Protein AF-A0A1A8JQ77-F1 (afdb_monomer_lite)

Structure (mmCIF, N/CA/C/O backbone):
data_AF-A0A1A8JQ77-F1
#
_entry.id   AF-A0A1A8JQ77-F1
#
loop_
_atom_site.group_PDB
_atom_site.id
_atom_site.type_symbol
_atom_site.label_atom_id
_atom_site.label_alt_id
_atom_site.label_comp_id
_atom_site.label_asym_id
_atom_site.label_entity_id
_atom_site.label_seq_id
_atom_site.pdbx_PDB_ins_code
_atom_site.Cartn_x
_atom_site.Cartn_y
_atom_site.Cartn_z
_atom_site.occupancy
_atom_site.B_iso_or_equiv
_atom_site.auth_seq_id
_atom_site.auth_comp_id
_atom_site.auth_asym_id
_atom_site.auth_atom_id
_atom_site.pdbx_PDB_model_num
ATOM 1 N N . MET A 1 1 ? -29.295 -36.903 12.646 1.00 36.84 1 MET A N 1
ATOM 2 C CA . MET A 1 1 ? -28.039 -37.317 11.989 1.00 36.84 1 MET A CA 1
ATOM 3 C C . MET A 1 1 ? -27.098 -36.140 12.116 1.00 36.84 1 MET A C 1
ATOM 5 O O . MET A 1 1 ? -27.511 -35.065 11.716 1.00 36.84 1 MET A O 1
ATOM 9 N N . ALA A 1 2 ? -25.939 -36.285 12.763 1.00 44.88 2 ALA A N 1
ATOM 10 C CA . ALA A 1 2 ? -24.983 -35.183 12.868 1.00 44.88 2 ALA A CA 1
ATOM 11 C C . ALA A 1 2 ? -24.451 -34.897 11.460 1.00 44.88 2 ALA A C 1
ATOM 13 O O . ALA A 1 2 ? -23.718 -35.709 10.892 1.00 44.88 2 ALA A O 1
ATOM 14 N N . GLU A 1 3 ? -24.928 -33.818 10.852 1.00 60.19 3 GLU A N 1
ATOM 15 C CA . GLU A 1 3 ? -24.464 -33.395 9.542 1.00 60.19 3 GLU A CA 1
ATOM 16 C C . GLU A 1 3 ? -22.974 -33.071 9.619 1.00 60.19 3 GLU A C 1
ATOM 18 O O . GLU A 1 3 ? -22.486 -32.497 10.592 1.00 60.19 3 GLU A O 1
ATOM 23 N N . ASN A 1 4 ? -22.221 -33.475 8.597 1.00 84.69 4 ASN A N 1
ATOM 24 C CA . ASN A 1 4 ? -20.796 -33.191 8.531 1.00 84.69 4 ASN A CA 1
ATOM 25 C C . ASN A 1 4 ? -20.588 -31.708 8.180 1.00 84.69 4 ASN A C 1
ATOM 27 O O . ASN A 1 4 ? -20.337 -31.365 7.021 1.00 84.69 4 ASN A O 1
ATOM 31 N N . TRP A 1 5 ? -20.711 -30.836 9.183 1.00 87.50 5 TRP A N 1
ATOM 32 C CA . TRP A 1 5 ? -20.532 -29.388 9.065 1.00 87.50 5 TRP A CA 1
ATOM 33 C C . TRP A 1 5 ? -19.198 -29.018 8.411 1.00 87.50 5 TRP A C 1
ATOM 35 O O . TRP A 1 5 ? -19.175 -28.158 7.538 1.00 87.50 5 TRP A O 1
ATOM 45 N N . TYR A 1 6 ? -18.109 -29.738 8.701 1.00 87.44 6 TYR A N 1
ATOM 46 C CA . TYR A 1 6 ? -16.819 -29.532 8.028 1.00 87.44 6 TYR A CA 1
ATOM 47 C C . TYR A 1 6 ? -16.910 -29.687 6.502 1.00 87.44 6 TYR A C 1
ATOM 49 O O . TYR A 1 6 ? -16.291 -28.932 5.752 1.00 87.44 6 TYR A O 1
ATOM 57 N N . GLY A 1 7 ? -17.698 -30.656 6.027 1.00 87.50 7 GLY A N 1
ATOM 58 C CA . GLY A 1 7 ? -17.957 -30.857 4.604 1.00 87.50 7 GLY A CA 1
ATOM 59 C C . GLY A 1 7 ? -18.805 -29.741 3.990 1.00 87.50 7 GLY A C 1
ATOM 60 O O . GLY A 1 7 ? -18.506 -29.303 2.878 1.00 87.50 7 GLY A O 1
ATOM 61 N N . ARG A 1 8 ? -19.825 -29.253 4.712 1.00 89.31 8 ARG A N 1
ATOM 62 C CA . ARG A 1 8 ? -20.664 -28.124 4.266 1.00 89.31 8 ARG A CA 1
ATOM 63 C C . ARG A 1 8 ? -19.854 -26.825 4.199 1.00 89.31 8 ARG A C 1
ATOM 65 O O . ARG A 1 8 ? -19.881 -26.171 3.164 1.00 89.31 8 ARG A O 1
ATOM 72 N N . MET A 1 9 ? -19.045 -26.525 5.216 1.00 90.25 9 MET A N 1
ATOM 73 C CA . MET A 1 9 ? -18.172 -25.341 5.244 1.00 90.25 9 MET A CA 1
ATOM 74 C C . MET A 1 9 ? -17.130 -25.356 4.121 1.00 90.25 9 MET A C 1
ATOM 76 O O . MET A 1 9 ? -16.926 -24.343 3.465 1.00 90.25 9 MET A O 1
ATOM 80 N N . ARG A 1 10 ? -16.525 -26.517 3.819 1.00 89.38 10 ARG A N 1
ATOM 81 C CA . ARG A 1 10 ? -15.590 -26.645 2.684 1.00 89.38 10 ARG A CA 1
ATOM 82 C C . ARG A 1 10 ? -16.268 -26.405 1.331 1.00 89.38 10 ARG A C 1
ATOM 84 O O . ARG A 1 10 ? -15.648 -25.870 0.418 1.00 89.38 10 ARG A O 1
ATOM 91 N N . ARG A 1 11 ? -17.518 -26.848 1.169 1.00 88.88 11 ARG A N 1
ATOM 92 C CA . ARG A 1 11 ? -18.286 -26.593 -0.060 1.00 88.88 11 ARG A CA 1
ATOM 93 C C . ARG A 1 11 ? -18.666 -25.124 -0.183 1.00 88.88 11 ARG A C 1
ATOM 95 O O . ARG A 1 11 ? -18.545 -24.580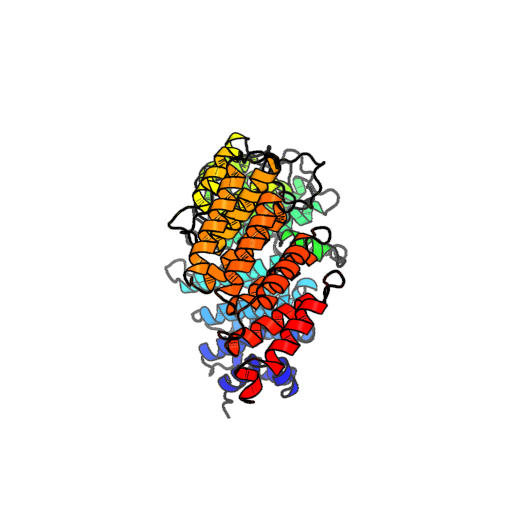 -1.273 1.00 88.88 11 ARG A O 1
ATOM 102 N N . PHE A 1 12 ? -19.067 -24.505 0.926 1.00 89.25 12 PHE A N 1
ATOM 103 C CA . PHE A 1 12 ? -19.355 -23.079 0.987 1.00 89.25 12 PHE A CA 1
ATOM 104 C C . PHE A 1 12 ? -18.122 -22.247 0.607 1.00 89.25 12 PHE A C 1
ATOM 106 O O . PHE A 1 12 ? -18.203 -21.452 -0.321 1.00 89.25 12 PHE A O 1
ATOM 113 N N . SER A 1 13 ? -16.954 -22.501 1.209 1.00 87.06 13 SER A N 1
ATOM 114 C CA . SER A 1 13 ? -15.727 -21.746 0.902 1.00 87.06 13 SER A CA 1
ATOM 115 C C . SER A 1 13 ? -15.199 -21.952 -0.524 1.00 87.06 13 SER A C 1
ATOM 117 O O . SER A 1 13 ? -14.535 -21.076 -1.068 1.00 87.06 13 SER A O 1
ATOM 119 N N . GLY A 1 14 ? -15.516 -23.082 -1.167 1.00 87.31 14 GLY A N 1
ATOM 120 C CA . GLY A 1 14 ? -15.187 -23.329 -2.575 1.00 87.31 14 GLY A CA 1
ATOM 121 C C . GLY A 1 14 ? -16.077 -22.587 -3.584 1.00 87.31 14 GLY A C 1
ATOM 122 O O . GLY A 1 14 ? -15.742 -22.548 -4.767 1.00 87.31 14 GLY A O 1
ATOM 123 N N . GLY A 1 15 ? -17.207 -22.021 -3.148 1.00 88.94 15 GLY A N 1
ATOM 124 C CA . GLY A 1 15 ? -18.138 -21.287 -4.007 1.00 88.94 15 GLY A CA 1
ATOM 125 C C . GLY A 1 15 ? -19.425 -20.890 -3.275 1.00 88.94 15 GLY A C 1
ATOM 126 O O . GLY A 1 15 ? -20.433 -21.584 -3.443 1.00 88.94 15 GLY A O 1
ATOM 127 N N . PRO A 1 16 ? -19.428 -19.776 -2.516 1.00 87.75 16 PRO A N 1
ATOM 128 C CA . PRO A 1 16 ? -20.538 -19.396 -1.634 1.00 87.75 16 PRO A CA 1
ATOM 129 C C . PRO A 1 16 ? -21.865 -19.207 -2.373 1.00 87.75 16 PRO A C 1
ATOM 131 O O . PRO A 1 16 ? -22.883 -19.783 -1.999 1.00 87.75 16 PRO A O 1
ATOM 134 N N . THR A 1 17 ? -21.849 -18.473 -3.487 1.00 87.31 17 THR A N 1
ATOM 135 C CA . THR A 1 17 ? -23.045 -18.194 -4.300 1.00 87.31 17 THR A CA 1
ATOM 136 C C . THR A 1 17 ? -23.639 -19.459 -4.912 1.00 87.31 17 THR A C 1
ATOM 138 O O . THR A 1 17 ? -24.852 -19.653 -4.901 1.00 87.31 17 THR A O 1
ATOM 141 N N . ARG A 1 18 ? -22.786 -20.367 -5.400 1.00 87.94 18 ARG A N 1
ATOM 142 C CA . ARG A 1 18 ? -23.217 -21.656 -5.948 1.00 87.94 18 ARG A CA 1
ATOM 143 C C . ARG A 1 18 ? -23.816 -22.545 -4.862 1.00 87.94 18 ARG A C 1
ATOM 145 O O . ARG A 1 18 ? -24.887 -23.107 -5.064 1.00 87.94 18 ARG A O 1
ATOM 152 N N . PHE A 1 19 ? -23.165 -22.638 -3.707 1.00 89.44 19 PHE A N 1
ATOM 153 C CA . PHE A 1 19 ? -23.671 -23.415 -2.578 1.00 89.44 19 PHE A CA 1
ATOM 154 C C . PHE A 1 19 ? -25.054 -22.927 -2.118 1.00 89.44 19 PHE A C 1
ATOM 156 O O . PHE A 1 19 ? -25.945 -23.744 -1.890 1.00 89.44 19 PHE A O 1
ATOM 163 N N . LEU A 1 20 ? -25.248 -21.608 -2.039 1.00 87.00 20 LEU A N 1
ATOM 164 C CA . LEU A 1 20 ? -26.519 -20.992 -1.645 1.00 87.00 20 LEU A CA 1
ATOM 165 C C . LEU A 1 20 ? -27.594 -21.024 -2.745 1.00 87.00 20 LEU A C 1
ATOM 167 O O . LEU A 1 20 ? -28.781 -20.887 -2.471 1.00 87.00 20 LEU A O 1
ATOM 171 N N . SER A 1 21 ? -27.214 -21.246 -4.004 1.00 84.88 21 SER A N 1
ATOM 172 C CA . SER A 1 21 ? -28.193 -21.558 -5.053 1.00 84.88 21 SER A CA 1
ATOM 173 C C . SER A 1 21 ? -28.739 -22.986 -4.927 1.00 84.88 21 SER A C 1
ATOM 175 O O . SER A 1 21 ? -29.885 -23.251 -5.281 1.00 84.88 21 SER A O 1
ATOM 177 N N . GLU A 1 22 ? -27.927 -23.905 -4.393 1.00 85.44 22 GLU A N 1
ATOM 178 C CA . GLU A 1 22 ? -28.306 -25.299 -4.132 1.00 85.44 22 GLU A CA 1
ATOM 179 C C . GLU A 1 22 ? -29.013 -25.452 -2.768 1.00 85.44 22 GLU A C 1
ATOM 181 O O . GLU A 1 22 ? -29.844 -26.344 -2.597 1.00 85.44 22 GLU A O 1
ATOM 186 N N . THR A 1 23 ? -28.704 -24.573 -1.807 1.00 80.56 23 THR A N 1
ATOM 187 C CA . THR A 1 23 ? -29.243 -24.558 -0.437 1.00 80.56 23 THR A CA 1
ATOM 188 C C . THR A 1 23 ? -29.855 -23.190 -0.141 1.00 80.56 23 THR A C 1
ATOM 190 O O . THR A 1 23 ? -29.125 -22.212 -0.136 1.00 80.56 23 THR A O 1
ATOM 193 N N . ASN A 1 24 ? -31.156 -23.095 0.157 1.00 87.00 24 ASN A N 1
ATOM 194 C CA . ASN A 1 24 ? -31.794 -21.808 0.482 1.00 87.00 24 ASN A CA 1
ATOM 195 C C . ASN A 1 24 ? -31.031 -21.063 1.605 1.00 87.00 24 ASN A C 1
ATOM 197 O O . ASN A 1 24 ? -30.744 -21.652 2.650 1.00 87.00 24 ASN A O 1
ATOM 201 N N . VAL A 1 25 ? -30.728 -19.778 1.378 1.00 88.25 25 VAL A N 1
ATOM 202 C CA . VAL A 1 25 ? -29.976 -18.891 2.282 1.00 88.25 25 VAL A CA 1
ATOM 203 C C . VAL A 1 25 ? -30.576 -18.857 3.685 1.00 88.25 25 VAL A C 1
ATOM 205 O O . VAL A 1 25 ? -29.857 -19.067 4.659 1.00 88.25 25 VAL A O 1
ATOM 208 N N . GLU A 1 26 ? -31.893 -18.675 3.796 1.00 86.75 26 GLU A N 1
ATOM 209 C CA . GLU A 1 26 ? -32.590 -18.585 5.087 1.00 86.75 26 GLU A CA 1
ATOM 210 C C . GLU A 1 26 ? -32.492 -19.902 5.870 1.00 86.75 26 GLU A C 1
ATOM 212 O O . GLU A 1 26 ? -32.273 -19.919 7.082 1.00 86.75 26 GLU A O 1
ATOM 217 N N . VAL A 1 27 ? -32.596 -21.034 5.168 1.00 88.56 27 VAL A N 1
ATOM 218 C CA . VAL A 1 27 ? -32.489 -22.369 5.774 1.00 88.56 27 VAL A CA 1
ATOM 219 C C . VAL A 1 27 ? -31.067 -22.612 6.271 1.00 88.56 27 VAL A C 1
ATOM 221 O O . VAL A 1 27 ? -30.866 -23.080 7.387 1.00 88.56 27 VAL A O 1
ATOM 224 N N . PHE A 1 28 ? -30.065 -22.252 5.472 1.00 90.44 28 PHE A N 1
ATOM 225 C CA . PHE A 1 28 ? -28.671 -22.411 5.864 1.00 90.44 28 PHE A CA 1
ATOM 226 C C . PHE A 1 28 ? -28.298 -21.521 7.059 1.00 90.44 28 PHE A C 1
ATOM 228 O O . PHE A 1 28 ? -27.657 -21.999 7.996 1.00 90.44 28 PHE A O 1
ATOM 235 N N . LEU A 1 29 ? -28.734 -20.257 7.063 1.00 91.31 29 LEU A N 1
ATOM 236 C CA . LEU A 1 29 ? -28.486 -19.318 8.158 1.00 91.31 29 LEU A CA 1
ATOM 237 C C . LEU A 1 29 ? -29.152 -19.779 9.462 1.00 91.31 29 LEU A C 1
ATOM 239 O O . LEU A 1 29 ? -28.513 -19.795 10.513 1.00 91.31 29 LEU A O 1
ATOM 243 N N . THR A 1 30 ? -30.408 -20.226 9.402 1.00 90.44 30 THR A N 1
ATOM 244 C CA . THR A 1 30 ? -31.124 -20.738 10.583 1.00 90.44 30 THR A CA 1
ATOM 245 C C . THR A 1 30 ? -30.509 -22.031 11.127 1.00 90.44 30 THR A C 1
ATOM 247 O O . THR A 1 30 ? -30.378 -22.185 12.343 1.00 90.44 30 THR A O 1
ATOM 250 N N . GLU A 1 31 ? -30.072 -22.950 10.259 1.00 91.38 31 GLU A N 1
ATOM 251 C CA . GLU A 1 31 ? -29.332 -24.154 10.660 1.00 91.38 31 GLU A CA 1
ATOM 252 C C . GLU A 1 31 ? -28.006 -23.809 11.348 1.00 91.38 31 GLU A C 1
ATOM 254 O O . GLU A 1 31 ? -27.682 -24.401 12.382 1.00 91.38 31 GLU A O 1
ATOM 259 N N . LEU A 1 32 ? -27.274 -22.831 10.807 1.00 91.94 32 LEU A N 1
ATOM 260 C CA . LEU A 1 32 ? -26.006 -22.340 11.345 1.00 91.94 32 LEU A CA 1
ATOM 261 C C . LEU A 1 32 ? -26.198 -21.714 12.734 1.00 91.94 32 LEU A C 1
ATOM 263 O O . LEU A 1 32 ? -25.510 -22.101 13.680 1.00 91.94 32 LEU A O 1
ATOM 267 N N . LEU A 1 33 ? -27.170 -20.809 12.893 1.00 91.75 33 LEU A N 1
ATOM 268 C CA . LEU A 1 33 ? -27.485 -20.173 14.180 1.00 91.75 33 LEU A CA 1
ATOM 269 C C . LEU A 1 33 ? -27.957 -21.191 15.228 1.00 91.75 33 LEU A C 1
ATOM 271 O O . LEU A 1 33 ? -27.602 -21.092 16.406 1.00 91.75 33 LEU A O 1
ATOM 275 N N . ARG A 1 34 ? -28.713 -22.212 14.809 1.00 91.62 34 ARG A N 1
ATOM 276 C CA . ARG A 1 34 ? -29.135 -23.302 15.695 1.00 91.62 34 ARG A CA 1
ATOM 277 C C . ARG A 1 34 ? -27.948 -24.127 16.191 1.00 91.62 34 ARG A C 1
ATOM 279 O O . ARG A 1 34 ? -27.898 -24.444 17.375 1.00 91.62 34 ARG A O 1
ATOM 286 N N . GLU A 1 35 ? -26.999 -24.461 15.321 1.00 91.06 35 GLU A N 1
ATOM 287 C CA . GLU A 1 35 ? -25.806 -25.222 15.714 1.00 91.06 35 GLU A CA 1
ATOM 288 C C . GLU A 1 35 ? -24.875 -24.402 16.627 1.00 91.06 35 GLU A C 1
ATOM 290 O O . GLU A 1 35 ? -24.301 -24.938 17.574 1.00 91.06 35 GLU A O 1
ATOM 295 N N . LEU A 1 36 ? -24.775 -23.082 16.422 1.00 90.56 36 LEU A N 1
ATOM 296 C CA . LEU A 1 36 ? -24.033 -22.191 17.327 1.00 90.56 36 LEU A CA 1
ATOM 297 C C . LEU A 1 36 ? -24.605 -22.195 18.757 1.00 90.56 36 LEU A C 1
ATOM 299 O O . LEU A 1 36 ? -23.840 -22.112 19.727 1.00 90.56 36 LEU A O 1
ATOM 303 N N . ARG A 1 37 ? -25.929 -22.342 18.891 1.00 89.00 37 ARG A N 1
ATOM 304 C CA . ARG A 1 37 ? -26.643 -22.464 20.173 1.00 89.00 37 ARG A CA 1
ATOM 305 C C . ARG A 1 37 ? -26.517 -23.843 20.823 1.00 89.00 37 ARG A C 1
ATOM 307 O O . ARG A 1 37 ? -26.755 -23.950 22.019 1.00 89.00 37 ARG A O 1
ATOM 314 N N . ASP A 1 38 ? -26.141 -24.890 20.087 1.00 87.81 38 ASP A N 1
ATOM 315 C CA . ASP A 1 38 ? -26.055 -26.240 20.654 1.00 87.81 38 ASP A CA 1
ATOM 316 C C . ASP A 1 38 ? -24.852 -26.358 21.606 1.00 87.81 38 ASP A C 1
ATOM 318 O O . ASP A 1 38 ? -23.694 -26.197 21.210 1.00 87.81 38 ASP A O 1
ATOM 322 N N . ASP A 1 39 ? -25.105 -26.659 22.879 1.00 82.38 39 ASP A N 1
ATOM 323 C CA . ASP A 1 39 ? -24.069 -26.892 23.894 1.00 82.38 39 ASP A CA 1
ATOM 324 C C . ASP A 1 39 ? -23.218 -28.140 23.611 1.00 82.38 39 ASP A C 1
ATOM 326 O O . ASP A 1 39 ? -22.116 -28.284 24.144 1.00 82.38 39 ASP A O 1
ATOM 330 N N . ARG A 1 40 ? -23.702 -29.055 22.762 1.00 83.94 40 ARG A N 1
ATOM 331 C CA . ARG A 1 40 ? -22.979 -30.275 22.374 1.00 83.94 40 ARG A CA 1
ATOM 332 C C . ARG A 1 40 ? -21.887 -30.007 21.342 1.00 83.94 40 ARG A C 1
ATOM 334 O O . ARG A 1 40 ? -20.969 -30.820 21.212 1.00 83.94 40 ARG A O 1
ATOM 341 N N . ALA A 1 41 ? -21.976 -28.903 20.603 1.00 85.12 41 ALA A N 1
ATOM 342 C CA . ALA A 1 41 ? -20.998 -28.551 19.586 1.00 85.12 41 ALA A CA 1
ATOM 343 C C . ALA A 1 41 ? -19.695 -28.047 20.226 1.00 85.12 41 ALA A C 1
ATOM 345 O O . ALA A 1 41 ? -19.689 -27.219 21.138 1.00 85.12 41 ALA A O 1
ATOM 346 N N . THR A 1 42 ? -18.557 -28.531 19.724 1.00 88.00 42 THR A N 1
ATOM 347 C CA . THR A 1 42 ? -17.243 -28.093 20.221 1.00 88.00 42 THR A CA 1
ATOM 348 C C . THR A 1 42 ? -16.972 -26.635 19.846 1.00 88.00 42 THR A C 1
ATOM 350 O O . THR A 1 42 ? -17.344 -26.195 18.759 1.00 88.00 42 THR A O 1
ATOM 353 N N . PHE A 1 43 ? -16.256 -25.885 20.690 1.00 86.94 43 PHE A N 1
ATOM 354 C CA . PHE A 1 43 ? -15.914 -24.485 20.395 1.00 86.94 43 PHE A CA 1
ATOM 355 C C . PHE A 1 43 ? -15.130 -24.312 19.085 1.00 86.94 43 PHE A C 1
ATOM 357 O O . PHE A 1 43 ? -15.350 -23.336 18.379 1.00 86.94 43 PHE A O 1
ATOM 364 N N . ASN A 1 44 ? -14.287 -25.278 18.707 1.00 88.50 44 ASN A N 1
ATOM 365 C CA . ASN A 1 44 ? -13.582 -25.254 17.420 1.00 88.50 44 ASN A CA 1
ATOM 366 C C . ASN A 1 44 ? -14.546 -25.345 16.230 1.00 88.50 44 ASN A C 1
ATOM 368 O O . ASN A 1 44 ? -14.355 -24.658 15.229 1.00 88.50 44 ASN A O 1
ATOM 372 N N . LEU A 1 45 ? -15.587 -26.179 16.341 1.00 89.88 45 LEU A N 1
ATOM 373 C CA . LEU A 1 45 ? -16.644 -26.230 15.337 1.00 89.88 45 LEU A CA 1
ATOM 374 C C . LEU A 1 45 ? -17.422 -24.911 15.319 1.00 89.88 45 LEU A C 1
ATOM 376 O O . LEU A 1 45 ? -17.629 -24.361 14.247 1.00 89.88 45 LEU A O 1
ATOM 380 N N . LYS A 1 46 ? -17.783 -24.358 16.483 1.00 92.12 46 LYS A N 1
ATOM 381 C CA . LYS A 1 46 ? -18.506 -23.079 16.554 1.00 92.12 46 LYS A CA 1
ATOM 382 C C . LYS A 1 46 ? -17.714 -21.913 15.949 1.00 92.12 46 LYS A C 1
ATOM 384 O O . LYS A 1 46 ? -18.298 -21.106 15.241 1.00 92.12 46 LYS A O 1
ATOM 389 N N . VAL A 1 47 ? -16.395 -21.850 16.151 1.00 91.12 47 VAL A N 1
ATOM 390 C CA . VAL A 1 47 ? -15.526 -20.857 15.489 1.00 91.12 47 VAL A CA 1
ATOM 391 C C . VAL A 1 47 ? -15.562 -21.023 13.967 1.00 91.12 47 VAL A C 1
ATOM 393 O O . VAL A 1 47 ? -15.710 -20.037 13.253 1.00 91.12 47 VAL A O 1
ATOM 396 N N . LEU A 1 48 ? -15.493 -22.259 13.462 1.00 91.44 48 LEU A N 1
ATOM 397 C CA . LEU A 1 48 ? -15.609 -22.527 12.025 1.00 91.44 48 LEU A CA 1
ATOM 398 C C . LEU A 1 48 ? -16.969 -22.075 11.464 1.00 91.44 48 LEU A C 1
ATOM 400 O O . LEU A 1 48 ? -17.024 -21.537 10.364 1.00 91.44 48 LEU A O 1
ATOM 404 N N . LEU A 1 49 ? -18.052 -22.267 12.220 1.00 92.50 49 LEU A N 1
ATOM 405 C CA . LEU A 1 49 ? -19.402 -21.860 11.821 1.00 92.50 49 LEU A CA 1
ATOM 406 C C . LEU A 1 49 ? -19.597 -20.337 11.780 1.00 92.50 49 LEU A C 1
ATOM 408 O O . LEU A 1 49 ? -20.545 -19.881 11.153 1.00 92.50 49 LEU A O 1
ATOM 412 N N . LEU A 1 50 ? -18.716 -19.546 12.402 1.00 93.19 50 LEU A N 1
ATOM 413 C CA . LEU A 1 50 ? -18.760 -18.082 12.314 1.00 93.19 50 LEU A CA 1
ATOM 414 C C . LEU A 1 50 ? -18.085 -17.527 11.050 1.00 93.19 50 LEU A C 1
ATOM 416 O O . LEU A 1 50 ? -18.426 -16.424 10.634 1.00 93.19 50 LEU A O 1
ATOM 420 N N . SER A 1 51 ? -17.182 -18.276 10.402 1.00 92.44 51 SER A N 1
ATOM 421 C CA . SER A 1 51 ? -16.460 -17.818 9.195 1.00 92.44 51 SER A CA 1
ATOM 422 C C . SER A 1 51 ? -17.388 -17.330 8.068 1.00 92.44 51 SER A C 1
ATOM 424 O O . SER A 1 51 ? -17.129 -16.245 7.550 1.00 92.44 51 SER A O 1
ATOM 426 N N . PRO A 1 52 ? -18.512 -18.003 7.734 1.00 92.38 52 PRO A N 1
ATOM 427 C CA . PRO A 1 52 ? -19.455 -17.494 6.736 1.00 92.38 52 PRO A CA 1
ATOM 428 C C . PRO A 1 52 ? -20.016 -16.100 7.054 1.00 92.38 52 PRO A C 1
ATOM 430 O O . PRO A 1 52 ? -20.193 -15.299 6.142 1.00 92.38 52 PRO A O 1
ATOM 433 N N . LEU A 1 53 ? -20.264 -15.803 8.335 1.00 92.69 53 LEU A N 1
ATOM 434 C CA . LEU A 1 53 ? -20.780 -14.508 8.795 1.00 92.69 53 LEU A CA 1
ATOM 435 C C . LEU A 1 53 ? -19.693 -13.424 8.831 1.00 92.69 53 LEU A C 1
ATOM 437 O O . LEU A 1 53 ? -20.007 -12.246 8.704 1.00 92.69 53 LEU A O 1
ATOM 441 N N . CYS A 1 54 ? -18.424 -13.811 8.984 1.00 92.12 54 CYS A N 1
ATOM 442 C CA . CYS A 1 54 ? -17.286 -12.900 8.862 1.00 92.12 54 CYS A CA 1
ATOM 443 C C . CYS A 1 54 ? -16.959 -12.564 7.399 1.00 92.12 54 CYS A C 1
ATOM 445 O O . CYS A 1 54 ? -16.618 -11.428 7.097 1.00 92.12 54 CYS A O 1
ATOM 447 N N . GLU A 1 55 ? -17.030 -13.545 6.496 1.00 91.31 55 GLU A N 1
ATOM 448 C CA . GLU A 1 55 ? -16.560 -13.397 5.110 1.00 91.31 55 GLU A CA 1
ATOM 449 C C . GLU A 1 55 ? -17.658 -12.962 4.130 1.00 91.31 55 GLU A C 1
ATOM 451 O O . GLU A 1 55 ? -17.376 -12.222 3.190 1.00 91.31 55 GLU A O 1
ATOM 456 N N . TYR A 1 56 ? -18.903 -13.417 4.325 1.00 91.38 56 TYR A N 1
ATOM 457 C CA . TYR A 1 56 ? -20.017 -13.157 3.403 1.00 91.38 56 TYR A CA 1
ATOM 458 C C . TYR A 1 56 ? -21.318 -12.734 4.119 1.00 91.38 56 TYR A C 1
ATOM 460 O O . TYR A 1 56 ? -22.380 -13.298 3.827 1.00 91.38 56 TYR A O 1
ATOM 468 N N . PRO A 1 57 ? -21.287 -11.743 5.032 1.00 89.75 57 PRO A N 1
ATOM 469 C CA . PRO A 1 57 ? -22.485 -11.275 5.730 1.00 89.75 57 PRO A CA 1
ATOM 470 C C . PRO A 1 57 ? -23.565 -10.750 4.771 1.00 89.75 57 PRO A C 1
ATOM 472 O O . PRO A 1 57 ? -24.720 -11.127 4.932 1.00 89.75 57 PRO A O 1
ATOM 475 N N . ASP A 1 58 ? -23.210 -9.989 3.729 1.00 88.56 58 ASP A N 1
ATOM 476 C CA . ASP A 1 58 ? -24.171 -9.452 2.740 1.00 88.56 58 ASP A CA 1
ATOM 477 C C . ASP A 1 58 ? -24.920 -10.539 1.961 1.00 88.56 58 ASP A C 1
ATOM 479 O O . ASP A 1 58 ? -26.056 -10.361 1.525 1.00 88.56 58 ASP A O 1
ATOM 483 N N . LEU A 1 59 ? -24.267 -11.686 1.763 1.00 88.44 59 LEU A N 1
ATOM 484 C CA . LEU A 1 59 ? -24.839 -12.807 1.027 1.00 88.44 59 LEU A CA 1
ATOM 485 C C . LEU A 1 59 ? -25.794 -13.632 1.900 1.00 88.44 59 LEU A C 1
ATOM 487 O O . LEU A 1 59 ? -26.737 -14.227 1.380 1.00 88.44 59 LEU A O 1
ATOM 491 N N . LEU A 1 60 ? -25.534 -13.691 3.209 1.00 87.94 60 LEU A N 1
ATOM 492 C CA . LEU A 1 60 ? -26.348 -14.428 4.179 1.00 87.94 60 LEU A CA 1
ATOM 493 C C . LEU A 1 60 ? -27.510 -13.583 4.714 1.00 87.94 60 LEU A C 1
ATOM 495 O O . LEU A 1 60 ? -28.617 -14.091 4.879 1.00 87.94 60 LEU A O 1
ATOM 499 N N . CYS A 1 61 ? -27.271 -12.297 4.950 1.00 88.25 61 CYS A N 1
ATOM 500 C CA . CYS A 1 61 ? -28.239 -11.340 5.467 1.00 88.25 61 CYS A CA 1
ATOM 501 C C . CYS A 1 61 ? -28.726 -10.438 4.329 1.00 88.25 61 CYS A C 1
ATOM 503 O O . CYS A 1 61 ? -28.307 -9.293 4.202 1.00 88.25 61 CYS A O 1
ATOM 505 N N . SER A 1 62 ? -29.647 -10.944 3.506 1.00 83.19 62 SER A N 1
ATOM 506 C CA . SER A 1 62 ? -30.143 -10.240 2.312 1.00 83.19 62 SER A CA 1
ATOM 507 C C . SER A 1 62 ? -30.988 -8.989 2.598 1.00 83.19 62 SER A C 1
ATOM 509 O O . SER A 1 62 ? -31.380 -8.288 1.668 1.00 83.19 62 SER A O 1
ATOM 511 N N . SER A 1 63 ? -31.331 -8.731 3.863 1.00 85.50 63 SER A N 1
ATOM 512 C CA . SER A 1 63 ? -32.093 -7.558 4.295 1.00 85.50 63 SER A CA 1
ATOM 513 C C . SER A 1 63 ? -31.657 -7.095 5.683 1.00 85.50 63 SER A C 1
ATOM 515 O O . SER A 1 63 ? -31.174 -7.895 6.490 1.00 85.50 63 SER A O 1
ATOM 517 N N . ASP A 1 64 ? -31.895 -5.817 5.983 1.00 84.25 64 ASP A N 1
ATOM 518 C CA . ASP A 1 64 ? -31.565 -5.226 7.283 1.00 84.25 64 ASP A CA 1
ATOM 519 C C . ASP A 1 64 ? -32.282 -5.927 8.445 1.00 84.25 64 ASP A C 1
ATOM 521 O O . ASP A 1 64 ? -31.687 -6.118 9.502 1.00 84.25 64 ASP A O 1
ATOM 525 N N . SER A 1 65 ? -33.528 -6.380 8.256 1.00 86.69 65 SER A N 1
ATOM 526 C CA . SER A 1 65 ? -34.271 -7.109 9.294 1.00 86.69 65 SER A CA 1
ATOM 527 C C . SER A 1 65 ? -33.630 -8.457 9.624 1.00 86.69 65 SER A C 1
ATOM 529 O O . SER A 1 65 ? -33.454 -8.778 10.796 1.00 86.69 65 SER A O 1
ATOM 531 N N . VAL A 1 66 ? -33.205 -9.215 8.605 1.00 89.00 66 VAL A N 1
ATOM 532 C CA . VAL A 1 66 ? -32.487 -10.490 8.800 1.00 89.00 66 VAL A CA 1
ATOM 533 C C . VAL A 1 66 ? -31.134 -10.245 9.473 1.00 89.00 66 VAL A C 1
ATOM 535 O O . VAL A 1 66 ? -30.720 -11.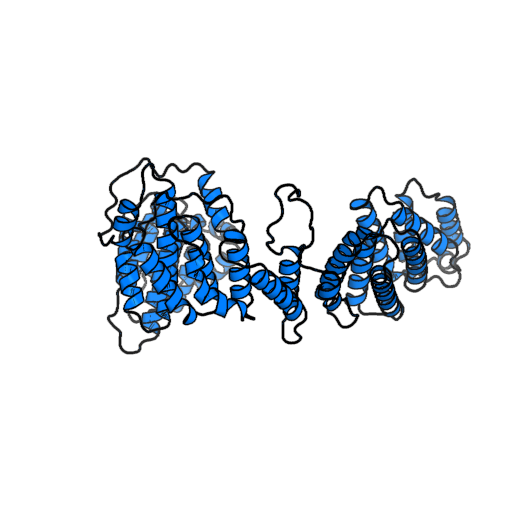019 10.337 1.00 89.00 66 VAL A O 1
ATOM 538 N N . GLY A 1 67 ? -30.471 -9.137 9.135 1.00 89.12 67 GLY A N 1
ATOM 539 C CA . GLY A 1 67 ? -29.270 -8.663 9.818 1.00 89.12 67 GLY A CA 1
ATOM 540 C C . GLY A 1 67 ? -29.470 -8.436 11.315 1.00 89.12 67 GLY A C 1
ATOM 541 O O . GLY A 1 67 ? -28.707 -8.963 12.125 1.00 89.12 67 GLY A O 1
ATOM 542 N N . GLN A 1 68 ? -30.520 -7.698 11.685 1.00 89.94 68 GLN A N 1
ATOM 543 C CA . GLN A 1 68 ? -30.862 -7.408 13.083 1.00 89.94 68 GLN A CA 1
ATOM 544 C C . GLN A 1 68 ? -31.205 -8.674 13.868 1.00 89.94 68 GLN A C 1
ATOM 546 O O . GLN A 1 68 ? -30.697 -8.859 14.973 1.00 89.94 68 GLN A O 1
ATOM 551 N N . GLU A 1 69 ? -32.023 -9.561 13.301 1.00 91.31 69 GLU A N 1
ATOM 552 C CA . GLU A 1 69 ? -32.378 -10.839 13.929 1.00 91.31 69 GLU A CA 1
ATOM 553 C C . GLU A 1 69 ? -31.141 -11.720 14.141 1.00 91.31 69 GLU A C 1
ATOM 555 O O . GLU A 1 69 ? -30.934 -12.255 15.230 1.00 91.31 69 GLU A O 1
ATOM 560 N N . THR A 1 70 ? -30.262 -11.797 13.138 1.00 92.88 70 THR A N 1
ATOM 561 C CA . THR A 1 70 ? -28.996 -12.537 13.231 1.00 92.88 70 THR A CA 1
ATOM 562 C C . THR A 1 70 ? -28.093 -11.953 14.317 1.00 92.88 70 THR A C 1
ATOM 564 O O . THR A 1 70 ? -27.513 -12.699 15.105 1.00 92.88 70 THR A O 1
ATOM 567 N N . ALA A 1 71 ? -27.991 -10.625 14.404 1.00 93.06 71 ALA A N 1
ATOM 568 C CA . ALA A 1 71 ? -27.204 -9.962 15.437 1.00 93.06 71 ALA A CA 1
ATOM 569 C C . ALA A 1 71 ? -27.769 -10.215 16.846 1.00 93.06 71 ALA A C 1
ATOM 571 O O . ALA A 1 71 ? -27.013 -10.579 17.745 1.00 93.06 71 ALA A O 1
ATOM 572 N N . LEU A 1 72 ? -29.089 -10.124 17.039 1.00 93.44 72 LEU A N 1
ATOM 573 C CA . LEU A 1 72 ? -29.743 -10.470 18.309 1.00 93.44 72 LEU A CA 1
ATOM 574 C C . LEU A 1 72 ? -29.487 -11.930 18.704 1.00 93.44 72 LEU A C 1
ATOM 576 O O . LEU A 1 72 ? -29.161 -12.226 19.859 1.00 93.44 72 LEU A O 1
ATOM 580 N N . ASP A 1 73 ? -29.574 -12.842 17.738 1.00 93.06 73 ASP A N 1
ATOM 581 C CA . ASP A 1 73 ? -29.293 -14.254 17.948 1.00 93.06 73 ASP A CA 1
ATOM 582 C C . ASP A 1 73 ? -27.840 -14.472 18.387 1.00 93.06 73 ASP A C 1
ATOM 584 O O . ASP A 1 73 ? -27.594 -15.145 19.391 1.00 93.06 73 ASP A O 1
ATOM 588 N N . LEU A 1 74 ? -26.872 -13.849 17.721 1.00 94.50 74 LEU A N 1
ATOM 589 C CA . LEU A 1 74 ? -25.459 -13.930 18.092 1.00 94.50 74 LEU A CA 1
ATOM 590 C C . LEU A 1 74 ? -25.160 -13.274 19.452 1.00 94.50 74 LEU A C 1
ATOM 592 O O . LEU A 1 74 ? -24.392 -13.834 20.238 1.00 94.50 74 LEU A O 1
ATOM 596 N N . MET A 1 75 ? -25.796 -12.145 19.782 1.00 93.62 75 MET A N 1
ATOM 597 C CA . MET A 1 75 ? -25.697 -11.522 21.109 1.00 93.62 75 MET A CA 1
ATOM 598 C C . MET A 1 75 ? -26.234 -12.456 22.200 1.00 93.62 75 MET A C 1
ATOM 600 O O . MET A 1 75 ? -25.626 -12.581 23.266 1.00 93.62 75 MET A O 1
ATOM 604 N N . SER A 1 76 ? -27.319 -13.189 21.917 1.00 94.00 76 SER A N 1
ATOM 605 C CA . SER A 1 76 ? -27.844 -14.208 22.832 1.00 94.00 76 SER A CA 1
ATOM 606 C C . SER A 1 76 ? -26.841 -15.349 23.058 1.00 94.00 76 SER A C 1
ATOM 608 O O . SER A 1 76 ? -26.628 -15.759 24.202 1.00 94.00 76 SER A O 1
ATOM 610 N N . VAL A 1 77 ? -26.152 -15.804 22.000 1.00 93.25 77 VAL A N 1
ATOM 611 C CA . VAL A 1 77 ? -25.083 -16.814 22.107 1.00 93.25 77 VAL A CA 1
ATOM 612 C C . VAL A 1 77 ? -23.917 -16.272 22.934 1.00 93.25 77 VAL A C 1
ATOM 614 O O . VAL A 1 77 ? -23.401 -16.975 23.802 1.00 93.25 77 VAL A O 1
ATOM 617 N N . PHE A 1 78 ? -23.524 -15.012 22.732 1.00 92.88 78 PHE A N 1
ATOM 618 C CA . PHE A 1 78 ? -22.452 -14.379 23.501 1.00 92.88 78 PHE A CA 1
ATOM 619 C C . PHE A 1 78 ? -22.769 -14.292 25.001 1.00 92.88 78 PHE A C 1
ATOM 621 O O . PHE A 1 78 ? -21.889 -14.544 25.830 1.00 92.88 78 PHE A O 1
ATOM 628 N N . ALA A 1 79 ? -24.015 -13.975 25.360 1.00 90.50 79 ALA A N 1
ATOM 629 C CA . ALA A 1 79 ? -24.458 -13.904 26.752 1.00 90.50 79 ALA A CA 1
ATOM 630 C C . ALA A 1 79 ? -24.452 -15.280 27.446 1.00 90.50 79 ALA A C 1
ATOM 632 O O . ALA A 1 79 ? -24.109 -15.379 28.623 1.00 90.50 79 ALA A O 1
ATOM 633 N N . GLN A 1 80 ? -24.794 -16.343 26.714 1.00 89.56 80 GLN A N 1
ATOM 634 C CA . GLN A 1 80 ? -24.828 -17.721 27.225 1.00 89.56 80 GLN A CA 1
ATOM 635 C C . GLN A 1 80 ? -23.436 -18.376 27.261 1.00 89.56 80 GLN A C 1
ATOM 637 O O . GLN A 1 80 ? -23.203 -19.341 27.990 1.00 89.56 80 GLN A O 1
ATOM 642 N N . CYS A 1 81 ? -22.487 -17.845 26.491 1.00 88.06 81 CYS A N 1
ATOM 643 C CA . CYS A 1 81 ? -21.154 -18.402 26.338 1.00 88.06 81 CYS A CA 1
ATOM 644 C C . CYS A 1 81 ? -20.297 -18.255 27.616 1.00 88.06 81 CYS A C 1
ATOM 646 O O . CYS A 1 81 ? -20.136 -17.141 28.126 1.00 88.06 81 CYS A O 1
ATOM 648 N N . PRO A 1 82 ? -19.643 -19.328 28.112 1.00 84.88 82 PRO A N 1
ATOM 649 C CA . PRO A 1 82 ? -18.852 -19.267 29.339 1.00 84.88 82 PRO A CA 1
ATOM 650 C C . PRO A 1 82 ? -17.662 -18.307 29.209 1.00 84.88 82 PRO A C 1
ATOM 652 O O . PRO A 1 82 ? -16.934 -18.336 28.215 1.00 84.88 82 PRO A O 1
ATOM 655 N N . ARG A 1 83 ? -17.399 -17.506 30.252 1.00 81.06 83 ARG A N 1
ATOM 656 C CA . ARG A 1 83 ? -16.346 -16.463 30.255 1.00 81.06 83 ARG A CA 1
ATOM 657 C C . ARG A 1 83 ? -14.950 -16.977 29.876 1.00 81.06 83 ARG A C 1
ATOM 659 O O . ARG A 1 83 ? -14.200 -16.269 29.220 1.00 81.06 83 ARG A O 1
ATOM 666 N N . LYS A 1 84 ? -14.639 -18.235 30.208 1.00 80.56 84 LYS A N 1
ATOM 667 C CA . LYS A 1 84 ? -13.346 -18.884 29.917 1.00 80.56 84 LYS A CA 1
ATOM 668 C C . LYS A 1 84 ? -13.091 -19.154 28.427 1.00 80.56 84 LYS A C 1
ATOM 670 O O . LYS A 1 84 ? -11.961 -19.423 28.044 1.00 80.56 84 LYS A O 1
ATOM 675 N N . SER A 1 85 ? -14.121 -19.117 27.583 1.00 85.06 85 SER A N 1
ATOM 676 C CA . SER A 1 85 ? -14.013 -19.403 26.141 1.00 85.06 85 SER A CA 1
ATOM 677 C C . SER A 1 85 ? -13.707 -18.141 25.323 1.00 85.06 85 SER A C 1
ATOM 679 O O . SER A 1 85 ? -14.412 -17.792 24.378 1.00 85.06 85 SER A O 1
ATOM 681 N N . THR A 1 86 ? -12.643 -17.436 25.706 1.00 85.81 86 THR A N 1
ATOM 682 C CA . THR A 1 86 ? -12.256 -16.123 25.158 1.00 85.81 86 THR A CA 1
ATOM 683 C C . THR A 1 86 ? -12.076 -16.137 23.644 1.00 85.81 86 THR A C 1
ATOM 685 O O . THR A 1 86 ? -12.602 -15.254 22.981 1.00 85.81 86 THR A O 1
ATOM 688 N N . GLN A 1 87 ? -11.449 -17.173 23.075 1.00 88.69 87 GLN A N 1
ATOM 689 C CA . GLN A 1 87 ? -11.271 -17.290 21.624 1.00 88.69 87 GLN A CA 1
ATOM 690 C C . GLN A 1 87 ? -12.610 -17.281 20.875 1.00 88.69 87 GLN A C 1
ATOM 692 O O . GLN A 1 87 ? -12.771 -16.527 19.919 1.00 88.69 87 GLN A O 1
ATOM 697 N N . PHE A 1 88 ? -13.582 -18.092 21.299 1.00 91.06 88 PHE A N 1
ATOM 698 C CA . PHE A 1 88 ? -14.892 -18.130 20.646 1.00 91.06 88 PHE A CA 1
ATOM 699 C C . PHE A 1 88 ? -15.663 -16.821 20.863 1.00 91.06 88 PHE A C 1
ATOM 701 O O . PHE A 1 88 ? -16.248 -16.299 19.919 1.00 91.06 88 PHE A O 1
ATOM 708 N N . ARG A 1 89 ? -15.584 -16.237 22.066 1.00 92.88 89 ARG A N 1
ATOM 709 C CA . ARG A 1 89 ? -16.164 -14.917 22.366 1.00 92.88 89 ARG A CA 1
ATOM 710 C C . ARG A 1 89 ? -15.582 -13.814 21.478 1.00 92.88 89 ARG A C 1
ATOM 712 O O . ARG A 1 89 ? -16.350 -13.010 20.969 1.00 92.88 89 ARG A O 1
ATOM 719 N N . SER A 1 90 ? -14.272 -13.806 21.232 1.00 93.19 90 SER A N 1
ATOM 720 C CA . SER A 1 90 ? -13.631 -12.869 20.303 1.00 93.19 90 SER A CA 1
ATOM 721 C C . SER A 1 90 ? -14.166 -13.031 18.880 1.00 93.19 90 SER A C 1
ATOM 723 O O . SER A 1 90 ? -14.571 -12.049 18.268 1.00 93.19 90 SER A O 1
ATOM 725 N N . HIS A 1 91 ? -14.251 -14.264 18.368 1.00 94.06 91 HIS A N 1
ATOM 726 C CA . HIS A 1 91 ? -14.794 -14.503 17.024 1.00 94.06 91 HIS A CA 1
ATOM 727 C C . HIS A 1 91 ? -16.278 -14.119 16.922 1.00 94.06 91 HIS A C 1
ATOM 729 O O . HIS A 1 91 ? -16.704 -13.634 15.879 1.00 94.06 91 HIS A O 1
ATOM 735 N N . LEU A 1 92 ? -17.059 -14.284 17.998 1.00 94.94 92 LEU A N 1
ATOM 736 C CA . LEU A 1 92 ? -18.446 -13.811 18.052 1.00 94.94 92 LEU A CA 1
ATOM 737 C C . LEU A 1 92 ? -18.540 -12.287 17.932 1.00 94.94 92 LEU A C 1
ATOM 739 O O . LEU A 1 92 ? -19.385 -11.813 17.181 1.00 94.94 92 LEU A O 1
ATOM 743 N N . LEU A 1 93 ? -17.686 -11.528 18.631 1.00 96.12 93 LEU A N 1
ATOM 744 C CA . LEU A 1 93 ? -17.661 -10.062 18.515 1.00 96.12 93 LEU A CA 1
ATOM 745 C C . LEU A 1 93 ? -17.319 -9.618 17.088 1.00 96.12 93 LEU A C 1
ATOM 747 O O . LEU A 1 93 ? -17.974 -8.729 16.550 1.00 96.12 93 LEU A O 1
ATOM 751 N N . VAL A 1 94 ? -16.347 -10.276 16.451 1.00 95.94 94 VAL A N 1
ATOM 752 C CA . VAL A 1 94 ? -15.980 -9.995 15.055 1.00 95.94 94 VAL A CA 1
ATOM 753 C C . VAL A 1 94 ? -17.139 -10.311 14.106 1.00 95.94 94 VAL A C 1
ATOM 755 O O . VAL A 1 94 ? -17.485 -9.472 13.279 1.00 95.94 94 VAL A O 1
ATOM 758 N N . ALA A 1 95 ? -17.780 -11.476 14.241 1.00 95.38 95 ALA A N 1
ATOM 759 C CA . ALA A 1 95 ? -18.926 -11.854 13.410 1.00 95.38 95 ALA A CA 1
ATOM 760 C C . ALA A 1 95 ? -20.112 -10.890 13.588 1.00 95.38 95 ALA A C 1
ATOM 762 O O . ALA A 1 95 ? -20.697 -10.457 12.599 1.00 95.38 95 ALA A O 1
ATOM 763 N N . LEU A 1 96 ? -20.424 -10.504 14.831 1.00 95.12 96 LEU A N 1
ATOM 764 C CA . LEU A 1 96 ? -21.436 -9.489 15.145 1.00 95.12 96 LEU A CA 1
ATOM 765 C C . LEU A 1 96 ? -21.134 -8.157 14.454 1.00 95.12 96 LEU A C 1
ATOM 767 O O . LEU A 1 96 ? -22.015 -7.576 13.825 1.00 95.12 96 LEU A O 1
ATOM 771 N N . THR A 1 97 ? -19.882 -7.710 14.530 1.00 94.75 97 THR A N 1
ATOM 772 C CA . THR A 1 97 ? -19.427 -6.457 13.916 1.00 94.75 97 THR A CA 1
ATOM 773 C C . THR A 1 97 ? -19.558 -6.512 12.393 1.00 94.75 97 THR A C 1
ATOM 775 O O . THR A 1 97 ? -20.122 -5.596 11.801 1.00 94.75 97 THR A O 1
ATOM 778 N N . CYS A 1 98 ? -19.139 -7.616 11.760 1.00 93.38 98 CYS A N 1
ATOM 779 C CA . CYS A 1 98 ? -19.275 -7.821 10.313 1.00 93.38 98 CYS A CA 1
ATOM 780 C C . CYS A 1 98 ? -20.744 -7.776 9.874 1.00 93.38 98 CYS A C 1
ATOM 782 O O . CYS A 1 98 ? -21.085 -7.032 8.958 1.00 93.38 98 CYS A O 1
ATOM 784 N N . VAL A 1 99 ? -21.627 -8.517 10.556 1.00 93.00 99 VAL A N 1
ATOM 785 C CA . VAL A 1 99 ? -23.066 -8.532 10.245 1.00 93.00 99 VAL A CA 1
ATOM 786 C C . VAL A 1 99 ? -23.665 -7.135 10.381 1.00 93.00 99 VAL A C 1
ATOM 788 O O . VAL A 1 99 ? -24.348 -6.684 9.466 1.00 93.00 99 VAL A O 1
ATOM 791 N N . LEU A 1 100 ? -23.398 -6.427 11.482 1.00 91.00 100 LEU A N 1
ATOM 792 C CA . LEU A 1 100 ? -23.983 -5.110 11.746 1.00 91.00 100 LEU A CA 1
ATOM 793 C C . LEU A 1 100 ? -23.484 -4.011 10.800 1.00 91.00 100 LEU A C 1
ATOM 795 O O . LEU A 1 100 ? -24.255 -3.101 10.503 1.00 91.00 100 LEU A O 1
ATOM 799 N N . ILE A 1 101 ? -22.225 -4.072 10.356 1.00 89.06 101 ILE A N 1
ATOM 800 C CA . ILE A 1 101 ? -21.634 -3.096 9.425 1.00 89.06 101 ILE A CA 1
ATOM 801 C C . ILE A 1 101 ? -22.101 -3.334 7.988 1.00 89.06 101 ILE A C 1
ATOM 803 O O . ILE A 1 101 ? -22.379 -2.375 7.267 1.00 89.06 101 ILE A O 1
ATOM 807 N N . CYS A 1 102 ? -22.143 -4.600 7.568 1.00 87.31 102 CYS A N 1
ATOM 808 C CA . CYS A 1 102 ? -22.478 -4.967 6.193 1.00 87.31 102 CYS A CA 1
ATOM 809 C C . CYS A 1 102 ? -23.987 -4.826 5.938 1.00 87.31 102 CYS A C 1
ATOM 811 O O . CYS A 1 102 ? -24.414 -4.298 4.915 1.00 87.31 102 CYS A O 1
ATOM 813 N N . THR A 1 103 ? -24.804 -5.152 6.941 1.00 82.25 103 THR A N 1
ATOM 814 C CA . THR A 1 103 ? -26.218 -4.754 6.954 1.00 82.25 103 THR A CA 1
ATOM 815 C C . THR A 1 103 ? -26.310 -3.265 7.298 1.00 82.25 103 THR A C 1
ATOM 817 O O . THR A 1 103 ? -25.463 -2.736 8.011 1.00 82.25 103 THR A O 1
ATOM 820 N N . SER A 1 104 ? -27.325 -2.528 6.847 1.00 75.75 104 SER A N 1
ATOM 821 C CA . SER A 1 104 ? -27.421 -1.074 7.095 1.00 75.75 104 SER A CA 1
ATOM 822 C C . SER A 1 104 ? -27.638 -0.716 8.574 1.00 75.75 104 SER A C 1
ATOM 824 O O . SER A 1 104 ? -28.009 0.413 8.883 1.00 75.75 104 SER A O 1
ATOM 826 N N . CYS A 1 105 ? -27.477 -1.649 9.512 1.00 75.12 105 CYS A N 1
ATOM 827 C CA . CYS A 1 105 ? -27.953 -1.580 10.890 1.00 75.12 105 CYS A CA 1
ATOM 828 C C . CYS A 1 105 ? -27.238 -0.522 11.735 1.00 75.12 105 CYS A C 1
ATOM 830 O O . CYS A 1 105 ? -27.879 0.114 12.578 1.00 75.12 105 CYS A O 1
ATOM 832 N N . VAL A 1 106 ? -25.940 -0.300 11.501 1.00 73.56 106 VAL A N 1
ATOM 833 C CA . VAL A 1 106 ? -25.182 0.773 12.171 1.00 73.56 106 VAL A CA 1
ATOM 834 C C . VAL A 1 106 ? -25.510 2.135 11.549 1.00 73.56 106 VAL A C 1
ATOM 836 O O . VAL A 1 106 ? -25.718 3.101 12.279 1.00 73.56 106 VAL A O 1
ATOM 839 N N . ARG A 1 107 ? -25.649 2.220 10.216 1.00 75.06 107 ARG A N 1
ATOM 840 C CA . ARG A 1 107 ? -26.027 3.469 9.517 1.00 75.06 107 ARG A CA 1
ATOM 841 C C . ARG A 1 107 ? -27.452 3.915 9.850 1.00 75.06 107 ARG A C 1
ATOM 843 O O . ARG A 1 107 ? -27.694 5.092 10.083 1.00 75.06 107 ARG A O 1
ATOM 850 N N . SER A 1 108 ? -28.375 2.959 9.917 1.00 75.56 108 SER A N 1
ATOM 851 C CA . SER A 1 108 ? -29.783 3.153 10.286 1.00 75.56 108 SER A CA 1
ATOM 852 C C . SER A 1 108 ? -30.004 3.295 11.788 1.00 75.56 108 SER A C 1
ATOM 854 O O . SER A 1 108 ? -31.148 3.453 12.212 1.00 75.56 108 SER A O 1
ATOM 856 N N . ARG A 1 109 ? -28.930 3.279 12.596 1.00 72.94 109 ARG A N 1
ATOM 857 C CA . ARG A 1 109 ? -29.003 3.614 14.021 1.00 72.94 109 ARG A CA 1
ATOM 858 C C . ARG A 1 109 ? -29.961 2.699 14.802 1.00 72.94 109 ARG A C 1
ATOM 860 O O . ARG A 1 109 ? -30.688 3.137 15.689 1.00 72.94 109 ARG A O 1
ATOM 867 N N . SER A 1 110 ? -29.969 1.412 14.452 1.00 82.81 110 SER A N 1
ATOM 868 C CA . SER A 1 110 ? -30.856 0.417 15.065 1.00 82.81 110 SER A CA 1
ATOM 869 C C . SER A 1 110 ? -30.563 0.198 16.558 1.00 82.81 110 SER A C 1
ATOM 871 O O . SER A 1 110 ? -29.417 0.285 16.999 1.00 82.81 110 SER A O 1
ATOM 873 N N . HIS A 1 111 ? -31.592 -0.159 17.335 1.00 85.06 111 HIS A N 1
ATOM 874 C CA . HIS A 1 111 ? -31.450 -0.472 18.766 1.00 85.06 111 HIS A CA 1
ATOM 875 C C . HIS A 1 111 ? -30.449 -1.612 19.016 1.00 85.06 111 HIS A C 1
ATOM 877 O O . HIS A 1 111 ? -29.670 -1.557 19.959 1.00 85.06 111 HIS A O 1
ATOM 883 N N . VAL A 1 112 ? -30.406 -2.610 18.125 1.00 88.31 112 VAL A N 1
ATOM 884 C CA . VAL A 1 112 ? -29.470 -3.744 18.220 1.00 88.31 112 VAL A CA 1
ATOM 885 C C . VAL A 1 112 ? -28.015 -3.281 18.110 1.00 88.31 112 VAL A C 1
ATOM 887 O O . VAL A 1 112 ? -27.152 -3.775 18.832 1.00 88.31 112 VAL A O 1
ATOM 890 N N . ALA A 1 113 ? -27.733 -2.304 17.241 1.00 87.12 113 ALA A N 1
ATOM 891 C CA . ALA A 1 113 ? -26.399 -1.724 17.133 1.00 87.12 113 ALA A CA 1
ATOM 892 C C . ALA A 1 113 ? -26.005 -0.960 18.411 1.00 87.12 113 ALA A C 1
ATOM 894 O O . ALA A 1 113 ? -24.854 -1.046 18.829 1.00 87.12 113 ALA A O 1
ATOM 895 N N . LEU A 1 114 ? -26.951 -0.265 19.056 1.00 86.38 114 LEU A N 1
ATOM 896 C CA . LEU A 1 114 ? -26.720 0.413 20.339 1.00 86.38 114 LEU A CA 1
ATOM 897 C C . LEU A 1 114 ? -26.444 -0.582 21.474 1.00 86.38 114 LEU A C 1
ATOM 899 O O . LEU A 1 114 ? -25.439 -0.440 22.168 1.00 86.38 114 LEU A O 1
ATOM 903 N N . ASP A 1 115 ? -27.263 -1.627 21.605 1.00 90.06 115 ASP A N 1
ATOM 904 C CA . ASP A 1 115 ? -27.055 -2.675 22.612 1.00 90.06 115 ASP A CA 1
ATOM 905 C C . ASP A 1 115 ? -25.694 -3.364 22.427 1.00 90.06 115 ASP A C 1
ATOM 907 O O . ASP A 1 115 ? -25.007 -3.704 23.394 1.00 90.06 115 ASP A O 1
ATOM 911 N N . PHE A 1 116 ? -25.282 -3.572 21.171 1.00 93.31 116 PHE A N 1
ATOM 912 C CA . PHE A 1 116 ? -23.976 -4.138 20.858 1.00 93.31 116 PHE A CA 1
ATOM 913 C C . PHE A 1 116 ? -22.827 -3.182 21.204 1.00 93.31 116 PHE A C 1
ATOM 915 O O . PHE A 1 116 ? -21.813 -3.626 21.740 1.00 93.31 116 PHE A O 1
ATOM 922 N N . LEU A 1 117 ? -22.977 -1.876 20.972 1.00 91.44 117 LEU A N 1
ATOM 923 C CA . LEU A 1 117 ? -21.989 -0.883 21.402 1.00 91.44 117 LEU A CA 1
ATOM 924 C C . LEU A 1 117 ? -21.842 -0.858 22.924 1.00 91.44 117 LEU A C 1
ATOM 926 O O . LEU A 1 117 ? -20.717 -0.882 23.426 1.00 91.44 117 LEU A O 1
ATOM 930 N N . ASP A 1 118 ? -22.951 -0.868 23.664 1.00 90.44 118 ASP A N 1
ATOM 931 C CA . ASP A 1 118 ? -22.929 -0.976 25.125 1.00 90.44 118 ASP A CA 1
ATOM 932 C C . ASP A 1 118 ? -22.213 -2.255 25.578 1.00 90.44 118 ASP A C 1
ATOM 934 O O . ASP A 1 118 ? -21.368 -2.207 26.477 1.00 90.44 118 ASP A O 1
ATOM 938 N N . LEU A 1 119 ? -22.475 -3.388 24.917 1.00 92.81 119 LEU A N 1
ATOM 939 C CA . LEU A 1 119 ? -21.774 -4.646 25.172 1.00 92.81 119 LEU A CA 1
ATOM 940 C C . LEU A 1 119 ? -20.262 -4.524 24.928 1.00 92.81 119 LEU A C 1
ATOM 942 O O . LEU A 1 119 ? -19.473 -4.974 25.759 1.00 92.81 119 LEU A O 1
ATOM 946 N N . LEU A 1 120 ? -19.841 -3.913 23.817 1.00 93.81 120 LEU A N 1
ATOM 947 C CA . LEU A 1 120 ? -18.426 -3.713 23.498 1.00 93.81 120 LEU A CA 1
ATOM 948 C C . LEU A 1 120 ? -17.726 -2.840 24.545 1.00 93.81 120 LEU A C 1
ATOM 950 O O . LEU A 1 120 ? -16.631 -3.188 24.988 1.00 93.81 120 LEU A O 1
ATOM 954 N N . PHE A 1 121 ? -18.364 -1.758 25.001 1.00 90.31 121 PHE A N 1
ATOM 955 C CA . PHE A 1 121 ? -17.816 -0.926 26.074 1.00 90.31 121 PHE A CA 1
ATOM 956 C C . PHE A 1 121 ? -17.745 -1.663 27.408 1.00 90.31 121 PHE A C 1
ATOM 958 O O . PHE A 1 121 ? -16.741 -1.537 28.105 1.00 90.31 121 PHE A O 1
ATOM 965 N N . GLN A 1 122 ? -18.762 -2.454 27.758 1.00 90.50 122 GLN A N 1
ATOM 966 C CA . GLN A 1 122 ? -18.729 -3.284 28.964 1.00 90.50 122 GLN A CA 1
ATOM 967 C C . GLN A 1 122 ? -17.563 -4.273 28.924 1.00 90.50 122 GLN A C 1
ATOM 969 O O . GLN A 1 122 ? -16.855 -4.422 29.915 1.00 90.50 122 GLN A O 1
ATOM 974 N N . VAL A 1 123 ? -17.332 -4.916 27.774 1.00 90.56 123 VAL A N 1
ATOM 975 C CA . VAL A 1 123 ? -16.204 -5.837 27.593 1.00 90.56 123 VAL A CA 1
ATOM 976 C C . VAL A 1 123 ? -14.874 -5.088 27.667 1.00 90.56 123 VAL A C 1
ATOM 978 O O . VAL A 1 123 ? -13.980 -5.548 28.367 1.00 90.56 123 VAL A O 1
ATOM 981 N N . ALA A 1 124 ? -14.736 -3.932 27.012 1.00 90.06 124 ALA A N 1
ATOM 982 C CA . ALA A 1 124 ? -13.514 -3.126 27.050 1.00 90.06 124 ALA A CA 1
ATOM 983 C C . ALA A 1 124 ? -13.174 -2.639 28.475 1.00 90.06 124 ALA A C 1
ATOM 985 O O . ALA A 1 124 ? -12.014 -2.667 28.883 1.00 90.06 124 ALA A O 1
ATOM 986 N N . GLN A 1 125 ? -14.185 -2.258 29.260 1.00 88.50 125 GLN A N 1
ATOM 987 C CA . GLN A 1 125 ? -14.038 -1.821 30.653 1.00 88.50 125 GLN A CA 1
ATOM 988 C C . GLN A 1 125 ? -13.856 -2.972 31.649 1.00 88.50 125 GLN A C 1
ATOM 990 O O . GLN A 1 125 ? -13.628 -2.712 32.830 1.00 88.50 125 GLN A O 1
ATOM 995 N N . ASP A 1 126 ? -13.976 -4.232 31.224 1.00 84.19 126 ASP A N 1
ATOM 996 C CA . ASP A 1 126 ? -13.921 -5.370 32.136 1.00 84.19 126 ASP A CA 1
ATOM 997 C C . ASP A 1 126 ? -12.492 -5.602 32.651 1.00 84.19 126 ASP A C 1
ATOM 999 O O . ASP A 1 126 ? -11.695 -6.361 32.095 1.00 84.19 126 ASP A O 1
ATOM 1003 N N . VAL A 1 127 ? -12.158 -4.921 33.747 1.00 70.31 127 VAL A N 1
ATOM 1004 C CA . VAL A 1 127 ? -10.872 -5.059 34.434 1.00 70.31 127 VAL A CA 1
ATOM 1005 C C . VAL A 1 127 ? -10.888 -6.214 35.446 1.00 70.31 127 VAL A C 1
ATOM 1007 O O . VAL A 1 127 ? -9.961 -6.338 36.238 1.00 70.31 127 VAL A O 1
ATOM 1010 N N . SER A 1 128 ? -11.919 -7.069 35.477 1.00 63.19 128 SER A N 1
ATOM 1011 C CA . SER A 1 128 ? -12.111 -8.022 36.584 1.00 63.19 128 SER A CA 1
ATOM 1012 C C . SER A 1 128 ? -11.010 -9.089 36.746 1.00 63.19 128 SER A C 1
ATOM 1014 O O . SER A 1 128 ? -10.924 -9.688 37.815 1.00 63.19 128 SER A O 1
ATOM 1016 N N . ASP A 1 129 ? -10.086 -9.220 35.786 1.00 54.47 129 ASP A N 1
ATOM 1017 C CA . ASP A 1 129 ? -8.908 -10.099 35.854 1.00 54.47 129 ASP A CA 1
ATOM 1018 C C . ASP A 1 129 ? -7.568 -9.329 35.710 1.00 54.47 129 ASP A C 1
ATOM 1020 O O . ASP A 1 129 ? -6.718 -9.662 34.880 1.00 54.47 129 ASP A O 1
ATOM 1024 N N . VAL A 1 130 ? -7.329 -8.294 36.539 1.00 52.53 130 VAL A N 1
ATOM 1025 C CA . VAL A 1 130 ? -6.013 -7.597 36.643 1.00 52.53 130 VAL A CA 1
ATOM 1026 C C . VAL A 1 130 ? -4.858 -8.570 36.954 1.00 52.53 130 VAL A C 1
ATOM 1028 O O . VAL A 1 130 ? -3.692 -8.278 36.681 1.00 52.53 130 VAL A O 1
ATOM 1031 N N . HIS A 1 131 ? -5.146 -9.757 37.491 1.00 50.06 131 HIS A N 1
ATOM 1032 C CA . HIS A 1 131 ? -4.142 -10.746 37.873 1.00 50.06 131 HIS A CA 1
ATOM 1033 C C . HIS A 1 131 ? -3.978 -11.862 36.820 1.00 50.06 131 HIS A C 1
ATOM 1035 O O . HIS A 1 131 ? -4.437 -12.984 36.993 1.00 50.06 131 HIS A O 1
ATOM 1041 N N . ASN A 1 132 ? -3.196 -11.545 35.780 1.00 51.38 132 ASN A N 1
ATOM 1042 C CA . ASN A 1 132 ? -2.367 -12.467 34.978 1.00 51.38 132 ASN A CA 1
ATOM 1043 C C . ASN A 1 132 ? -2.971 -13.347 33.862 1.00 51.38 132 ASN A C 1
ATOM 1045 O O . ASN A 1 132 ? -2.201 -14.122 33.296 1.00 51.38 132 ASN A O 1
ATOM 1049 N N . ASP A 1 133 ? -4.238 -13.230 33.455 1.00 63.78 133 ASP A N 1
ATOM 1050 C CA . ASP A 1 133 ? -4.721 -14.029 32.310 1.00 63.78 133 ASP A CA 1
ATOM 1051 C C . ASP A 1 133 ? -4.587 -13.268 30.971 1.00 63.78 133 ASP A C 1
ATOM 1053 O O . ASP A 1 133 ? -5.347 -12.347 30.671 1.00 63.78 133 ASP A O 1
ATOM 1057 N N . ASP A 1 134 ? -3.603 -13.636 30.139 1.00 66.00 134 ASP A N 1
ATOM 1058 C CA . ASP A 1 134 ? -3.405 -13.064 28.791 1.00 66.00 134 ASP A CA 1
ATOM 1059 C C . ASP A 1 134 ? -4.643 -13.235 27.891 1.00 66.00 134 ASP A C 1
ATOM 1061 O O . ASP A 1 134 ? -4.861 -12.472 26.945 1.00 66.00 134 ASP A O 1
ATOM 1065 N N . THR A 1 135 ? -5.498 -14.207 28.206 1.00 69.69 135 THR A N 1
ATOM 1066 C CA . THR A 1 135 ? -6.704 -14.500 27.436 1.00 69.69 135 THR A CA 1
ATOM 1067 C C . THR A 1 135 ? -7.811 -13.458 27.630 1.00 69.69 135 THR A C 1
ATOM 1069 O O . THR A 1 135 ? -8.476 -13.106 26.653 1.00 69.69 135 THR A O 1
ATOM 1072 N N . SER A 1 136 ? -7.985 -12.890 28.830 1.00 75.44 136 SER A N 1
ATOM 1073 C CA . SER A 1 136 ? -8.973 -11.821 29.076 1.00 75.44 136 SER A CA 1
ATOM 1074 C C . SER A 1 136 ? -8.577 -10.520 28.371 1.00 75.44 136 SER A C 1
ATOM 1076 O O . SER A 1 136 ? -9.427 -9.781 27.871 1.00 75.44 136 SER A O 1
ATOM 1078 N N . ARG A 1 137 ? -7.266 -10.279 28.231 1.00 83.75 137 ARG A N 1
ATOM 1079 C CA . ARG A 1 137 ? -6.716 -9.154 27.464 1.00 83.75 137 ARG A CA 1
ATOM 1080 C C . ARG A 1 137 ? -7.048 -9.261 25.979 1.00 83.75 137 ARG A C 1
ATOM 1082 O O . ARG A 1 137 ? -7.440 -8.268 25.380 1.00 83.75 137 ARG A O 1
ATOM 1089 N N . SER A 1 138 ? -6.951 -10.458 25.398 1.00 86.44 138 SER A N 1
ATOM 1090 C CA . SER A 1 138 ? -7.271 -10.668 23.978 1.00 86.44 138 SER A CA 1
ATOM 1091 C C . SER A 1 138 ? -8.728 -10.331 23.637 1.00 86.44 138 SER A C 1
ATOM 1093 O O . SER A 1 138 ? -8.994 -9.747 22.587 1.00 86.44 138 SER A O 1
ATOM 1095 N N . LEU A 1 139 ? -9.666 -10.615 24.549 1.00 90.50 139 LEU A N 1
ATOM 1096 C CA . LEU A 1 139 ? -11.077 -10.279 24.369 1.00 90.50 139 LEU A CA 1
ATOM 1097 C C . LEU A 1 139 ? -11.310 -8.762 24.432 1.00 90.50 139 LEU A C 1
ATOM 1099 O O . LEU A 1 139 ? -12.031 -8.233 23.590 1.00 90.50 139 LEU A O 1
ATOM 1103 N N . ARG A 1 140 ? -10.657 -8.062 25.372 1.00 91.50 140 ARG A N 1
ATOM 1104 C CA . ARG A 1 140 ? -10.680 -6.589 25.450 1.00 91.50 140 ARG A CA 1
ATOM 1105 C C . ARG A 1 140 ? -10.101 -5.936 24.200 1.00 91.50 140 ARG A C 1
ATOM 1107 O O . ARG A 1 140 ? -10.730 -5.041 23.652 1.00 91.50 140 ARG A O 1
ATOM 1114 N N . ALA A 1 141 ? -8.955 -6.425 23.717 1.00 92.00 141 ALA A N 1
ATOM 1115 C CA . ALA A 1 141 ? -8.378 -5.972 22.451 1.00 92.00 141 ALA A CA 1
ATOM 1116 C C . ALA A 1 141 ? -9.371 -6.149 21.297 1.00 92.00 141 ALA A C 1
ATOM 1118 O O . ALA A 1 141 ? -9.658 -5.188 20.598 1.00 92.00 141 ALA A O 1
ATOM 1119 N N . THR A 1 142 ? -9.976 -7.338 21.184 1.00 94.25 142 THR A N 1
ATOM 1120 C CA . THR A 1 142 ? -10.967 -7.625 20.134 1.00 94.25 142 THR A CA 1
ATOM 1121 C C . THR A 1 142 ? -12.154 -6.664 20.210 1.00 94.25 142 THR A C 1
ATOM 1123 O O . THR A 1 142 ? -12.618 -6.184 19.182 1.00 94.25 142 THR A O 1
ATOM 1126 N N . ALA A 1 143 ? -12.652 -6.363 21.414 1.00 95.25 143 ALA A N 1
ATOM 1127 C CA . ALA A 1 143 ? -13.749 -5.417 21.589 1.00 95.25 143 ALA A CA 1
ATOM 1128 C C . ALA A 1 143 ? -13.362 -3.997 21.142 1.00 95.25 143 ALA A C 1
ATOM 1130 O O . ALA A 1 143 ? -14.152 -3.338 20.470 1.00 95.25 143 ALA A O 1
ATOM 1131 N N . CYS A 1 144 ? -12.145 -3.545 21.455 1.00 94.69 144 CYS A N 1
ATOM 1132 C CA . CYS A 1 144 ? -11.633 -2.258 20.985 1.00 94.69 144 CYS A CA 1
ATOM 1133 C C . CYS A 1 144 ? -11.431 -2.221 19.466 1.00 94.69 144 CYS A C 1
ATOM 1135 O O . CYS A 1 144 ? -11.782 -1.220 18.849 1.00 94.69 144 CYS A O 1
ATOM 1137 N N . ASP A 1 145 ? -10.934 -3.301 18.861 1.00 94.06 145 ASP A N 1
ATOM 1138 C CA . ASP A 1 145 ? -10.807 -3.416 17.404 1.00 94.06 145 ASP A CA 1
ATOM 1139 C C . ASP A 1 145 ? -12.194 -3.364 16.734 1.00 94.06 145 ASP A C 1
ATOM 1141 O O . ASP A 1 145 ? -12.376 -2.674 15.734 1.00 94.06 145 ASP A O 1
ATOM 1145 N N . CYS A 1 146 ? -13.208 -4.009 17.329 1.00 95.31 146 CYS A N 1
ATOM 1146 C CA . CYS A 1 146 ? -14.597 -3.924 16.861 1.00 95.31 146 CYS A CA 1
ATOM 1147 C C . CYS A 1 146 ? -15.151 -2.493 16.973 1.00 95.31 146 CYS A C 1
ATOM 1149 O O . CYS A 1 146 ? -15.764 -2.001 16.029 1.00 95.31 146 CYS A O 1
ATOM 1151 N N . LEU A 1 147 ? -14.906 -1.799 18.093 1.00 94.88 147 LEU A N 1
ATOM 1152 C CA . LEU A 1 147 ? -15.276 -0.386 18.259 1.00 94.88 147 LEU A CA 1
ATOM 1153 C C . LEU A 1 147 ? -14.586 0.504 17.218 1.00 94.88 147 LEU A C 1
ATOM 1155 O O . LEU A 1 147 ? -15.219 1.397 16.658 1.00 94.88 147 LEU A O 1
ATOM 1159 N N . GLN A 1 148 ? -13.306 0.250 16.940 1.00 92.88 148 GLN A N 1
ATOM 1160 C CA . GLN A 1 148 ? -12.536 0.990 15.946 1.00 92.88 148 GLN A CA 1
ATOM 1161 C C . GLN A 1 148 ? -13.093 0.772 14.535 1.00 92.88 148 GLN A C 1
ATOM 1163 O O . GLN A 1 148 ? -13.200 1.731 13.770 1.00 92.88 148 GLN A O 1
ATOM 1168 N N . GLU A 1 149 ? -13.477 -0.457 14.190 1.00 91.38 149 GLU A N 1
ATOM 1169 C CA . GLU A 1 149 ? -14.079 -0.776 12.894 1.00 91.38 149 GLU A CA 1
ATOM 1170 C C . GLU A 1 149 ? -15.457 -0.111 12.735 1.00 91.38 149 GLU A C 1
ATOM 1172 O O . GLU A 1 149 ? -15.740 0.503 11.705 1.00 91.38 149 GLU A O 1
ATOM 1177 N N . MET A 1 150 ? -16.287 -0.132 13.786 1.00 89.94 150 MET A N 1
ATOM 1178 C CA . MET A 1 150 ? -17.582 0.562 13.792 1.00 89.94 150 MET A CA 1
ATOM 1179 C C . MET A 1 150 ? -17.428 2.079 13.632 1.00 89.94 150 MET A C 1
ATOM 1181 O O . MET A 1 150 ? -18.160 2.686 12.853 1.00 89.94 150 MET A O 1
ATOM 1185 N N . GLU A 1 151 ? -16.460 2.686 14.319 1.00 89.19 151 GLU A N 1
ATOM 1186 C CA . GLU A 1 151 ? -16.130 4.110 14.186 1.00 89.19 151 GLU A CA 1
ATOM 1187 C C . GLU A 1 151 ? -15.553 4.446 12.798 1.00 89.19 151 GLU A C 1
ATOM 1189 O O . GLU A 1 151 ? -15.786 5.530 12.269 1.00 89.19 151 GLU A O 1
ATOM 1194 N N . THR A 1 152 ? -14.821 3.520 12.173 1.00 87.56 152 THR A N 1
ATOM 1195 C CA . THR A 1 152 ? -14.288 3.702 10.813 1.00 87.56 152 THR A CA 1
ATOM 1196 C C . THR A 1 152 ? -15.405 3.657 9.768 1.00 87.56 152 THR A C 1
ATOM 1198 O O . THR A 1 152 ? -15.407 4.459 8.835 1.00 87.56 152 THR A O 1
ATOM 1201 N N . CYS A 1 153 ? -16.382 2.763 9.944 1.00 85.75 153 CYS A N 1
ATOM 1202 C CA . CYS A 1 153 ? -17.531 2.628 9.047 1.00 85.75 153 CYS A CA 1
ATOM 1203 C C . CYS A 1 153 ? -18.592 3.720 9.245 1.00 85.75 153 CYS A C 1
ATOM 1205 O O . CYS A 1 153 ? -19.230 4.138 8.276 1.00 85.75 153 CYS A O 1
ATOM 1207 N N . CYS A 1 154 ? -18.771 4.184 10.483 1.00 83.88 154 CYS A N 1
ATOM 1208 C CA . CYS A 1 154 ? -19.698 5.246 10.861 1.00 83.88 154 CYS A CA 1
ATOM 1209 C C . CYS A 1 154 ? -18.974 6.291 11.733 1.00 83.88 154 CYS A C 1
ATOM 1211 O O . CYS A 1 154 ? -19.066 6.227 12.961 1.00 83.88 154 CYS A O 1
ATOM 1213 N N . PRO A 1 155 ? -18.266 7.258 11.116 1.00 85.25 155 PRO A N 1
ATOM 1214 C CA . PRO A 1 155 ? -17.540 8.299 11.841 1.00 85.25 155 PRO A CA 1
ATOM 1215 C C . PRO A 1 155 ? -18.427 9.071 12.823 1.00 85.25 155 PRO A C 1
ATOM 1217 O O . PRO A 1 155 ? -19.572 9.400 12.507 1.00 85.25 155 PRO A O 1
ATOM 1220 N N . GLY A 1 156 ? -17.886 9.384 14.003 1.00 82.44 156 GLY A N 1
ATOM 1221 C CA . GLY A 1 156 ? -18.543 10.166 15.053 1.00 82.44 156 GLY A CA 1
ATOM 1222 C C . GLY A 1 156 ? -19.379 9.374 16.045 1.00 82.44 156 GLY A C 1
ATOM 1223 O O . GLY A 1 156 ? -19.872 9.954 17.017 1.00 82.44 156 GLY A O 1
ATOM 1224 N N . LEU A 1 157 ? -19.527 8.066 15.831 1.00 85.25 157 LEU A N 1
ATOM 1225 C CA . LEU A 1 157 ? -20.320 7.175 16.672 1.00 85.25 157 LEU A CA 1
ATOM 1226 C C . LEU A 1 157 ? -19.885 7.223 18.142 1.00 85.25 157 LEU A C 1
ATOM 1228 O O . LEU A 1 157 ? -20.721 7.181 19.044 1.00 85.25 157 LEU A O 1
ATOM 1232 N N . LEU A 1 158 ? -18.577 7.330 18.374 1.00 87.62 158 LEU A N 1
ATOM 1233 C CA . LEU A 1 158 ? -17.960 7.280 19.697 1.00 87.62 158 LEU A CA 1
ATOM 1234 C C . LEU A 1 158 ? -17.500 8.654 20.214 1.00 87.62 158 LEU A C 1
ATOM 1236 O O . LEU A 1 158 ? -16.855 8.720 21.262 1.00 87.62 158 LEU A O 1
ATOM 1240 N N . SER A 1 159 ? -17.834 9.749 19.522 1.00 86.06 159 SER A N 1
ATOM 1241 C CA . SER A 1 159 ? -17.388 11.119 19.849 1.00 86.06 159 SER A CA 1
ATOM 1242 C C . SER A 1 159 ? -17.657 11.523 21.308 1.00 86.06 159 SER A C 1
ATOM 1244 O O . SER A 1 159 ? -16.805 12.129 21.951 1.00 86.06 159 SER A O 1
ATOM 1246 N N . GLN A 1 160 ? -18.793 11.100 21.872 1.00 84.56 160 GLN A N 1
ATOM 1247 C CA . GLN A 1 160 ? -19.208 11.386 23.254 1.00 84.56 160 GLN A CA 1
ATOM 1248 C C . GLN A 1 160 ? -18.484 10.556 24.333 1.00 84.56 160 GLN A C 1
ATOM 1250 O O . GLN A 1 160 ? -18.785 10.699 25.516 1.00 84.56 160 GLN A O 1
ATOM 1255 N N . ARG A 1 161 ? -17.579 9.644 23.951 1.00 84.69 161 ARG A N 1
ATOM 1256 C CA . ARG A 1 161 ? -16.871 8.724 24.865 1.00 84.69 161 ARG A CA 1
ATOM 1257 C C . ARG A 1 161 ? -15.365 8.992 24.937 1.00 84.69 161 ARG A C 1
ATOM 1259 O O . ARG A 1 161 ? -14.618 8.155 25.446 1.00 84.69 161 ARG A O 1
ATOM 1266 N N . LEU A 1 162 ? -14.895 10.129 24.425 1.00 87.94 162 LEU A N 1
ATOM 1267 C CA . LEU A 1 162 ? -13.466 10.448 24.365 1.00 87.94 162 LEU A CA 1
ATOM 1268 C C . LEU A 1 162 ? -12.801 10.521 25.746 1.00 87.94 162 LEU A C 1
ATOM 1270 O O . LEU A 1 162 ? -11.682 10.022 25.896 1.00 87.94 162 LEU A O 1
ATOM 1274 N N . GLU A 1 163 ? -13.480 11.075 26.755 1.00 89.00 163 GLU A N 1
ATOM 1275 C CA . GLU A 1 163 ? -12.941 11.148 28.117 1.00 89.00 163 GLU A CA 1
ATOM 1276 C C . GLU A 1 163 ? -12.804 9.743 28.726 1.00 89.00 163 GLU A C 1
ATOM 1278 O O . GLU A 1 163 ? -11.730 9.381 29.214 1.00 89.00 163 GLU A O 1
ATOM 1283 N N . LEU A 1 164 ? -13.834 8.902 28.598 1.00 89.19 164 LEU A N 1
ATOM 1284 C CA . LEU A 1 164 ? -13.803 7.495 29.009 1.00 89.19 164 LEU A CA 1
ATOM 1285 C C . LEU A 1 164 ? -12.646 6.721 28.353 1.00 89.19 164 LEU A C 1
ATOM 1287 O O . LEU A 1 164 ? -11.902 6.025 29.045 1.00 89.19 164 LEU A O 1
ATOM 1291 N N . LEU A 1 165 ? -12.470 6.851 27.034 1.00 91.19 165 LEU A N 1
ATOM 1292 C CA . LEU A 1 165 ? -11.380 6.194 26.302 1.00 91.19 165 LEU A CA 1
ATOM 1293 C C . LEU A 1 165 ? -10.007 6.681 26.778 1.00 91.19 165 LEU A C 1
ATOM 1295 O O . LEU A 1 165 ? -9.087 5.876 26.933 1.00 91.19 165 LEU A O 1
ATOM 1299 N N . SER A 1 166 ? -9.878 7.979 27.068 1.00 89.62 166 SER A N 1
ATOM 1300 C CA . SER A 1 166 ? -8.654 8.541 27.643 1.00 89.62 166 SER A CA 1
ATOM 1301 C C . SER A 1 166 ? -8.348 7.951 29.025 1.00 89.62 166 SER A C 1
ATOM 1303 O O . SER A 1 166 ? -7.204 7.586 29.295 1.00 89.62 166 SER A O 1
ATOM 1305 N N . GLY A 1 167 ? -9.374 7.765 29.862 1.00 89.94 167 GLY A N 1
ATOM 1306 C CA . GLY A 1 167 ? -9.250 7.143 31.177 1.00 89.94 167 GLY A CA 1
ATOM 1307 C C . GLY A 1 167 ? -8.820 5.679 31.090 1.00 89.94 167 GLY A C 1
ATOM 1308 O O . GLY A 1 167 ? -7.899 5.272 31.796 1.00 89.94 167 GLY A O 1
ATOM 1309 N N . LEU A 1 168 ? -9.417 4.901 30.180 1.00 89.69 168 LEU A N 1
ATOM 1310 C CA . LEU A 1 168 ? -9.028 3.504 29.941 1.00 89.69 168 LEU A CA 1
ATOM 1311 C C . LEU A 1 168 ? -7.575 3.390 29.469 1.00 89.69 168 LEU A C 1
ATOM 1313 O O . LEU A 1 168 ? -6.827 2.551 29.970 1.00 89.69 168 LEU A O 1
ATOM 1317 N N . ARG A 1 169 ? -7.149 4.276 28.562 1.00 92.06 169 ARG A N 1
ATOM 1318 C CA . ARG A 1 169 ? -5.763 4.331 28.085 1.00 92.06 169 ARG A CA 1
ATOM 1319 C C . ARG A 1 169 ? -4.777 4.634 29.219 1.00 92.06 169 ARG A C 1
ATOM 1321 O O . ARG A 1 169 ? -3.744 3.974 29.306 1.00 92.06 169 ARG A O 1
ATOM 1328 N N . GLN A 1 170 ? -5.094 5.601 30.083 1.00 89.31 170 GLN A N 1
ATOM 1329 C CA . GLN A 1 170 ? -4.237 6.014 31.204 1.00 89.31 170 GLN A CA 1
ATOM 1330 C C . GLN A 1 170 ? -4.146 4.964 32.319 1.00 89.31 170 GLN A C 1
ATOM 1332 O O . GLN A 1 170 ? -3.122 4.867 32.992 1.00 89.31 170 GLN A O 1
ATOM 1337 N N . GLN A 1 171 ? -5.206 4.181 32.532 1.00 88.56 171 GLN A N 1
ATOM 1338 C CA . GLN A 1 171 ? -5.229 3.113 33.537 1.00 88.56 171 GLN A CA 1
ATOM 1339 C C . GLN A 1 171 ? -4.504 1.842 33.069 1.00 88.56 171 GLN A C 1
ATOM 1341 O O . GLN A 1 171 ? -4.067 1.035 33.894 1.00 88.56 171 GLN A O 1
ATOM 1346 N N . GLU A 1 172 ? -4.379 1.639 31.757 1.00 88.75 172 GLU A N 1
ATOM 1347 C CA . GLU A 1 172 ? -3.808 0.424 31.187 1.00 88.75 172 GLU A CA 1
ATOM 1348 C C . GLU A 1 172 ? -2.273 0.464 31.167 1.00 88.75 172 GLU A C 1
ATOM 1350 O O . GLU A 1 172 ? -1.650 1.354 30.594 1.00 88.75 172 GLU A O 1
ATOM 1355 N N . THR A 1 173 ? -1.654 -0.557 31.764 1.00 85.38 173 THR A N 1
ATOM 1356 C CA . THR A 1 173 ? -0.187 -0.687 31.880 1.00 85.38 173 THR A CA 1
ATOM 1357 C C . THR A 1 173 ? 0.391 -1.785 30.984 1.00 85.38 173 THR A C 1
ATOM 1359 O O . THR A 1 173 ? 1.609 -1.921 30.869 1.00 85.38 173 THR A O 1
ATOM 1362 N N . SER A 1 174 ? -0.464 -2.592 30.348 1.00 87.00 174 SER A N 1
ATOM 1363 C CA . SER A 1 174 ? -0.052 -3.675 29.454 1.00 87.00 174 SER A CA 1
ATOM 1364 C C . SER A 1 174 ? 0.029 -3.234 27.986 1.00 87.00 174 SER A C 1
ATOM 1366 O O . SER A 1 174 ? -0.229 -2.086 27.632 1.00 87.00 174 SER A O 1
ATOM 1368 N N . ARG A 1 175 ? 0.341 -4.178 27.084 1.00 85.56 175 ARG A N 1
ATOM 1369 C CA . ARG A 1 175 ? 0.370 -3.938 25.626 1.00 85.56 175 ARG A CA 1
ATOM 1370 C C . ARG A 1 175 ? -0.977 -3.470 25.054 1.00 85.56 175 ARG A C 1
ATOM 1372 O O . ARG A 1 175 ? -0.985 -2.866 23.986 1.00 85.56 175 ARG A O 1
ATOM 1379 N N . LEU A 1 176 ? -2.086 -3.703 25.768 1.00 88.56 176 LEU A N 1
ATOM 1380 C CA . LEU A 1 176 ? -3.418 -3.201 25.408 1.00 88.56 176 LEU A CA 1
ATOM 1381 C C . LEU A 1 176 ? -3.490 -1.677 25.321 1.00 88.56 176 LEU A C 1
ATOM 1383 O O . LEU A 1 176 ? -4.335 -1.149 24.605 1.00 88.56 176 LEU A O 1
ATOM 1387 N N . HIS A 1 177 ? -2.580 -0.975 25.992 1.00 91.31 177 HIS A N 1
ATOM 1388 C CA . HIS A 1 177 ? -2.472 0.473 25.917 1.00 91.31 177 HIS A CA 1
ATOM 1389 C C . HIS A 1 177 ? -2.390 0.985 24.463 1.00 91.31 177 HIS A C 1
ATOM 1391 O O . HIS A 1 177 ? -3.030 1.977 24.125 1.00 91.31 177 HIS A O 1
ATOM 1397 N N . GLN A 1 178 ? -1.691 0.266 23.570 1.00 93.38 178 GLN A N 1
ATOM 1398 C CA . GLN A 1 178 ? -1.592 0.633 22.148 1.00 93.38 178 GLN A CA 1
ATOM 1399 C C . GLN A 1 178 ? -2.948 0.558 21.430 1.00 93.38 178 GLN A C 1
ATOM 1401 O O . GLN A 1 178 ? -3.234 1.391 20.574 1.00 93.38 178 GLN A O 1
ATOM 1406 N N . VAL A 1 179 ? -3.786 -0.417 21.798 1.00 92.75 179 VAL A N 1
ATOM 1407 C CA . VAL A 1 179 ? -5.120 -0.615 21.215 1.00 92.75 179 VAL A CA 1
ATOM 1408 C C . VAL A 1 179 ? -6.063 0.501 21.670 1.00 92.75 179 VAL A C 1
ATOM 1410 O O . VAL A 1 179 ? -6.750 1.099 20.847 1.00 92.75 179 VAL A O 1
ATOM 1413 N N . TYR A 1 180 ? -6.035 0.867 22.957 1.00 94.12 180 TYR A N 1
ATOM 1414 C CA . TYR A 1 180 ? -6.809 2.011 23.455 1.00 94.12 180 TYR A CA 1
ATOM 1415 C C . TYR A 1 180 ? -6.365 3.335 22.834 1.00 94.12 180 TYR A C 1
ATOM 1417 O O . TYR A 1 180 ? -7.212 4.147 22.471 1.00 94.12 180 TYR A O 1
ATOM 1425 N N . ALA A 1 181 ? -5.056 3.551 22.681 1.00 94.44 181 ALA A N 1
ATOM 1426 C CA . ALA A 1 181 ? -4.536 4.742 22.021 1.00 94.44 181 ALA A CA 1
ATOM 1427 C C . ALA A 1 181 ? -4.957 4.806 20.543 1.00 94.44 181 ALA A C 1
ATOM 1429 O O . ALA A 1 181 ? -5.348 5.874 20.075 1.00 94.44 181 ALA A O 1
ATOM 1430 N N . GLY A 1 182 ? -4.924 3.669 19.835 1.00 93.06 182 GLY A N 1
ATOM 1431 C CA . GLY A 1 182 ? -5.403 3.526 18.457 1.00 93.06 182 GLY A CA 1
ATOM 1432 C C . GLY A 1 182 ? -6.890 3.857 18.308 1.00 93.06 182 GLY A C 1
ATOM 1433 O O . GLY A 1 182 ? -7.255 4.687 17.476 1.00 93.06 182 GLY A O 1
ATOM 1434 N N . LEU A 1 183 ? -7.738 3.294 19.171 1.00 94.75 183 LEU A N 1
ATOM 1435 C CA . LEU A 1 183 ? -9.165 3.612 19.199 1.00 94.75 183 LEU A CA 1
ATOM 1436 C C . LEU A 1 183 ? -9.395 5.099 19.503 1.00 94.75 183 LEU A C 1
ATOM 1438 O O . LEU A 1 183 ? -10.089 5.784 18.755 1.00 94.75 183 LEU A O 1
ATOM 1442 N N . GLN A 1 184 ? -8.766 5.630 20.555 1.00 94.50 184 GLN A N 1
ATOM 1443 C CA . GLN A 1 184 ? -8.935 7.025 20.957 1.00 94.50 184 GLN A CA 1
ATOM 1444 C C . GLN A 1 184 ? -8.550 8.005 19.842 1.00 94.50 184 GLN A C 1
ATOM 1446 O O . GLN A 1 184 ? -9.270 8.979 19.633 1.00 94.50 184 GLN A O 1
ATOM 1451 N N . ILE A 1 185 ? -7.443 7.778 19.120 1.00 94.31 185 ILE A N 1
ATOM 1452 C CA . ILE A 1 185 ? -7.030 8.698 18.052 1.00 94.31 185 ILE A CA 1
ATOM 1453 C C . ILE A 1 185 ? -7.974 8.651 16.845 1.00 94.31 185 ILE A C 1
ATOM 1455 O O . ILE A 1 185 ? -8.234 9.693 16.244 1.00 94.31 185 ILE A O 1
ATOM 1459 N N . VAL A 1 186 ? -8.518 7.478 16.502 1.00 92.62 186 VAL A N 1
ATOM 1460 C CA . VAL A 1 186 ? -9.495 7.344 15.410 1.00 92.62 186 VAL A CA 1
ATOM 1461 C C . VAL A 1 186 ? -10.773 8.104 15.755 1.00 92.62 186 VAL A C 1
ATOM 1463 O O . VAL A 1 186 ? -11.213 8.934 14.956 1.00 92.62 186 VAL A O 1
ATOM 1466 N N . VAL A 1 187 ? -11.301 7.900 16.968 1.00 92.50 187 VAL A N 1
ATOM 1467 C CA . VAL A 1 187 ? -12.476 8.630 17.467 1.00 92.50 187 VAL A CA 1
ATOM 1468 C C . VAL A 1 187 ? -12.199 10.130 17.501 1.00 92.50 187 VAL A C 1
ATOM 1470 O O . VAL A 1 187 ? -12.999 10.910 16.995 1.00 92.50 187 VAL A O 1
ATOM 1473 N N . LEU A 1 188 ? -11.046 10.552 18.032 1.00 93.25 188 LEU A N 1
ATOM 1474 C CA . LEU A 1 188 ? -10.679 11.966 18.120 1.00 93.25 188 LEU A CA 1
ATOM 1475 C C . LEU A 1 188 ? -10.626 12.617 16.736 1.00 93.25 188 LEU A C 1
ATOM 1477 O O . LEU A 1 188 ? -11.188 13.692 16.545 1.00 93.25 188 LEU A O 1
ATOM 1481 N N . LYS A 1 189 ? -9.983 11.966 15.761 1.00 92.44 189 LYS A N 1
ATOM 1482 C CA . LYS A 1 189 ? -9.915 12.468 14.387 1.00 92.44 189 LYS A CA 1
ATOM 1483 C C . LYS A 1 189 ? -11.298 12.627 13.775 1.00 92.44 189 LYS A C 1
ATOM 1485 O O . LYS A 1 189 ? -11.585 13.678 13.214 1.00 92.44 189 LYS A O 1
ATOM 1490 N N . ASN A 1 190 ? -12.134 11.598 13.853 1.00 91.12 190 ASN A N 1
ATOM 1491 C CA . ASN A 1 190 ? -13.469 11.639 13.265 1.00 91.12 190 ASN A CA 1
ATOM 1492 C C . ASN A 1 190 ? -14.351 12.699 13.934 1.00 91.12 190 ASN A C 1
ATOM 1494 O O . ASN A 1 190 ? -15.057 13.429 13.246 1.00 91.12 190 ASN A O 1
ATOM 1498 N N . ALA A 1 191 ? -14.251 12.832 15.255 1.00 89.50 191 ALA A N 1
ATOM 1499 C CA . ALA A 1 191 ? -14.985 13.821 16.026 1.00 89.50 191 ALA A CA 1
ATOM 1500 C C . ALA A 1 191 ? -14.547 15.260 15.672 1.00 89.50 191 ALA A C 1
ATOM 1502 O O . ALA A 1 191 ? -15.386 16.128 15.446 1.00 89.50 191 ALA A O 1
ATOM 1503 N N . VAL A 1 192 ? -13.239 15.509 15.520 1.00 90.00 192 VAL A N 1
ATOM 1504 C CA . VAL A 1 192 ? -12.716 16.798 15.025 1.00 90.00 192 VAL A CA 1
ATOM 1505 C C . VAL A 1 192 ? -13.168 17.064 13.589 1.00 90.00 192 VAL A C 1
ATOM 1507 O O . VAL A 1 192 ? -13.586 18.176 13.283 1.00 90.00 192 VAL A O 1
ATOM 1510 N N . TYR A 1 193 ? -13.127 16.054 12.717 1.00 89.06 193 TYR A N 1
ATOM 1511 C CA . TYR A 1 193 ? -13.597 16.186 11.340 1.00 89.06 193 TYR A CA 1
ATOM 1512 C C . TYR A 1 193 ? -15.081 16.568 11.282 1.00 89.06 193 TYR A C 1
ATOM 1514 O O . TYR A 1 193 ? -15.441 17.469 10.535 1.00 89.06 193 TYR A O 1
ATOM 1522 N N . GLN A 1 194 ? -15.943 15.965 12.100 1.00 86.25 194 GLN A N 1
ATOM 1523 C CA . GLN A 1 194 ? -17.359 16.344 12.154 1.00 86.25 194 GLN A CA 1
ATOM 1524 C C . GLN A 1 194 ? -17.567 17.785 12.605 1.00 86.25 194 GLN A C 1
ATOM 1526 O O . GLN A 1 194 ? -18.287 18.524 11.940 1.00 86.25 194 GLN A O 1
ATOM 1531 N N . LEU A 1 195 ? -16.854 18.222 13.647 1.00 86.75 195 LEU A N 1
ATOM 1532 C CA . LEU A 1 195 ? -16.895 19.622 14.069 1.00 86.75 195 LEU A CA 1
ATOM 1533 C C . LEU A 1 195 ? -16.482 20.579 12.943 1.00 86.75 195 LEU A C 1
ATOM 1535 O O . LEU A 1 195 ? -17.000 21.685 12.872 1.00 86.75 195 LEU A O 1
ATOM 1539 N N . THR A 1 196 ? -15.570 20.186 12.044 1.00 85.38 196 THR A N 1
ATOM 1540 C CA . THR A 1 196 ? -15.187 21.050 10.907 1.00 85.38 196 THR A CA 1
ATOM 1541 C C . THR A 1 196 ? -16.319 21.257 9.895 1.00 85.38 196 THR A C 1
ATOM 1543 O O . THR A 1 196 ? -16.275 22.225 9.141 1.00 85.38 196 THR A O 1
ATOM 1546 N N . GLN A 1 197 ? -17.322 20.373 9.879 1.00 84.44 197 GLN A N 1
ATOM 1547 C CA . GLN A 1 197 ? -18.491 20.460 8.999 1.00 84.44 197 GLN A CA 1
ATOM 1548 C C . GLN A 1 197 ? -19.652 21.240 9.635 1.00 84.44 197 GLN A C 1
ATOM 1550 O O . GLN A 1 197 ? -20.537 21.719 8.928 1.00 84.44 197 GLN A O 1
ATOM 1555 N N . GLU A 1 198 ? -19.663 21.387 10.962 1.00 83.12 198 GLU A N 1
ATOM 1556 C CA . GLU A 1 198 ? -20.742 22.054 11.687 1.00 83.12 198 GLU A CA 1
ATOM 1557 C C . GLU A 1 198 ? -20.638 23.590 11.590 1.00 83.12 198 GLU A C 1
ATOM 1559 O O . GLU A 1 198 ? -19.622 24.189 11.972 1.00 83.12 198 GLU A O 1
ATOM 1564 N N . PRO A 1 199 ? -21.692 24.285 11.118 1.00 75.50 199 PRO A N 1
ATOM 1565 C CA . PRO A 1 199 ? -21.668 25.736 10.992 1.00 75.50 199 PRO A CA 1
ATOM 1566 C C . PRO A 1 199 ? -21.638 26.402 12.375 1.00 75.50 199 PRO A C 1
ATOM 1568 O O . PRO A 1 199 ? -22.593 26.325 13.142 1.00 75.50 199 PRO A O 1
ATOM 1571 N N . GLY A 1 200 ? -20.548 27.113 12.680 1.00 77.00 200 GLY A N 1
ATOM 1572 C CA . GLY A 1 200 ? -20.376 27.828 13.954 1.00 77.00 200 GLY A CA 1
ATOM 1573 C C . GLY A 1 200 ? -19.677 27.024 15.055 1.00 77.00 200 GLY A C 1
ATOM 1574 O O . GLY A 1 200 ? -19.523 27.534 16.170 1.00 77.00 200 GLY A O 1
ATOM 1575 N N . ALA A 1 201 ? -19.206 25.811 14.753 1.00 81.75 201 ALA A N 1
ATOM 1576 C CA . ALA A 1 201 ? -18.349 25.058 15.656 1.00 81.75 201 ALA A CA 1
ATOM 1577 C C . ALA A 1 201 ? -17.023 25.798 15.918 1.00 81.75 201 ALA A C 1
ATOM 1579 O O . ALA A 1 201 ? -16.445 26.450 15.047 1.00 81.75 201 ALA A O 1
ATOM 1580 N N . GLY A 1 202 ? -16.540 25.707 17.156 1.00 82.69 202 GLY A N 1
ATOM 1581 C CA . GLY A 1 202 ? -15.392 26.473 17.643 1.00 82.69 202 GLY A CA 1
ATOM 1582 C C . GLY A 1 202 ? -14.778 25.848 18.894 1.00 82.69 202 GLY A C 1
ATOM 1583 O O . GLY A 1 202 ? -15.036 24.685 19.202 1.00 82.69 202 GLY A O 1
ATOM 1584 N N . ALA A 1 203 ? -13.973 26.614 19.635 1.00 81.62 203 ALA A N 1
ATOM 1585 C CA . ALA A 1 203 ? -13.226 26.105 20.792 1.00 81.62 203 ALA A CA 1
ATOM 1586 C C . ALA A 1 203 ? -14.110 25.499 21.898 1.00 81.62 203 ALA A C 1
ATOM 1588 O O . ALA A 1 203 ? -13.764 24.455 22.443 1.00 81.62 203 ALA A O 1
ATOM 1589 N N . GLU A 1 204 ? -15.264 26.104 22.199 1.00 82.81 204 GLU A N 1
ATOM 1590 C CA . GLU A 1 204 ? -16.175 25.600 23.240 1.00 82.81 204 GLU A CA 1
ATOM 1591 C C . GLU A 1 204 ? -16.801 24.248 22.867 1.00 82.81 204 GLU A C 1
ATOM 1593 O O . GLU A 1 204 ? -16.901 23.359 23.710 1.00 82.81 204 GLU A O 1
ATOM 1598 N N . HIS A 1 205 ? -17.157 24.053 21.594 1.00 84.56 205 HIS A N 1
ATOM 1599 C CA . HIS A 1 205 ? -17.681 22.777 21.096 1.00 84.56 205 HIS A CA 1
ATOM 1600 C C . HIS A 1 205 ? -16.610 21.683 21.162 1.00 84.56 205 HIS A C 1
ATOM 1602 O O . HIS A 1 205 ? -16.872 20.580 21.637 1.00 84.56 205 HIS A O 1
ATOM 1608 N N . LEU A 1 206 ? -15.373 22.017 20.779 1.00 84.31 206 LEU A N 1
ATOM 1609 C CA . LEU A 1 206 ? -14.225 21.122 20.910 1.00 84.31 206 LEU A CA 1
ATOM 1610 C C . LEU A 1 206 ? -13.966 20.738 22.376 1.00 84.31 206 LEU A C 1
ATOM 1612 O O . LEU A 1 206 ? -13.726 19.572 22.675 1.00 84.31 206 LEU A O 1
ATOM 1616 N N . LYS A 1 207 ? -14.054 21.700 23.296 1.00 85.00 207 LYS A N 1
ATOM 1617 C CA . LYS A 1 207 ? -13.933 21.473 24.739 1.00 85.00 207 LYS A CA 1
ATOM 1618 C C . LYS A 1 207 ? -15.022 20.547 25.279 1.00 85.00 207 LYS A C 1
ATOM 1620 O O . LYS A 1 207 ? -14.717 19.590 25.990 1.00 85.00 207 LYS A O 1
ATOM 1625 N N . CYS A 1 208 ? -16.279 20.793 24.913 1.00 84.12 208 CYS A N 1
ATOM 1626 C CA . CYS A 1 208 ? -17.402 19.942 25.312 1.00 84.12 208 CYS A CA 1
ATOM 1627 C C . CYS A 1 208 ? -17.234 18.506 24.800 1.00 84.12 208 CYS A C 1
ATOM 1629 O O . CYS A 1 208 ? -17.500 17.559 25.533 1.00 84.12 208 CYS A O 1
ATOM 1631 N N . LEU A 1 209 ? -16.738 18.345 23.573 1.00 84.31 209 LEU A N 1
ATOM 1632 C CA . LEU A 1 209 ? -16.481 17.047 22.955 1.00 84.31 209 LEU A CA 1
ATOM 1633 C C . LEU A 1 209 ? -15.347 16.279 23.650 1.00 84.31 209 LEU A C 1
ATOM 1635 O O . LEU A 1 209 ? -15.460 15.076 23.871 1.00 84.31 209 LEU A O 1
ATOM 1639 N N . LEU A 1 210 ? -14.276 16.965 24.060 1.00 81.94 210 LEU A N 1
ATOM 1640 C CA . LEU A 1 210 ? -13.169 16.349 24.801 1.00 81.94 210 LEU A CA 1
ATOM 1641 C C . LEU A 1 210 ? -13.546 15.959 26.239 1.00 81.94 210 LEU A C 1
ATOM 1643 O O . LEU A 1 210 ? -13.016 14.975 26.748 1.00 81.94 210 LEU A O 1
ATOM 1647 N N . GLY A 1 211 ? -14.447 16.714 26.875 1.00 76.06 211 GLY A N 1
ATOM 1648 C CA . GLY A 1 211 ? -15.023 16.410 28.194 1.00 76.06 211 GLY A CA 1
ATOM 1649 C C . GLY A 1 211 ? -16.314 15.583 28.140 1.00 76.06 211 GLY A C 1
ATOM 1650 O O . GLY A 1 211 ? -17.043 15.508 29.128 1.00 76.06 211 GLY A O 1
ATOM 1651 N N . GLY A 1 212 ? -16.650 15.021 26.976 1.00 70.38 212 GLY A N 1
ATOM 1652 C CA . GLY A 1 212 ? -17.841 14.205 26.792 1.00 70.38 212 GLY A CA 1
ATOM 1653 C C . GLY A 1 212 ? -17.708 12.868 27.521 1.00 70.38 212 GLY A C 1
ATOM 1654 O O . GLY A 1 212 ? -16.814 12.075 27.218 1.00 70.38 212 GLY A O 1
ATOM 1655 N N . ASN A 1 213 ? -18.619 12.621 28.466 1.00 59.41 213 ASN A N 1
ATOM 1656 C CA . ASN A 1 213 ? -18.706 11.374 29.236 1.00 59.41 213 ASN A CA 1
ATOM 1657 C C . ASN A 1 213 ? -20.143 10.823 29.331 1.00 59.41 213 ASN A C 1
ATOM 1659 O O . ASN A 1 213 ? -20.438 9.928 30.129 1.00 59.41 213 ASN A O 1
ATOM 1663 N N . THR A 1 214 ? -21.067 11.361 28.536 1.00 54.62 214 THR A N 1
ATOM 1664 C CA . THR A 1 214 ? -22.479 10.971 28.568 1.00 54.62 214 THR A CA 1
ATOM 1665 C C . THR A 1 214 ? -22.670 9.528 28.084 1.00 54.62 214 THR A C 1
ATOM 1667 O O . THR A 1 214 ? -21.924 9.023 27.242 1.00 54.62 214 THR A O 1
ATOM 1670 N N . SER A 1 215 ? -23.678 8.828 28.629 1.00 50.47 215 SER A N 1
ATOM 1671 C CA . SER A 1 215 ? -24.266 7.646 27.970 1.00 50.47 215 SER A CA 1
ATOM 1672 C C . SER A 1 215 ? -24.660 8.015 26.543 1.00 50.47 215 SER A C 1
ATOM 1674 O O . SER A 1 215 ? -24.930 9.192 26.338 1.00 50.47 215 SER A O 1
ATOM 1676 N N . PHE A 1 216 ? -24.716 7.056 25.606 1.00 45.66 216 PHE A N 1
ATOM 1677 C CA . PHE A 1 216 ? -25.114 7.272 24.205 1.00 45.66 216 PHE A CA 1
ATOM 1678 C C . PHE A 1 216 ? -26.382 8.133 24.114 1.00 45.66 216 PHE A C 1
ATOM 1680 O O . PHE A 1 216 ? -27.504 7.636 24.157 1.00 45.66 216 PHE A O 1
ATOM 1687 N N . ALA A 1 217 ? -26.202 9.445 24.063 1.00 40.09 217 ALA A N 1
ATOM 1688 C CA . ALA A 1 217 ? -27.268 10.421 24.101 1.00 40.09 217 ALA A CA 1
ATOM 1689 C C . ALA A 1 217 ? -27.251 11.009 22.710 1.00 40.09 217 ALA A C 1
ATOM 1691 O O . ALA A 1 217 ? -26.650 12.048 22.442 1.00 40.09 217 ALA A O 1
ATOM 1692 N N . TRP A 1 218 ? -27.821 10.252 21.781 1.00 46.75 218 TRP A N 1
ATOM 1693 C CA . TRP A 1 218 ? -28.136 10.790 20.476 1.00 46.75 218 TRP A CA 1
ATOM 1694 C C . TRP A 1 218 ? -29.259 11.800 20.676 1.00 46.75 218 TRP A C 1
ATOM 1696 O O . TRP A 1 218 ? -30.429 11.429 20.754 1.00 46.75 218 TRP A O 1
ATOM 1706 N N . GLU A 1 219 ? -28.909 13.081 20.788 1.00 37.34 219 GLU A N 1
ATOM 1707 C CA . GLU A 1 219 ? -29.870 14.110 20.422 1.00 37.34 219 GLU A CA 1
ATOM 1708 C C . GLU A 1 219 ? -30.181 13.919 18.934 1.00 37.34 219 GLU A C 1
ATOM 1710 O O . GLU A 1 219 ? -29.306 13.715 18.088 1.00 37.34 219 GLU A O 1
ATOM 1715 N N . VAL A 1 220 ? -31.475 13.810 18.666 1.00 35.16 220 VAL A N 1
ATOM 1716 C CA . VAL A 1 220 ? -32.041 13.450 17.376 1.00 35.16 220 VAL A CA 1
ATOM 1717 C C . VAL A 1 220 ? -31.846 14.627 16.432 1.00 35.16 220 VAL A C 1
ATOM 1719 O O . VAL A 1 220 ? -32.684 15.518 16.404 1.00 35.16 220 VAL A O 1
ATOM 1722 N N . ASP A 1 221 ? -30.782 14.598 15.634 1.00 35.25 221 ASP A N 1
ATOM 1723 C CA . ASP A 1 221 ? -30.756 15.314 14.361 1.00 35.25 221 ASP A CA 1
ATOM 1724 C C . ASP A 1 221 ? -30.782 14.283 13.229 1.00 35.25 221 ASP A C 1
ATOM 1726 O O . ASP A 1 221 ? -29.785 13.638 12.891 1.00 35.25 221 ASP A O 1
ATOM 1730 N N . GLN A 1 222 ? -31.990 14.059 12.706 1.00 38.41 222 GLN A N 1
ATOM 1731 C CA . GLN A 1 222 ? -32.261 13.168 11.573 1.00 38.41 222 GLN A CA 1
ATOM 1732 C C . GLN A 1 222 ? -31.780 13.763 10.237 1.00 38.41 222 GLN A C 1
ATOM 1734 O O . GLN A 1 222 ? -31.724 13.039 9.245 1.00 38.41 222 GLN A O 1
ATOM 1739 N N . ASP A 1 223 ? -31.361 15.032 10.222 1.00 34.25 223 ASP A N 1
ATOM 1740 C CA . ASP A 1 223 ? -31.086 15.776 8.989 1.00 34.25 223 ASP A CA 1
ATOM 1741 C C . ASP A 1 223 ? -29.592 15.859 8.613 1.00 34.25 223 ASP A C 1
ATOM 1743 O O . ASP A 1 223 ? -29.269 16.198 7.478 1.00 34.25 223 ASP A O 1
ATOM 1747 N N . ALA A 1 224 ? -28.660 15.486 9.501 1.00 37.47 224 ALA A N 1
ATOM 1748 C CA . ALA A 1 224 ? -27.217 15.654 9.255 1.00 37.47 224 ALA A CA 1
ATOM 1749 C C . ALA A 1 224 ? -26.533 14.492 8.497 1.00 37.47 224 ALA A C 1
ATOM 1751 O O . ALA A 1 224 ? -25.373 14.611 8.111 1.00 37.47 224 ALA A O 1
ATOM 1752 N N . PHE A 1 225 ? -27.217 13.360 8.281 1.00 38.94 225 PHE A N 1
ATOM 1753 C CA . PHE A 1 225 ? -26.611 12.136 7.720 1.00 38.94 225 PHE A CA 1
ATOM 1754 C C . PHE A 1 225 ? -27.203 11.677 6.378 1.00 38.94 225 PHE A C 1
ATOM 1756 O O . PHE A 1 225 ? -26.933 10.556 5.945 1.00 38.94 225 PHE A O 1
ATOM 1763 N N . GLN A 1 226 ? -27.942 12.535 5.665 1.00 35.97 226 GLN A N 1
ATOM 1764 C CA . GLN A 1 226 ? -28.115 12.357 4.216 1.00 35.97 226 GLN A CA 1
ATOM 1765 C C . GLN A 1 226 ? -26.824 12.780 3.505 1.00 35.97 226 GLN A C 1
ATOM 1767 O O . GLN A 1 226 ? -26.767 13.805 2.835 1.00 35.97 226 GLN A O 1
ATOM 1772 N N . THR A 1 227 ? -25.755 12.013 3.700 1.00 36.66 227 THR A N 1
ATOM 1773 C CA . THR A 1 227 ? -24.516 12.205 2.957 1.00 36.66 227 THR A CA 1
ATOM 1774 C C . THR A 1 227 ? -24.698 11.624 1.560 1.00 36.66 227 THR A C 1
ATOM 1776 O O . THR A 1 227 ? -24.796 10.412 1.355 1.00 36.66 227 THR A O 1
ATOM 1779 N N . ASP A 1 228 ? -24.791 12.520 0.581 1.00 34.12 228 ASP A N 1
ATOM 1780 C CA . ASP A 1 228 ? -24.671 12.183 -0.830 1.00 34.12 228 ASP A CA 1
ATOM 1781 C C . ASP A 1 228 ? -23.380 11.377 -1.066 1.00 34.12 228 ASP A C 1
ATOM 1783 O O . ASP A 1 228 ? -22.363 11.560 -0.396 1.00 34.12 228 ASP A O 1
ATOM 1787 N N . SER A 1 229 ? -23.386 10.523 -2.093 1.00 40.59 229 SER A N 1
ATOM 1788 C CA . SER A 1 229 ? -22.264 9.663 -2.539 1.00 40.59 229 SER A CA 1
ATOM 1789 C C . SER A 1 229 ? -20.880 10.334 -2.705 1.00 40.59 229 SER A C 1
ATOM 1791 O O . SER A 1 229 ? -19.883 9.649 -2.938 1.00 40.59 229 SER A O 1
ATOM 1793 N N . LYS A 1 230 ? -20.790 11.665 -2.591 1.00 42.06 230 LYS A N 1
ATOM 1794 C CA . LYS A 1 230 ? -19.543 12.440 -2.592 1.00 42.06 230 LYS A CA 1
ATOM 1795 C C . LYS A 1 230 ? -18.798 12.401 -1.254 1.00 42.06 230 LYS A C 1
ATOM 1797 O O . LYS A 1 230 ? -17.568 12.386 -1.266 1.00 42.06 230 LYS A O 1
ATOM 1802 N N . ASP A 1 231 ? -19.492 12.313 -0.123 1.00 43.81 231 ASP A N 1
ATOM 1803 C CA . ASP A 1 231 ? -18.846 12.396 1.197 1.00 43.81 231 ASP A CA 1
ATOM 1804 C C . ASP A 1 231 ? -18.174 11.072 1.582 1.00 43.81 231 ASP A C 1
ATOM 1806 O O . ASP A 1 231 ? -17.101 11.060 2.188 1.00 43.81 231 ASP A O 1
ATOM 1810 N N . SER A 1 232 ? -18.722 9.939 1.120 1.00 39.84 232 SER A N 1
ATOM 1811 C CA . SER A 1 232 ? -18.047 8.639 1.226 1.00 39.84 232 SER A CA 1
ATOM 1812 C C . SER A 1 232 ? -16.756 8.596 0.406 1.00 39.84 232 SER A C 1
ATOM 1814 O O . SER A 1 232 ? -15.809 7.925 0.810 1.00 39.84 232 SER A O 1
ATOM 1816 N N . ALA A 1 233 ? -16.695 9.321 -0.721 1.00 37.16 233 ALA A N 1
ATOM 1817 C CA . ALA A 1 233 ? -15.499 9.446 -1.557 1.00 37.16 233 ALA A CA 1
ATOM 1818 C C . ALA A 1 233 ? -14.425 10.340 -0.901 1.00 37.16 233 ALA A C 1
ATOM 1820 O O . ALA A 1 233 ? -13.242 10.008 -0.954 1.00 37.16 233 ALA A O 1
ATOM 1821 N N . MET A 1 234 ? -14.812 11.421 -0.207 1.00 39.75 234 MET A N 1
ATOM 1822 C CA . MET A 1 234 ? -13.863 12.231 0.577 1.00 39.75 234 MET A CA 1
ATOM 1823 C C . MET A 1 234 ? -13.332 11.482 1.807 1.00 39.75 234 MET A C 1
ATOM 1825 O O . MET A 1 234 ? -12.130 11.521 2.070 1.00 39.75 234 MET A O 1
ATOM 1829 N N . LEU A 1 235 ? -14.177 10.737 2.524 1.00 41.31 235 LEU A N 1
ATOM 1830 C CA . LEU A 1 235 ? -13.747 9.913 3.661 1.00 41.31 235 LEU A CA 1
ATOM 1831 C C . LEU A 1 235 ? -12.857 8.734 3.237 1.00 41.31 235 LEU A C 1
ATOM 1833 O O . LEU A 1 235 ? -11.914 8.400 3.950 1.00 41.31 235 LEU A O 1
ATOM 1837 N N . SER A 1 236 ? -13.089 8.143 2.060 1.00 36.28 236 SER A N 1
ATOM 1838 C CA . SER A 1 236 ? -12.176 7.141 1.490 1.00 36.28 236 SER A CA 1
ATOM 1839 C C . SER A 1 236 ? -10.880 7.761 0.954 1.00 36.28 236 SER A C 1
ATOM 1841 O O . SER A 1 236 ? -9.833 7.135 1.096 1.00 36.28 236 SER A O 1
ATOM 1843 N N . SER A 1 237 ? -10.886 9.015 0.479 1.00 40.62 237 SER A N 1
ATOM 1844 C CA . SER A 1 237 ? -9.653 9.755 0.137 1.00 40.62 237 SER A CA 1
ATOM 1845 C C . SER A 1 237 ? -8.779 10.085 1.360 1.00 40.62 237 SER A C 1
ATOM 1847 O O . SER A 1 237 ? -7.559 9.994 1.293 1.00 40.62 237 SER A O 1
ATOM 1849 N N . LEU A 1 238 ? -9.400 10.336 2.519 1.00 42.28 238 LEU A N 1
ATOM 1850 C CA . LEU A 1 238 ? -8.750 10.451 3.836 1.00 42.28 238 LEU A CA 1
ATOM 1851 C C . LEU A 1 238 ? -8.172 9.117 4.352 1.00 42.28 238 LEU A C 1
ATOM 1853 O O . LEU A 1 238 ? -7.319 9.081 5.237 1.00 42.28 238 LEU A O 1
ATOM 1857 N N . ILE A 1 239 ? -8.654 7.992 3.823 1.00 41.28 239 ILE A N 1
ATOM 1858 C CA . ILE A 1 239 ? -8.131 6.646 4.097 1.00 41.28 239 ILE A CA 1
ATOM 1859 C C . ILE A 1 239 ? -7.069 6.253 3.045 1.00 41.28 239 ILE A C 1
ATOM 1861 O O . ILE A 1 239 ? -6.205 5.425 3.331 1.00 41.28 239 ILE A O 1
ATOM 1865 N N . GLN A 1 240 ? -7.072 6.884 1.863 1.00 38.97 240 GLN A N 1
ATOM 1866 C CA . GLN A 1 240 ? -6.148 6.653 0.748 1.00 38.97 240 GLN A CA 1
ATOM 1867 C C . GLN A 1 240 ? -5.373 7.924 0.352 1.00 38.97 240 GLN A C 1
ATOM 1869 O O . GLN A 1 240 ? -5.635 8.558 -0.663 1.00 38.97 240 GLN A O 1
ATOM 1874 N N . GLY A 1 241 ? -4.326 8.228 1.121 1.00 42.16 241 GLY A N 1
ATOM 1875 C CA . GLY A 1 241 ? -3.008 8.553 0.556 1.00 42.16 241 GLY A CA 1
ATOM 1876 C C . GLY A 1 241 ? -2.782 9.892 -0.157 1.00 42.16 241 GLY A C 1
ATOM 1877 O O . GLY A 1 241 ? -1.648 10.148 -0.543 1.00 42.16 241 GLY A O 1
ATOM 1878 N N . SER A 1 242 ? -3.766 10.777 -0.289 1.00 39.06 242 SER A N 1
ATOM 1879 C CA . SER A 1 242 ? -3.514 12.167 -0.683 1.00 39.06 242 SER A CA 1
ATOM 1880 C C . SER A 1 242 ? -4.151 13.083 0.347 1.00 39.06 242 SER A C 1
ATOM 1882 O O . SER A 1 242 ? -5.372 13.105 0.495 1.00 39.06 242 SER A O 1
ATOM 1884 N N . MET A 1 243 ? -3.324 13.823 1.091 1.00 47.41 243 MET A N 1
ATOM 1885 C CA . MET A 1 243 ? -3.792 14.924 1.933 1.00 47.41 243 MET A CA 1
ATOM 1886 C C . MET A 1 243 ? -4.324 16.025 1.003 1.00 47.41 243 MET A C 1
ATOM 1888 O O . MET A 1 243 ? -3.619 16.983 0.696 1.00 47.41 243 MET A O 1
ATOM 1892 N N . GLY A 1 244 ? -5.551 15.860 0.501 1.00 50.94 244 GLY A N 1
ATOM 1893 C CA . GLY A 1 244 ? -6.290 16.925 -0.173 1.00 50.94 244 GLY A CA 1
ATOM 1894 C C . GLY A 1 244 ? -6.527 18.109 0.773 1.00 50.94 244 GLY A C 1
ATOM 1895 O O . GLY A 1 244 ? -6.112 18.083 1.932 1.00 50.94 244 GLY A O 1
ATOM 1896 N N . MET A 1 245 ? -7.221 19.158 0.311 1.00 56.69 245 MET A N 1
ATOM 1897 C CA . MET A 1 245 ? -7.613 20.265 1.196 1.00 56.69 245 MET A CA 1
ATOM 1898 C C . MET A 1 245 ? -8.449 19.731 2.366 1.00 56.69 245 MET A C 1
ATOM 1900 O O . MET A 1 245 ? -9.621 19.389 2.207 1.00 56.69 245 MET A O 1
ATOM 1904 N N . MET A 1 246 ? -7.825 19.651 3.539 1.00 68.12 246 MET A N 1
ATOM 1905 C CA . MET A 1 246 ? -8.500 19.285 4.773 1.00 68.12 246 MET A CA 1
ATOM 1906 C C . MET A 1 246 ? -9.399 20.429 5.232 1.00 68.12 246 MET A C 1
ATOM 1908 O O . MET A 1 246 ? -8.983 21.590 5.163 1.00 68.12 246 MET A O 1
ATOM 1912 N N . PRO A 1 247 ? -10.621 20.133 5.703 1.00 82.38 247 PRO A N 1
ATOM 1913 C CA . PRO A 1 247 ? -11.475 21.154 6.284 1.00 82.38 247 PRO A CA 1
ATOM 1914 C C . PRO A 1 247 ? -10.840 21.674 7.579 1.00 82.38 247 PRO A C 1
ATOM 1916 O O . PRO A 1 247 ? -10.212 20.926 8.328 1.00 82.38 247 PRO A O 1
ATOM 1919 N N . THR A 1 248 ? -10.982 22.974 7.835 1.00 84.75 248 THR A N 1
ATOM 1920 C CA . THR A 1 248 ? -10.339 23.636 8.976 1.00 84.75 248 THR A CA 1
ATOM 1921 C C . THR A 1 248 ? -11.364 24.095 10.000 1.00 84.75 248 THR A C 1
ATOM 1923 O O . THR A 1 248 ? -12.305 24.808 9.656 1.00 84.75 248 THR A O 1
ATOM 1926 N N . LEU A 1 249 ? -11.138 23.769 11.271 1.00 83.94 249 LEU A N 1
ATOM 1927 C CA . LEU A 1 249 ? -11.947 24.226 12.395 1.00 83.94 249 LEU A CA 1
ATOM 1928 C C . LEU A 1 249 ? -11.427 25.574 12.911 1.00 83.94 249 LEU A C 1
ATOM 1930 O O . LEU A 1 249 ? -10.299 25.687 13.399 1.00 83.94 249 LEU A O 1
ATOM 1934 N N . HIS A 1 250 ? -12.259 26.611 12.847 1.00 79.62 250 HIS A N 1
ATOM 1935 C CA . HIS A 1 250 ? -11.905 27.948 13.322 1.00 79.62 250 HIS A CA 1
ATOM 1936 C C . HIS A 1 250 ? -12.059 28.062 14.850 1.00 79.62 250 HIS A C 1
ATOM 1938 O O . HIS A 1 250 ? -13.033 28.605 15.361 1.00 79.62 250 HIS A O 1
ATOM 1944 N N . THR A 1 251 ? -11.076 27.564 15.603 1.00 71.19 251 THR A N 1
ATOM 1945 C CA . THR A 1 251 ? -11.087 27.573 17.081 1.00 71.19 251 THR A CA 1
ATOM 1946 C C . THR A 1 251 ? -10.418 28.793 17.729 1.00 71.19 251 THR A C 1
ATOM 1948 O O . THR A 1 251 ? -10.556 29.000 18.932 1.00 71.19 251 THR A O 1
ATOM 1951 N N . GLY A 1 252 ? -9.684 29.621 16.977 1.00 67.06 252 GLY A N 1
ATOM 1952 C CA . GLY A 1 252 ? -8.784 30.619 17.576 1.00 67.06 252 GLY A CA 1
ATOM 1953 C C . GLY A 1 252 ? -7.607 29.963 18.334 1.00 67.06 252 GLY A C 1
ATOM 1954 O O . GLY A 1 252 ? -7.340 28.778 18.148 1.00 67.06 252 GLY A O 1
ATOM 1955 N N . PRO A 1 253 ? -6.849 30.696 19.175 1.00 67.00 253 PRO A N 1
ATOM 1956 C CA . PRO A 1 253 ? -5.665 30.153 19.860 1.00 67.00 253 PRO A CA 1
ATOM 1957 C C . PRO A 1 253 ? -5.978 29.263 21.081 1.00 67.00 253 PRO A C 1
ATOM 1959 O O . PRO A 1 253 ? -5.067 28.639 21.644 1.00 67.00 253 PRO A O 1
ATOM 1962 N N . ASP A 1 254 ? -7.236 29.218 21.530 1.00 71.62 254 ASP A N 1
ATOM 1963 C CA . ASP A 1 254 ? -7.621 28.510 22.750 1.00 71.62 254 ASP A CA 1
ATOM 1964 C C . ASP A 1 254 ? -7.965 27.042 22.463 1.00 71.62 254 ASP A C 1
ATOM 1966 O O . ASP A 1 254 ? -9.102 26.662 22.214 1.00 71.62 254 ASP A O 1
ATOM 1970 N N . CYS A 1 255 ? -6.929 26.204 22.433 1.00 82.31 255 CYS A N 1
ATOM 1971 C CA . CYS A 1 255 ? -7.029 24.753 22.229 1.00 82.31 255 CYS A CA 1
ATOM 1972 C C . CYS A 1 255 ? -6.209 23.992 23.280 1.00 82.31 255 CYS A C 1
ATOM 1974 O O . CYS A 1 255 ? -5.510 23.030 22.960 1.00 82.31 255 CYS A O 1
ATOM 1976 N N . LYS A 1 256 ? -6.204 24.463 24.536 1.00 86.00 256 LYS A N 1
ATOM 1977 C CA . LYS A 1 256 ? -5.340 23.908 25.597 1.00 86.00 256 LYS A CA 1
ATOM 1978 C C . LYS A 1 256 ? -5.618 22.432 25.883 1.00 86.00 256 LYS A C 1
ATOM 1980 O O . LYS A 1 256 ? -4.672 21.669 26.044 1.00 86.00 256 LYS A O 1
ATOM 1985 N N . GLU A 1 257 ? -6.886 22.040 25.921 1.00 86.88 257 GLU A N 1
ATOM 1986 C CA . GLU A 1 257 ? -7.306 20.665 26.217 1.00 86.88 257 GLU A CA 1
ATOM 1987 C C . GLU A 1 257 ? -6.913 19.714 25.087 1.00 86.88 257 GLU A C 1
ATOM 1989 O O . GLU A 1 257 ? -6.232 18.723 25.343 1.00 86.88 257 GLU A O 1
ATOM 1994 N N . LEU A 1 258 ? -7.214 20.070 23.829 1.00 89.62 258 LEU A N 1
ATOM 1995 C CA . LEU A 1 258 ? -6.775 19.286 22.673 1.00 89.62 258 LEU A CA 1
ATOM 1996 C C . LEU A 1 258 ? -5.247 19.176 22.641 1.00 89.62 258 LEU A C 1
ATOM 1998 O O . LEU A 1 258 ? -4.715 18.082 22.489 1.00 89.62 258 LEU A O 1
ATOM 2002 N N . ARG A 1 259 ? -4.527 20.281 22.873 1.00 91.75 259 ARG A N 1
ATOM 2003 C CA . ARG A 1 259 ? -3.060 20.272 22.965 1.00 91.75 259 ARG A CA 1
ATOM 2004 C C . ARG A 1 259 ? -2.564 19.316 24.053 1.00 91.75 259 ARG A C 1
ATOM 2006 O O . ARG A 1 259 ? -1.616 18.586 23.803 1.00 91.75 259 ARG A O 1
ATOM 2013 N N . SER A 1 260 ? -3.211 19.279 25.219 1.00 92.00 260 SER A N 1
ATOM 2014 C CA . SER A 1 260 ? -2.874 18.345 26.301 1.00 92.00 260 SER A CA 1
ATOM 2015 C C . SER A 1 260 ? -3.075 16.884 25.889 1.00 92.00 260 SER A C 1
ATOM 2017 O O . SER A 1 260 ? -2.212 16.050 26.156 1.00 92.00 260 SER A O 1
ATOM 2019 N N . VAL A 1 261 ? -4.189 16.570 25.219 1.00 92.62 261 VAL A N 1
ATOM 2020 C CA . VAL A 1 261 ? -4.477 15.212 24.725 1.00 92.62 261 VAL A CA 1
ATOM 2021 C C . VAL A 1 261 ? -3.452 14.785 23.673 1.00 92.62 261 VAL A C 1
ATOM 2023 O O . VAL A 1 261 ? -2.896 13.691 23.776 1.00 92.62 261 VAL A O 1
ATOM 2026 N N . LEU A 1 262 ? -3.154 15.656 22.702 1.00 94.44 262 LEU A N 1
ATOM 2027 C CA . LEU A 1 262 ? -2.160 15.394 21.659 1.00 94.44 262 LEU A CA 1
ATOM 2028 C C . LEU A 1 262 ? -0.755 15.214 22.246 1.00 94.44 262 LEU A C 1
ATOM 2030 O O . LEU A 1 262 ? -0.074 14.256 21.890 1.00 94.44 262 LEU A O 1
ATOM 2034 N N . SER A 1 263 ? -0.333 16.090 23.165 1.00 94.38 263 SER A N 1
ATOM 2035 C CA . SER A 1 263 ? 0.965 15.971 23.841 1.00 94.38 263 SER A CA 1
ATOM 2036 C C . SER A 1 263 ? 1.084 14.651 24.593 1.00 94.38 263 SER A C 1
ATOM 2038 O O . SER A 1 263 ? 2.085 13.963 24.449 1.00 94.38 263 SER A O 1
ATOM 2040 N N . SER A 1 264 ? 0.045 14.255 25.329 1.00 93.88 264 SER A N 1
ATOM 2041 C CA . SER A 1 264 ? 0.039 12.994 26.071 1.00 93.88 264 SER A CA 1
ATOM 2042 C C . SER A 1 264 ? 0.128 11.768 25.148 1.00 93.88 264 SER A C 1
ATOM 2044 O O . SER A 1 264 ? 0.913 10.862 25.415 1.00 93.88 264 SER A O 1
ATOM 2046 N N . LEU A 1 265 ? -0.592 11.756 24.018 1.00 94.88 265 LEU A N 1
ATOM 2047 C CA . LEU A 1 265 ? -0.472 10.690 23.010 1.00 94.88 265 LEU A CA 1
ATOM 2048 C C . LEU A 1 265 ? 0.925 10.648 22.368 1.00 94.88 265 LEU A C 1
ATOM 2050 O O . LEU A 1 265 ? 1.469 9.571 22.130 1.00 94.88 265 LEU A O 1
ATOM 2054 N N . LEU A 1 266 ? 1.519 11.811 22.086 1.00 94.81 266 LEU A N 1
ATOM 2055 C CA . LEU A 1 266 ? 2.865 11.909 21.516 1.00 94.81 266 LEU A CA 1
ATOM 2056 C C . LEU A 1 266 ? 3.941 11.445 22.498 1.00 94.81 266 LEU A C 1
ATOM 2058 O O . LEU A 1 266 ? 4.856 10.722 22.095 1.00 94.81 266 LEU A O 1
ATOM 2062 N N . GLU A 1 267 ? 3.815 11.821 23.770 1.00 92.62 267 GLU A N 1
ATOM 2063 C CA . GLU A 1 267 ? 4.691 11.369 24.847 1.00 92.62 267 GLU A CA 1
ATOM 2064 C C . GLU A 1 267 ? 4.640 9.850 24.991 1.00 92.62 267 GLU A C 1
ATOM 2066 O O . GLU A 1 267 ? 5.687 9.230 25.082 1.00 92.62 267 GLU A O 1
ATOM 2071 N N . GLU A 1 268 ? 3.467 9.223 24.931 1.00 91.62 268 GLU A N 1
ATOM 2072 C CA . GLU A 1 268 ? 3.318 7.766 25.061 1.00 91.62 268 GLU A CA 1
ATOM 2073 C C . GLU A 1 268 ? 3.699 6.997 23.775 1.00 91.62 268 GLU A C 1
ATOM 2075 O O . GLU A 1 268 ? 4.016 5.806 23.828 1.00 91.62 268 GLU A O 1
ATOM 2080 N N . SER A 1 269 ? 3.748 7.676 22.620 1.00 92.12 269 SER A N 1
ATOM 2081 C CA . SER A 1 269 ? 3.888 7.056 21.290 1.00 92.12 269 SER A CA 1
ATOM 2082 C C . SER A 1 269 ? 5.114 6.157 21.112 1.00 92.12 269 SER A C 1
ATOM 2084 O O . SER A 1 269 ? 5.116 5.269 20.262 1.00 92.12 269 SER A O 1
ATOM 2086 N N . TYR A 1 270 ? 6.180 6.364 21.887 1.00 87.06 270 TYR A N 1
ATOM 2087 C CA . TYR A 1 270 ? 7.396 5.561 21.770 1.00 87.06 270 TYR A CA 1
ATOM 2088 C C . TYR A 1 270 ? 7.328 4.188 22.422 1.00 87.06 270 TYR A C 1
ATOM 2090 O O . TYR A 1 270 ? 8.222 3.371 22.209 1.00 87.06 270 TYR A O 1
ATOM 2098 N N . LEU A 1 271 ? 6.305 3.950 23.237 1.00 89.88 271 LEU A N 1
ATOM 2099 C CA . LEU A 1 271 ? 6.029 2.643 23.822 1.00 89.88 271 LEU A CA 1
ATOM 2100 C C . LEU A 1 271 ? 5.346 1.713 22.807 1.00 89.88 271 LEU A C 1
ATOM 2102 O O . LEU A 1 271 ? 5.080 0.545 23.108 1.00 89.88 271 LEU A O 1
ATOM 2106 N N . PHE A 1 272 ? 5.003 2.234 21.625 1.00 93.12 272 PHE A N 1
ATOM 2107 C CA . PHE A 1 272 ? 4.202 1.527 20.641 1.00 93.12 272 PHE A CA 1
ATOM 2108 C C . PHE A 1 272 ? 5.088 0.706 19.708 1.00 93.12 272 PHE A C 1
ATOM 2110 O O . PHE A 1 272 ? 6.277 0.980 19.543 1.00 93.12 272 PHE A O 1
ATOM 2117 N N . THR A 1 273 ? 4.512 -0.318 19.075 1.00 94.25 273 THR A N 1
ATOM 2118 C CA . THR A 1 273 ? 5.200 -0.955 17.945 1.00 94.25 273 THR A CA 1
ATOM 2119 C C . THR A 1 273 ? 5.373 0.061 16.804 1.00 94.25 273 THR A C 1
ATOM 2121 O O . THR A 1 273 ? 4.540 0.965 16.681 1.00 94.25 273 THR A O 1
ATOM 2124 N N . PRO A 1 274 ? 6.400 -0.069 15.941 1.00 94.38 274 PRO A N 1
ATOM 2125 C CA . PRO A 1 274 ? 6.633 0.878 14.847 1.00 94.38 274 PRO A CA 1
ATOM 2126 C C . PRO A 1 274 ? 5.407 1.105 13.951 1.00 94.38 274 PRO A C 1
ATOM 2128 O O . PRO A 1 274 ? 5.151 2.230 13.523 1.00 94.38 274 PRO A O 1
ATOM 2131 N N . LEU A 1 275 ? 4.617 0.055 13.705 1.00 93.19 275 LEU A N 1
ATOM 2132 C CA . LEU A 1 275 ? 3.393 0.139 12.910 1.00 93.19 275 LEU A CA 1
ATOM 2133 C C . LEU A 1 275 ? 2.297 0.941 13.630 1.00 93.19 275 LEU A C 1
ATOM 2135 O O . LEU A 1 275 ? 1.734 1.864 13.045 1.00 93.19 275 LEU A O 1
ATOM 2139 N N . CYS A 1 276 ? 2.031 0.637 14.906 1.00 93.12 276 CYS A N 1
ATOM 2140 C CA . CYS A 1 276 ? 1.044 1.368 15.706 1.00 93.12 276 CYS A CA 1
ATOM 2141 C C . CYS A 1 276 ? 1.441 2.838 15.890 1.00 93.12 276 CYS A C 1
ATOM 2143 O O . CYS A 1 276 ? 0.596 3.726 15.818 1.00 93.12 276 CYS A O 1
ATOM 2145 N N . GLN A 1 277 ? 2.732 3.107 16.090 1.00 95.31 277 GLN A N 1
ATOM 2146 C CA . GLN A 1 277 ? 3.253 4.465 16.179 1.00 95.31 277 GLN A CA 1
ATOM 2147 C C . GLN A 1 277 ? 3.086 5.220 14.854 1.00 95.31 277 GLN A C 1
ATOM 2149 O O . GLN A 1 277 ? 2.649 6.367 14.871 1.00 95.31 277 GLN A O 1
ATOM 2154 N N . ALA A 1 278 ? 3.385 4.596 13.710 1.00 94.69 278 ALA A N 1
ATOM 2155 C CA . ALA A 1 278 ? 3.172 5.207 12.398 1.00 94.69 278 ALA A CA 1
ATOM 2156 C C . ALA A 1 278 ? 1.690 5.544 12.159 1.00 94.69 278 ALA A C 1
ATOM 2158 O O . ALA A 1 278 ? 1.377 6.657 11.737 1.00 94.69 278 ALA A O 1
ATOM 2159 N N . ALA A 1 279 ? 0.782 4.618 12.487 1.00 92.50 279 ALA A N 1
ATOM 2160 C CA . ALA A 1 279 ? -0.659 4.835 12.380 1.00 92.50 279 ALA A CA 1
ATOM 2161 C C . ALA A 1 279 ? -1.132 5.987 13.283 1.00 92.50 279 ALA A C 1
ATOM 2163 O O . ALA A 1 279 ? -1.846 6.874 12.820 1.00 92.50 279 ALA A O 1
ATOM 2164 N N . LEU A 1 280 ? -0.678 6.024 14.543 1.00 94.81 280 LEU A N 1
ATOM 2165 C CA . LEU A 1 280 ? -0.960 7.121 15.470 1.00 94.81 280 LEU A CA 1
ATOM 2166 C C . LEU A 1 280 ? -0.479 8.465 14.906 1.00 94.81 280 LEU A C 1
ATOM 2168 O O . LEU A 1 280 ? -1.249 9.419 14.869 1.00 94.81 280 LEU A O 1
ATOM 2172 N N . LEU A 1 281 ? 0.779 8.547 14.458 1.00 94.62 281 LEU A N 1
ATOM 2173 C CA . LEU A 1 281 ? 1.368 9.776 13.917 1.00 94.62 281 LEU A CA 1
ATOM 2174 C C . LEU A 1 281 ? 0.614 10.276 12.688 1.00 94.62 281 LEU A C 1
ATOM 2176 O O . LEU A 1 281 ? 0.369 11.475 12.571 1.00 94.62 281 LEU A O 1
ATOM 2180 N N . HIS A 1 282 ? 0.207 9.368 11.802 1.00 92.06 282 HIS A N 1
ATOM 2181 C CA . HIS A 1 282 ? -0.595 9.716 10.638 1.00 92.06 282 HIS A CA 1
ATOM 2182 C C . HIS A 1 282 ? -1.939 10.338 11.047 1.00 92.06 282 HIS A C 1
ATOM 2184 O O . HIS A 1 282 ? -2.268 11.430 10.592 1.00 92.06 282 HIS A O 1
ATOM 2190 N N . ARG A 1 283 ? -2.664 9.722 11.990 1.00 92.06 283 ARG A N 1
ATOM 2191 C CA . ARG A 1 283 ? -3.948 10.262 12.469 1.00 92.06 283 ARG A CA 1
ATOM 2192 C C . ARG A 1 283 ? -3.798 11.568 13.258 1.00 92.06 283 ARG A C 1
ATOM 2194 O O . ARG A 1 283 ? -4.609 12.477 13.113 1.00 92.06 283 ARG A O 1
ATOM 2201 N N . LEU A 1 284 ? -2.734 11.709 14.050 1.00 94.62 284 LEU A N 1
ATOM 2202 C CA . LEU A 1 284 ? -2.399 12.970 14.724 1.00 94.62 284 LEU A CA 1
ATOM 2203 C C . LEU A 1 284 ? -2.097 14.090 13.718 1.00 94.62 284 LEU A C 1
ATOM 2205 O O . LEU A 1 284 ? -2.485 15.234 13.947 1.00 94.62 284 LEU A O 1
ATOM 2209 N N . THR A 1 285 ? -1.421 13.765 12.612 1.00 93.06 285 THR A N 1
ATOM 2210 C CA . THR A 1 285 ? -1.123 14.714 11.527 1.00 93.06 285 THR A CA 1
ATOM 2211 C C . THR A 1 285 ? -2.415 15.275 10.939 1.00 93.06 285 THR A C 1
ATOM 2213 O O . THR A 1 285 ? -2.535 16.489 10.799 1.00 93.06 285 THR A O 1
ATOM 2216 N N . GLU A 1 286 ? -3.410 14.422 10.682 1.00 90.94 286 GLU A N 1
ATOM 2217 C CA . GLU A 1 286 ? -4.731 14.850 10.206 1.00 90.94 286 GLU A CA 1
ATOM 2218 C C . GLU A 1 286 ? -5.429 15.774 11.215 1.00 90.94 286 GLU A C 1
ATOM 2220 O O . GLU A 1 286 ? -5.924 16.834 10.839 1.00 90.94 286 GLU A O 1
ATOM 2225 N N . VAL A 1 287 ? -5.424 15.426 12.509 1.00 91.94 287 VAL A N 1
ATOM 2226 C CA . VAL A 1 287 ? -6.039 16.261 13.560 1.00 91.94 287 VAL A CA 1
ATOM 2227 C C . VAL A 1 287 ? -5.406 17.650 13.628 1.00 91.94 287 VAL A C 1
ATOM 2229 O O . VAL A 1 287 ? -6.119 18.650 13.694 1.00 91.94 287 VAL A O 1
ATOM 2232 N N . VAL A 1 288 ? -4.075 17.731 13.597 1.00 92.50 288 VAL A N 1
ATOM 2233 C CA . VAL A 1 288 ? -3.363 19.017 13.643 1.00 92.50 288 VAL A CA 1
ATOM 2234 C C . VAL A 1 288 ? -3.578 19.816 12.354 1.00 92.50 288 VAL A C 1
ATOM 2236 O O . VAL A 1 288 ? -3.731 21.032 12.426 1.00 92.50 288 VAL A O 1
ATOM 2239 N N . ALA A 1 289 ? -3.670 19.160 11.194 1.00 90.00 289 ALA A N 1
ATOM 2240 C CA . ALA A 1 289 ? -4.005 19.825 9.934 1.00 90.00 289 ALA A CA 1
ATOM 2241 C C . ALA A 1 289 ? -5.426 20.423 9.939 1.00 90.00 289 ALA A C 1
ATOM 2243 O O . ALA A 1 289 ? -5.634 21.505 9.395 1.00 90.00 289 ALA A O 1
ATOM 2244 N N . MET A 1 290 ? -6.390 19.762 10.592 1.00 89.88 290 MET A N 1
ATOM 2245 C CA . MET A 1 290 ? -7.767 20.259 10.723 1.00 89.88 290 MET A CA 1
ATOM 2246 C C . MET A 1 290 ? -7.914 21.401 11.741 1.00 89.88 290 MET A C 1
ATOM 2248 O O . MET A 1 290 ? -8.858 22.182 11.645 1.00 89.88 290 MET A O 1
ATOM 2252 N N . VAL A 1 291 ? -7.010 21.534 12.719 1.00 89.56 291 VAL A N 1
ATOM 2253 C CA . VAL A 1 291 ? -7.120 22.532 13.801 1.00 89.56 291 VAL A CA 1
ATOM 2254 C C . VAL A 1 291 ? -5.938 23.512 13.763 1.00 89.56 291 VAL A C 1
ATOM 2256 O O . VAL A 1 291 ? -4.972 23.343 14.511 1.00 89.56 291 VAL A O 1
ATOM 2259 N N . PRO A 1 292 ? -6.014 24.599 12.967 1.00 84.94 292 PRO A N 1
ATOM 2260 C CA . PRO A 1 292 ? -4.915 25.560 12.808 1.00 84.94 292 PRO A CA 1
ATOM 2261 C C . PRO A 1 292 ? -4.514 26.291 14.103 1.00 84.94 292 PRO A C 1
ATOM 2263 O O . PRO A 1 292 ? -3.430 26.866 14.178 1.00 84.94 292 PRO A O 1
ATOM 2266 N N . GLY A 1 293 ? -5.352 26.265 15.149 1.00 86.00 293 GLY A N 1
ATOM 2267 C CA . GLY A 1 293 ? -5.008 26.779 16.484 1.00 86.00 293 GLY A CA 1
ATOM 2268 C C . GLY A 1 293 ? -3.893 25.996 17.201 1.00 86.00 293 GLY A C 1
ATOM 2269 O O . GLY A 1 293 ? -3.362 26.455 18.221 1.00 86.00 293 GLY A O 1
ATOM 2270 N N . ILE A 1 294 ? -3.517 24.817 16.694 1.00 90.12 294 ILE A N 1
ATOM 2271 C CA . ILE A 1 294 ? -2.416 24.004 17.214 1.00 90.12 294 ILE A CA 1
ATOM 2272 C C . ILE A 1 294 ? -1.247 24.057 16.227 1.00 90.12 294 ILE A C 1
ATOM 2274 O O . ILE A 1 294 ? -1.371 23.568 15.108 1.00 90.12 294 ILE A O 1
ATOM 2278 N N . PRO A 1 295 ? -0.090 24.617 16.623 1.00 90.94 295 PRO A N 1
ATOM 2279 C CA . PRO A 1 295 ? 1.051 24.678 15.727 1.00 90.94 295 PRO A CA 1
ATOM 2280 C C . PRO A 1 295 ? 1.643 23.272 15.496 1.00 90.94 295 PRO A C 1
ATOM 2282 O O . PRO A 1 295 ? 1.800 22.514 16.462 1.00 90.94 295 PRO A O 1
ATOM 2285 N N . PRO A 1 296 ? 2.081 22.945 14.264 1.00 92.56 296 PRO A N 1
ATOM 2286 C CA . PRO A 1 296 ? 2.739 21.672 13.943 1.00 92.56 296 PRO A CA 1
ATOM 2287 C C . PRO A 1 296 ? 3.998 21.382 14.769 1.00 92.56 296 PRO A C 1
ATOM 2289 O O . PRO A 1 296 ? 4.402 20.231 14.913 1.00 92.56 296 PRO A O 1
ATOM 2292 N N . THR A 1 297 ? 4.593 22.402 15.394 1.00 93.31 297 THR A N 1
ATOM 2293 C CA . THR A 1 297 ? 5.752 22.275 16.291 1.00 93.31 297 THR A CA 1
ATOM 2294 C C . THR A 1 297 ? 5.522 21.344 17.486 1.00 93.31 297 THR A C 1
ATOM 2296 O O . THR A 1 297 ? 6.500 20.901 18.089 1.00 93.31 297 THR A O 1
ATOM 2299 N N . ILE A 1 298 ? 4.274 20.969 17.794 1.00 94.25 298 ILE A N 1
ATOM 2300 C CA . ILE A 1 298 ? 3.963 19.910 18.766 1.00 94.25 298 ILE A CA 1
ATOM 2301 C C . ILE A 1 298 ? 4.659 18.577 18.427 1.00 94.25 298 ILE A C 1
ATOM 2303 O O . ILE A 1 298 ? 5.060 17.843 19.327 1.00 94.25 298 ILE A O 1
ATOM 2307 N N . PHE A 1 299 ? 4.908 18.299 17.141 1.00 95.19 299 PHE A N 1
ATOM 2308 C CA . PHE A 1 299 ? 5.622 17.101 16.694 1.00 95.19 299 PHE A CA 1
ATOM 2309 C C . PHE A 1 299 ? 7.149 17.203 16.813 1.00 95.19 299 PHE A C 1
ATOM 2311 O O . PHE A 1 299 ? 7.827 16.190 16.658 1.00 95.19 299 PHE A O 1
ATOM 2318 N N . ARG A 1 300 ? 7.728 18.382 17.099 1.00 92.44 300 ARG A N 1
ATOM 2319 C CA . ARG A 1 300 ? 9.184 18.628 17.001 1.00 92.44 300 ARG A CA 1
ATOM 2320 C C . ARG A 1 300 ? 10.008 17.664 17.863 1.00 92.44 300 ARG A C 1
ATOM 2322 O O . ARG A 1 300 ? 11.012 17.133 17.397 1.00 92.44 300 ARG A O 1
ATOM 2329 N N . ALA A 1 301 ? 9.571 17.396 19.096 1.00 90.50 301 ALA A N 1
ATOM 2330 C CA . ALA A 1 301 ? 10.262 16.472 20.000 1.00 90.50 301 ALA A CA 1
ATOM 2331 C C . ALA A 1 301 ? 10.285 15.035 19.452 1.00 90.50 301 ALA A C 1
ATOM 2333 O O . ALA A 1 301 ? 11.300 14.342 19.539 1.00 90.50 301 ALA A O 1
ATOM 2334 N N . GLN A 1 302 ? 9.178 14.607 18.845 1.00 90.75 302 GLN A N 1
ATOM 2335 C CA . GLN A 1 302 ? 9.063 13.283 18.254 1.00 90.75 302 GLN A CA 1
ATOM 2336 C C . GLN A 1 302 ? 9.817 13.193 16.923 1.00 90.75 302 GLN A C 1
ATOM 2338 O O . GLN A 1 302 ? 10.491 12.196 16.666 1.00 90.75 302 GLN A O 1
ATOM 2343 N N . LEU A 1 303 ? 9.792 14.259 16.120 1.00 90.56 303 LEU A N 1
ATOM 2344 C CA . LEU A 1 303 ? 10.521 14.357 14.860 1.00 90.56 303 LEU A CA 1
ATOM 2345 C C . LEU A 1 303 ? 12.018 14.100 15.055 1.00 90.56 303 LEU A C 1
ATOM 2347 O O . LEU A 1 303 ? 12.578 13.281 14.337 1.00 90.56 303 LEU A O 1
ATOM 2351 N N . LEU A 1 304 ? 12.649 14.693 16.073 1.00 89.12 304 LEU A N 1
ATOM 2352 C CA . LEU A 1 304 ? 14.075 14.472 16.364 1.00 89.12 304 LEU A CA 1
ATOM 2353 C C . LEU A 1 304 ? 14.435 12.987 16.541 1.00 89.12 304 LEU A C 1
ATOM 2355 O O . LEU A 1 304 ? 15.537 12.567 16.195 1.00 89.12 304 LEU A O 1
ATOM 2359 N N . ARG A 1 305 ? 13.500 12.178 17.048 1.00 88.31 305 ARG A N 1
ATOM 2360 C CA . ARG A 1 305 ? 13.675 10.729 17.200 1.00 88.31 305 ARG A CA 1
ATOM 2361 C C . ARG A 1 305 ? 13.424 9.988 15.890 1.00 88.31 305 ARG A C 1
ATOM 2363 O O . ARG A 1 305 ? 14.160 9.060 15.561 1.00 88.31 305 ARG A O 1
ATOM 2370 N N . LEU A 1 306 ? 12.396 10.398 15.147 1.00 90.19 306 LEU A N 1
ATOM 2371 C CA . LEU A 1 306 ? 11.986 9.773 13.887 1.00 90.19 306 LEU A CA 1
ATOM 2372 C C . LEU A 1 306 ? 12.970 10.039 12.750 1.00 90.19 306 LEU A C 1
ATOM 2374 O O . LEU A 1 306 ? 13.211 9.142 11.950 1.00 90.19 306 LEU A O 1
ATOM 2378 N N . LEU A 1 307 ? 13.636 11.199 12.742 1.00 87.50 307 LEU A N 1
ATOM 2379 C CA . LEU A 1 307 ? 14.754 11.487 11.841 1.00 87.50 307 LEU A CA 1
ATOM 2380 C C . LEU A 1 307 ? 15.843 10.408 11.934 1.00 87.50 307 LEU A C 1
ATOM 2382 O O . LEU A 1 307 ? 16.592 10.225 10.985 1.00 87.50 307 LEU A O 1
ATOM 2386 N N . GLY A 1 308 ? 15.925 9.681 13.055 1.00 85.56 308 GLY A N 1
ATOM 2387 C CA . GLY A 1 308 ? 16.831 8.569 13.333 1.00 85.56 308 GLY A CA 1
ATOM 2388 C C . GLY A 1 308 ? 16.438 7.204 12.742 1.00 85.56 308 GLY A C 1
ATOM 2389 O O . GLY A 1 308 ? 17.300 6.325 12.666 1.00 85.56 308 GLY A O 1
ATOM 2390 N N . THR A 1 309 ? 15.192 7.006 12.301 1.00 89.81 309 THR A N 1
ATOM 2391 C CA . THR A 1 309 ? 14.600 5.669 12.101 1.00 89.81 309 THR A CA 1
ATOM 2392 C C . THR A 1 309 ? 15.006 4.946 10.811 1.00 89.81 309 THR A C 1
ATOM 2394 O O . THR A 1 309 ? 15.113 5.549 9.742 1.00 89.81 309 THR A O 1
ATOM 2397 N N . SER A 1 310 ? 15.218 3.634 10.904 1.00 86.00 310 SER A N 1
ATOM 2398 C CA . SER A 1 310 ? 15.347 2.721 9.757 1.00 86.00 310 SER A CA 1
ATOM 2399 C C . SER A 1 310 ? 14.052 1.964 9.449 1.00 86.00 310 SER A C 1
ATOM 2401 O O . SER A 1 310 ? 13.986 1.265 8.443 1.00 86.00 310 SER A O 1
ATOM 2403 N N . GLU A 1 311 ? 13.043 2.081 10.317 1.00 91.69 311 GLU A N 1
ATOM 2404 C CA . GLU A 1 311 ? 11.746 1.427 10.147 1.00 91.69 311 GLU A CA 1
ATOM 2405 C C . GLU A 1 311 ? 10.947 2.125 9.045 1.00 91.69 311 GLU A C 1
ATOM 2407 O O . GLU A 1 311 ? 10.623 3.312 9.161 1.00 91.69 311 GLU A O 1
ATOM 2412 N N . VAL A 1 312 ? 10.588 1.374 8.001 1.00 92.62 312 VAL A N 1
ATOM 2413 C CA . VAL A 1 312 ? 9.902 1.891 6.805 1.00 92.62 312 VAL A CA 1
ATOM 2414 C C . VAL A 1 312 ? 8.617 2.639 7.156 1.00 92.62 312 VAL A C 1
ATOM 2416 O O . VAL A 1 312 ? 8.402 3.751 6.680 1.00 92.62 312 VAL A O 1
ATOM 2419 N N . CYS A 1 313 ? 7.776 2.075 8.029 1.00 93.19 313 CYS A N 1
ATOM 2420 C CA . CYS A 1 313 ? 6.493 2.682 8.391 1.00 93.19 313 CYS A CA 1
ATOM 2421 C C . CYS A 1 313 ? 6.657 4.033 9.109 1.00 93.19 313 CYS A C 1
ATOM 2423 O O . CYS A 1 313 ? 5.903 4.968 8.846 1.00 93.19 313 CYS A O 1
ATOM 2425 N N . LEU A 1 314 ? 7.668 4.163 9.974 1.00 94.25 314 LEU A N 1
ATOM 2426 C CA . LEU A 1 314 ? 7.967 5.407 10.689 1.00 94.25 314 LEU A CA 1
ATOM 2427 C C . LEU A 1 314 ? 8.602 6.453 9.771 1.00 94.25 314 LEU A C 1
ATOM 2429 O O . LEU A 1 314 ? 8.299 7.643 9.885 1.00 94.25 314 LEU A O 1
ATOM 2433 N N . PHE A 1 315 ? 9.460 6.016 8.848 1.00 93.81 315 PHE A N 1
ATOM 2434 C CA . PHE A 1 315 ? 10.025 6.898 7.834 1.00 93.81 315 PHE A CA 1
ATOM 2435 C C . PHE A 1 315 ? 8.917 7.454 6.932 1.00 93.81 315 PHE A C 1
ATOM 2437 O O . PHE A 1 315 ? 8.830 8.664 6.735 1.00 93.81 315 PHE A O 1
ATOM 2444 N N . HIS A 1 316 ? 8.006 6.592 6.473 1.00 92.06 316 HIS A N 1
ATOM 2445 C CA . HIS A 1 316 ? 6.853 6.991 5.670 1.00 92.06 316 HIS A CA 1
ATOM 2446 C C . HIS A 1 316 ? 5.947 7.985 6.408 1.00 92.06 316 HIS A C 1
ATOM 2448 O O . HIS A 1 316 ? 5.606 9.027 5.859 1.00 92.06 316 HIS A O 1
ATOM 2454 N N . ALA A 1 317 ? 5.627 7.731 7.682 1.00 92.19 317 ALA A N 1
ATOM 2455 C CA . ALA A 1 317 ? 4.865 8.677 8.502 1.00 92.19 317 ALA A CA 1
ATOM 2456 C C . ALA A 1 317 ? 5.564 10.045 8.625 1.00 92.19 317 ALA A C 1
ATOM 2458 O O . ALA A 1 317 ? 4.903 11.081 8.655 1.00 92.19 317 ALA A O 1
ATOM 2459 N N . THR A 1 318 ? 6.901 10.066 8.647 1.00 93.12 318 THR A N 1
ATOM 2460 C CA . THR A 1 318 ? 7.686 11.310 8.658 1.00 93.12 318 THR A CA 1
ATOM 2461 C C . THR A 1 318 ? 7.577 12.068 7.335 1.00 93.12 318 THR A C 1
ATOM 2463 O O . THR A 1 318 ? 7.401 13.285 7.351 1.00 93.12 318 THR A O 1
ATOM 2466 N N . LEU A 1 319 ? 7.614 11.364 6.200 1.00 90.62 319 LEU A N 1
ATOM 2467 C CA . LEU A 1 319 ? 7.379 11.965 4.884 1.00 90.62 319 LEU A CA 1
ATOM 2468 C C . LEU A 1 319 ? 5.947 12.497 4.749 1.00 90.62 319 LEU A C 1
ATOM 2470 O O . LEU A 1 319 ? 5.763 13.603 4.258 1.00 90.62 319 LEU A O 1
ATOM 2474 N N . LEU A 1 320 ? 4.942 11.788 5.270 1.00 88.75 320 LEU A N 1
ATOM 2475 C CA . LEU A 1 320 ? 3.557 12.275 5.294 1.00 88.75 320 LEU A CA 1
ATOM 2476 C C . LEU A 1 320 ? 3.406 13.546 6.143 1.00 88.75 320 LEU A C 1
ATOM 2478 O O . LEU A 1 320 ? 2.730 14.487 5.728 1.00 88.75 320 LEU A O 1
ATOM 2482 N N . MET A 1 321 ? 4.079 13.624 7.297 1.00 90.00 321 MET A N 1
ATOM 2483 C CA . MET A 1 321 ? 4.151 14.867 8.078 1.00 90.00 321 MET A CA 1
ATOM 2484 C C . MET A 1 321 ? 4.824 15.995 7.289 1.00 90.00 321 MET A C 1
ATOM 2486 O O . MET A 1 321 ? 4.407 17.149 7.400 1.00 90.00 321 MET A O 1
ATOM 2490 N N . LYS A 1 322 ? 5.842 15.681 6.477 1.00 88.56 322 LYS A N 1
ATOM 2491 C CA . LYS A 1 322 ? 6.485 16.658 5.592 1.00 88.56 322 LYS A CA 1
ATOM 2492 C C . LYS A 1 322 ? 5.531 17.159 4.511 1.00 88.56 322 LYS A C 1
ATOM 2494 O O . LYS A 1 322 ? 5.450 18.372 4.328 1.00 88.56 322 LYS A O 1
ATOM 2499 N N . CYS A 1 323 ? 4.781 16.267 3.862 1.00 86.06 323 CYS A N 1
ATOM 2500 C CA . CYS A 1 323 ? 3.731 16.638 2.911 1.00 86.06 323 CYS A CA 1
ATOM 2501 C C . CYS A 1 323 ? 2.707 17.586 3.549 1.00 86.06 323 CYS A C 1
ATOM 2503 O O . CYS A 1 323 ? 2.316 18.570 2.933 1.00 86.06 323 CYS A O 1
ATOM 2505 N N . ALA A 1 324 ? 2.282 17.297 4.784 1.00 85.56 324 ALA A N 1
ATOM 2506 C CA . ALA A 1 324 ? 1.226 18.051 5.453 1.00 85.56 324 ALA A CA 1
ATOM 2507 C C . ALA A 1 324 ? 1.677 19.437 5.941 1.00 85.56 324 ALA A C 1
ATOM 2509 O O . ALA A 1 324 ? 0.919 20.399 5.847 1.00 85.56 324 ALA A O 1
ATOM 2510 N N . PHE A 1 325 ? 2.891 19.548 6.489 1.00 87.38 325 PHE A N 1
ATOM 2511 C CA . PHE A 1 325 ? 3.308 20.742 7.233 1.00 87.38 325 PHE A CA 1
ATOM 2512 C C . PHE A 1 325 ? 4.462 21.520 6.611 1.00 87.38 325 PHE A C 1
ATOM 2514 O O . PHE A 1 325 ? 4.656 22.672 6.995 1.00 87.38 325 PHE A O 1
ATOM 2521 N N . THR A 1 326 ? 5.207 20.944 5.666 1.00 86.44 326 THR A N 1
ATOM 2522 C CA . THR A 1 326 ? 6.277 21.638 4.930 1.00 86.44 326 THR A CA 1
ATOM 2523 C C . THR A 1 326 ? 7.191 22.471 5.852 1.00 86.44 326 THR A C 1
ATOM 2525 O O . THR A 1 326 ? 7.700 21.942 6.847 1.00 86.44 326 THR A O 1
ATOM 2528 N N . ASP A 1 327 ? 7.349 23.769 5.577 1.00 86.06 327 ASP A N 1
ATOM 2529 C CA . ASP A 1 327 ? 8.210 24.712 6.305 1.00 86.06 327 ASP A CA 1
ATOM 2530 C C . ASP A 1 327 ? 7.733 25.017 7.733 1.00 86.06 327 ASP A C 1
ATOM 2532 O O . ASP A 1 327 ? 8.486 25.539 8.555 1.00 86.06 327 ASP A O 1
ATOM 2536 N N . SER A 1 328 ? 6.478 24.699 8.067 1.00 87.44 328 SER A N 1
ATOM 2537 C CA . SER A 1 328 ? 5.950 24.941 9.417 1.00 87.44 328 SER A CA 1
ATOM 2538 C C . SER A 1 328 ? 6.474 23.944 10.459 1.00 87.44 328 SER A C 1
ATOM 2540 O O . SER A 1 328 ? 6.418 24.224 11.660 1.00 87.44 328 SER A O 1
ATOM 2542 N N . LEU A 1 329 ? 7.005 22.798 10.014 1.00 90.44 329 LEU A N 1
ATOM 2543 C CA . LEU A 1 329 ? 7.582 21.764 10.879 1.00 90.44 329 LEU A CA 1
ATOM 2544 C C . LEU A 1 329 ? 9.038 21.421 10.528 1.00 90.44 329 LEU A C 1
ATOM 2546 O O . LEU A 1 329 ? 9.823 21.147 11.443 1.00 90.44 329 LEU A O 1
ATOM 2550 N N . PHE A 1 330 ? 9.398 21.433 9.243 1.00 91.06 330 PHE A N 1
ATOM 2551 C CA . PHE A 1 330 ? 10.712 21.021 8.749 1.00 91.06 330 PHE A CA 1
ATOM 2552 C C . PHE A 1 330 ? 11.537 22.228 8.316 1.00 91.06 330 PHE A C 1
ATOM 2554 O O . PHE A 1 330 ? 11.037 23.122 7.643 1.00 91.06 330 PHE A O 1
ATOM 2561 N N . SER A 1 331 ? 12.816 22.246 8.692 1.00 90.06 331 SER A N 1
ATOM 2562 C CA . SER A 1 331 ? 13.786 23.184 8.123 1.00 90.06 331 SER A CA 1
ATOM 2563 C C . SER A 1 331 ? 14.413 22.614 6.845 1.00 90.06 331 SER A C 1
ATOM 2565 O O . SER A 1 331 ? 14.421 21.400 6.638 1.00 90.06 331 SER A O 1
ATOM 2567 N N . ALA A 1 332 ? 15.048 23.463 6.034 1.00 87.25 332 ALA A N 1
ATOM 2568 C CA . ALA A 1 332 ? 15.842 23.010 4.884 1.00 87.25 332 ALA A CA 1
ATOM 2569 C C . ALA A 1 332 ? 16.986 22.042 5.279 1.00 87.25 332 ALA A C 1
ATOM 2571 O O . ALA A 1 332 ? 17.383 21.171 4.498 1.00 87.25 332 ALA A O 1
ATOM 2572 N N . GLU A 1 333 ? 17.516 22.160 6.505 1.00 88.44 333 GLU A N 1
ATOM 2573 C CA . GLU A 1 333 ? 18.505 21.218 7.048 1.00 88.44 333 GLU A CA 1
ATOM 2574 C C . GLU A 1 333 ? 17.877 19.846 7.331 1.00 88.44 333 GLU A C 1
ATOM 2576 O O . GLU A 1 333 ? 18.472 18.823 6.983 1.00 88.44 333 GLU A O 1
ATOM 2581 N N . ASP A 1 334 ? 16.665 19.827 7.903 1.00 90.69 334 ASP A N 1
ATOM 2582 C CA . ASP A 1 334 ? 15.901 18.604 8.167 1.00 90.69 334 ASP A CA 1
ATOM 2583 C C . ASP A 1 334 ? 15.566 17.884 6.843 1.00 90.69 334 ASP A C 1
ATOM 2585 O O . ASP A 1 334 ? 15.746 16.670 6.734 1.00 90.69 334 ASP A O 1
ATOM 2589 N N . GLU A 1 335 ? 15.154 18.627 5.807 1.00 89.69 335 GLU A N 1
ATOM 2590 C CA . GLU A 1 335 ? 14.887 18.096 4.459 1.00 89.69 335 GLU A CA 1
ATOM 2591 C C . GLU A 1 335 ? 16.135 17.477 3.821 1.00 89.69 335 GLU A C 1
ATOM 2593 O O . GLU A 1 335 ? 16.119 16.326 3.377 1.00 89.69 335 GLU A O 1
ATOM 2598 N N . THR A 1 336 ? 17.250 18.213 3.836 1.00 88.94 336 THR A N 1
ATOM 2599 C CA . THR A 1 336 ? 18.531 17.733 3.301 1.00 88.94 336 THR A CA 1
ATOM 2600 C C . THR A 1 336 ? 18.992 16.471 4.032 1.00 88.94 336 THR A C 1
ATOM 2602 O O . THR A 1 336 ? 19.544 15.547 3.426 1.00 88.94 336 THR A O 1
ATOM 2605 N N . PHE A 1 337 ? 18.784 16.414 5.349 1.00 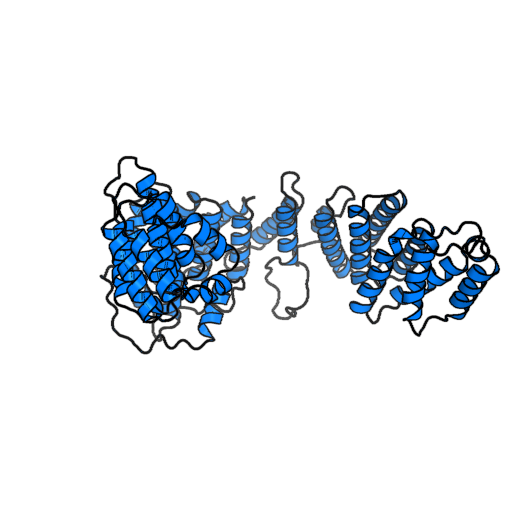91.06 337 PHE A N 1
ATOM 2606 C CA . PHE A 1 337 ? 19.117 15.249 6.157 1.00 91.06 337 PHE A CA 1
ATOM 2607 C C . PHE A 1 337 ? 18.232 14.041 5.819 1.00 91.06 337 PHE A C 1
ATOM 2609 O O . PHE A 1 337 ? 18.760 12.942 5.628 1.00 91.06 337 PHE A O 1
ATOM 2616 N N . LEU A 1 338 ? 16.915 14.231 5.683 1.00 92.00 338 LEU A N 1
ATOM 2617 C CA . LEU A 1 338 ? 15.981 13.183 5.258 1.00 92.00 338 LEU A CA 1
ATOM 2618 C C . LEU A 1 338 ? 16.345 12.616 3.885 1.00 92.00 338 LEU A C 1
ATOM 2620 O O . LEU A 1 338 ? 16.408 11.396 3.725 1.00 92.00 338 LEU A O 1
ATOM 2624 N N . LEU A 1 339 ? 16.659 13.485 2.924 1.00 91.25 339 LEU A N 1
ATOM 2625 C CA . LEU A 1 339 ? 17.053 13.063 1.585 1.00 91.25 339 LEU A CA 1
ATOM 2626 C C . LEU A 1 339 ? 18.354 12.248 1.615 1.00 91.25 339 LEU A C 1
ATOM 2628 O O . LEU A 1 339 ? 18.418 11.153 1.059 1.00 91.25 339 LEU A O 1
ATOM 2632 N N . LYS A 1 340 ? 19.378 12.706 2.349 1.00 91.31 340 LYS A N 1
ATOM 2633 C CA . LYS A 1 340 ? 20.623 11.937 2.546 1.00 91.31 340 LYS A CA 1
ATOM 2634 C C . LYS A 1 340 ? 20.365 10.567 3.170 1.00 91.31 340 LYS A C 1
ATOM 2636 O O . LYS A 1 340 ? 21.004 9.590 2.783 1.00 91.31 340 LYS A O 1
ATOM 2641 N N . ARG A 1 341 ? 19.427 10.469 4.114 1.00 92.50 341 ARG A N 1
ATOM 2642 C CA . ARG A 1 341 ? 19.041 9.181 4.702 1.00 92.50 341 ARG A CA 1
ATOM 2643 C C . ARG A 1 341 ? 18.371 8.256 3.700 1.00 92.50 341 ARG A C 1
ATOM 2645 O O . ARG A 1 341 ? 18.726 7.082 3.676 1.00 92.50 341 ARG A O 1
ATOM 2652 N N . LEU A 1 342 ? 17.457 8.760 2.873 1.00 93.25 342 LEU A N 1
ATOM 2653 C CA . LEU A 1 342 ? 16.838 7.971 1.804 1.00 93.25 342 LEU A CA 1
ATOM 2654 C C . LEU A 1 342 ? 17.895 7.389 0.853 1.00 93.25 342 LEU A C 1
ATOM 2656 O O . LEU A 1 342 ? 17.847 6.203 0.520 1.00 93.25 342 LEU A O 1
ATOM 2660 N N . LEU A 1 343 ? 18.902 8.188 0.484 1.00 93.00 343 LEU A N 1
ATOM 2661 C CA . LEU A 1 343 ? 20.022 7.740 -0.353 1.00 93.00 343 LEU A CA 1
ATOM 2662 C C . LEU A 1 343 ? 20.846 6.630 0.315 1.00 93.00 343 LEU A C 1
ATOM 2664 O O . LEU A 1 343 ? 21.250 5.680 -0.347 1.00 93.00 343 LEU A O 1
ATOM 2668 N N . VAL A 1 344 ? 21.085 6.713 1.627 1.00 92.62 344 VAL A N 1
ATOM 2669 C CA . VAL A 1 344 ? 21.809 5.665 2.369 1.00 92.62 344 VAL A CA 1
ATOM 2670 C C . VAL A 1 344 ? 20.962 4.394 2.505 1.00 92.62 344 VAL A C 1
ATOM 2672 O O . VAL A 1 344 ? 21.459 3.289 2.282 1.00 92.62 344 VAL A O 1
ATOM 2675 N N . LEU A 1 345 ? 19.678 4.528 2.848 1.00 93.44 345 LEU A N 1
ATOM 2676 C CA . LEU A 1 345 ? 18.779 3.395 3.083 1.00 93.44 345 LEU A CA 1
ATOM 2677 C C . LEU A 1 345 ? 18.448 2.638 1.788 1.00 93.44 345 LEU A C 1
ATOM 2679 O O . LEU A 1 345 ? 18.453 1.410 1.784 1.00 93.44 345 LEU A O 1
ATOM 2683 N N . SER A 1 346 ? 18.298 3.322 0.654 1.00 93.00 346 SER A N 1
ATOM 2684 C CA . SER A 1 346 ? 18.116 2.684 -0.666 1.00 93.00 346 SER A CA 1
ATOM 2685 C C . SER A 1 346 ? 19.303 1.809 -1.118 1.00 93.00 346 SER A C 1
ATOM 2687 O O . SER A 1 346 ? 19.201 1.036 -2.079 1.00 93.00 346 SER A O 1
ATOM 2689 N N . GLN A 1 347 ? 20.436 1.870 -0.412 1.00 90.75 347 GLN A N 1
ATOM 2690 C CA . GLN A 1 347 ? 21.629 1.063 -0.688 1.00 90.75 347 GLN A CA 1
ATOM 2691 C C . GLN A 1 347 ? 22.037 0.139 0.450 1.00 90.75 347 GLN A C 1
ATOM 2693 O O . GLN A 1 347 ? 22.963 -0.657 0.284 1.00 90.75 347 GLN A O 1
ATOM 2698 N N . HIS A 1 348 ? 21.368 0.220 1.597 1.00 90.88 348 HIS A N 1
ATOM 2699 C CA . HIS A 1 348 ? 21.833 -0.451 2.795 1.00 90.88 348 HIS A CA 1
ATOM 2700 C C . HIS A 1 348 ? 21.836 -1.980 2.604 1.00 90.88 348 HIS A C 1
ATOM 2702 O O . HIS A 1 348 ? 20.798 -2.566 2.280 1.00 90.88 348 HIS A O 1
ATOM 2708 N N . PRO A 1 349 ? 22.974 -2.670 2.802 1.00 89.31 349 PRO A N 1
ATOM 2709 C CA . PRO A 1 349 ? 23.116 -4.073 2.415 1.00 89.31 349 PRO A CA 1
ATOM 2710 C C . PRO A 1 349 ? 22.206 -5.013 3.213 1.00 89.31 349 PRO A C 1
ATOM 2712 O O . PRO A 1 349 ? 21.780 -6.025 2.665 1.00 89.31 349 PRO A O 1
ATOM 2715 N N . LEU A 1 350 ? 21.868 -4.666 4.462 1.00 90.56 350 LEU A N 1
ATOM 2716 C CA . LEU A 1 350 ? 20.993 -5.483 5.317 1.00 90.56 350 LEU A CA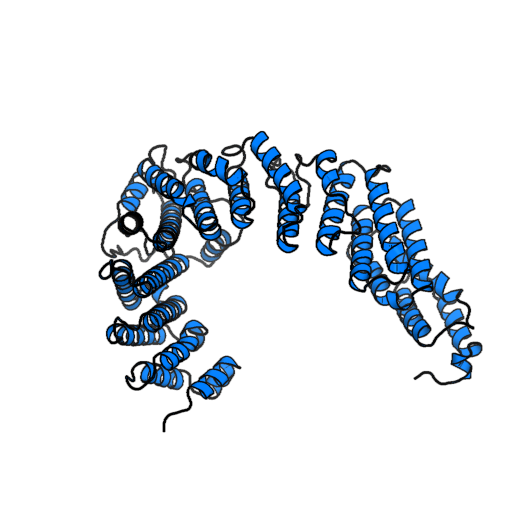 1
ATOM 2717 C C . LEU A 1 350 ? 19.499 -5.332 5.006 1.00 90.56 350 LEU A C 1
ATOM 2719 O O . LEU A 1 350 ? 18.704 -6.089 5.551 1.00 90.56 350 LEU A O 1
ATOM 2723 N N . LEU A 1 351 ? 19.113 -4.364 4.170 1.00 91.94 351 LEU A N 1
ATOM 2724 C CA . LEU A 1 351 ? 17.710 -4.165 3.819 1.00 91.94 351 LEU A CA 1
ATOM 2725 C C . LEU A 1 351 ? 17.291 -5.067 2.661 1.00 91.94 351 LEU A C 1
ATOM 2727 O O . LEU A 1 351 ? 18.064 -5.347 1.733 1.00 91.94 351 LEU A O 1
ATOM 2731 N N . SER A 1 352 ? 16.038 -5.497 2.715 1.00 93.31 352 SER A N 1
ATOM 2732 C CA . SER A 1 352 ? 15.399 -6.285 1.673 1.00 93.31 352 SER A CA 1
ATOM 2733 C C . SER A 1 352 ? 15.172 -5.459 0.400 1.00 93.31 352 SER A C 1
ATOM 2735 O O . SER A 1 352 ? 15.208 -4.227 0.400 1.00 93.31 352 SER A O 1
ATOM 2737 N N . ILE A 1 353 ? 14.953 -6.150 -0.721 1.00 93.12 353 ILE A N 1
ATOM 2738 C CA . ILE A 1 353 ? 14.687 -5.511 -2.019 1.00 93.12 353 ILE A CA 1
ATOM 2739 C C . ILE A 1 353 ? 13.445 -4.598 -1.957 1.00 93.12 353 ILE A C 1
ATOM 2741 O O . ILE A 1 353 ? 13.563 -3.452 -2.389 1.00 93.12 353 ILE A O 1
ATOM 2745 N N . PRO A 1 354 ? 12.292 -5.021 -1.389 1.00 94.56 354 PRO A N 1
ATOM 2746 C CA . PRO A 1 354 ? 11.120 -4.150 -1.284 1.00 94.56 354 PRO A CA 1
ATOM 2747 C C . PRO A 1 354 ? 11.386 -2.860 -0.503 1.00 94.56 354 PRO A C 1
ATOM 2749 O O . PRO A 1 354 ? 10.940 -1.798 -0.920 1.00 94.56 354 PRO A O 1
ATOM 2752 N N . GLU A 1 355 ? 12.156 -2.926 0.586 1.00 93.56 355 GLU A N 1
ATOM 2753 C CA . GLU A 1 355 ? 12.498 -1.741 1.384 1.00 93.56 355 GLU A CA 1
ATOM 2754 C C . GLU A 1 355 ? 13.386 -0.774 0.595 1.00 93.56 355 GLU A C 1
ATOM 2756 O O . GLU A 1 355 ? 13.144 0.430 0.587 1.00 93.56 355 GLU A O 1
ATOM 2761 N N . LYS A 1 356 ? 14.387 -1.290 -0.128 1.00 93.75 356 LYS A N 1
ATOM 2762 C CA . LYS A 1 356 ? 15.243 -0.464 -0.993 1.00 93.75 356 LYS A CA 1
ATOM 2763 C C . LYS A 1 356 ? 14.438 0.228 -2.087 1.00 93.75 356 LYS A C 1
ATOM 2765 O O . LYS A 1 356 ? 14.657 1.409 -2.334 1.00 93.75 356 LYS A O 1
ATOM 2770 N N . LEU A 1 357 ? 13.515 -0.495 -2.722 1.00 94.00 357 LEU A N 1
ATOM 2771 C CA . LEU A 1 357 ? 12.630 0.057 -3.749 1.00 94.00 357 LEU A CA 1
ATOM 2772 C C . LEU A 1 357 ? 11.688 1.116 -3.177 1.00 94.00 357 LEU A C 1
ATOM 2774 O O . LEU A 1 357 ? 11.536 2.162 -3.793 1.00 94.00 357 LEU A O 1
ATOM 2778 N N . PHE A 1 358 ? 11.134 0.888 -1.986 1.00 93.75 358 PHE A N 1
ATOM 2779 C CA . PHE A 1 358 ? 10.336 1.888 -1.282 1.00 93.75 358 PHE A CA 1
ATOM 2780 C C . PHE A 1 358 ? 11.128 3.184 -1.053 1.00 93.75 358 PHE A C 1
ATOM 2782 O O . PHE A 1 358 ? 10.637 4.271 -1.341 1.00 93.75 358 PHE A O 1
ATOM 2789 N N . TYR A 1 359 ? 12.381 3.092 -0.594 1.00 93.62 359 TYR A N 1
ATOM 2790 C CA . TYR A 1 359 ? 13.212 4.284 -0.407 1.00 93.62 359 TYR A CA 1
ATOM 2791 C C . TYR A 1 359 ? 13.578 4.974 -1.726 1.00 93.62 359 TYR A C 1
ATOM 2793 O O . TYR A 1 359 ? 13.655 6.197 -1.750 1.00 93.62 359 TYR A O 1
ATOM 2801 N N . MET A 1 360 ? 13.770 4.224 -2.817 1.00 91.69 360 MET A N 1
ATOM 2802 C CA . MET A 1 360 ? 13.950 4.801 -4.157 1.00 91.69 360 MET A CA 1
ATOM 2803 C C . MET A 1 360 ? 12.703 5.559 -4.621 1.00 91.69 360 MET A C 1
ATOM 2805 O O . MET A 1 360 ? 12.822 6.669 -5.133 1.00 91.69 360 MET A O 1
ATOM 2809 N N . ASP A 1 361 ? 11.521 4.992 -4.393 1.00 90.50 361 ASP A N 1
ATOM 2810 C CA . ASP A 1 361 ? 10.242 5.621 -4.722 1.00 90.50 361 ASP A CA 1
ATOM 2811 C C . ASP A 1 361 ? 10.020 6.912 -3.917 1.00 90.50 361 ASP A C 1
ATOM 2813 O O . ASP A 1 361 ? 9.638 7.942 -4.467 1.00 90.50 361 ASP A O 1
ATOM 2817 N N . CYS A 1 362 ? 10.392 6.904 -2.634 1.00 91.06 362 CYS A N 1
ATOM 2818 C CA . CYS A 1 362 ? 10.365 8.096 -1.783 1.00 91.06 362 CYS A CA 1
ATOM 2819 C C . CYS A 1 362 ? 11.327 9.201 -2.242 1.00 91.06 362 CYS A C 1
ATOM 2821 O O . CYS A 1 362 ? 11.084 10.367 -1.943 1.00 91.06 362 CYS A O 1
ATOM 2823 N N . ILE A 1 363 ? 12.439 8.858 -2.906 1.00 91.38 363 ILE A N 1
ATOM 2824 C CA . ILE A 1 363 ? 13.361 9.854 -3.474 1.00 91.38 363 ILE A CA 1
ATOM 2825 C C . ILE A 1 363 ? 12.720 10.513 -4.692 1.00 91.38 363 ILE A C 1
ATOM 2827 O O . ILE A 1 363 ? 12.765 11.732 -4.800 1.00 91.38 363 ILE A O 1
ATOM 2831 N N . LEU A 1 364 ? 12.117 9.727 -5.587 1.00 86.69 364 LEU A N 1
ATOM 2832 C CA . LEU A 1 364 ? 11.456 10.245 -6.791 1.00 86.69 364 LEU A CA 1
ATOM 2833 C C . LEU A 1 364 ? 10.267 11.150 -6.445 1.00 86.69 364 LEU A C 1
ATOM 2835 O O . LEU A 1 364 ? 10.076 12.186 -7.072 1.00 86.69 364 LEU A O 1
ATOM 2839 N N . HIS A 1 365 ? 9.522 10.795 -5.399 1.00 84.88 365 HIS A N 1
ATOM 2840 C CA . HIS A 1 365 ? 8.328 11.512 -4.952 1.00 84.88 365 HIS A CA 1
ATOM 2841 C C . HIS A 1 365 ? 8.565 12.308 -3.663 1.00 84.88 365 HIS A C 1
ATOM 2843 O O . HIS A 1 365 ? 7.659 12.460 -2.840 1.00 84.88 365 HIS A O 1
ATOM 2849 N N . PHE A 1 366 ? 9.794 12.785 -3.441 1.00 87.88 366 PHE A N 1
ATOM 2850 C CA . PHE A 1 366 ? 10.117 13.495 -2.209 1.00 87.88 366 PHE A CA 1
ATOM 2851 C C . PHE A 1 366 ? 9.262 14.774 -2.085 1.00 87.88 366 PHE A C 1
ATOM 2853 O O . PHE A 1 366 ? 9.228 15.578 -3.021 1.00 87.88 366 PHE A O 1
ATOM 2860 N N . PRO A 1 367 ? 8.573 14.992 -0.947 1.00 79.50 367 PRO A N 1
ATOM 2861 C CA . PRO A 1 367 ? 7.643 16.104 -0.771 1.00 79.50 367 PRO A CA 1
ATOM 2862 C C . PRO A 1 367 ? 8.373 17.425 -0.523 1.00 79.50 367 PRO A C 1
ATOM 2864 O O . PRO A 1 367 ? 8.487 17.922 0.603 1.00 79.50 367 PRO A O 1
ATOM 2867 N N . GLU A 1 368 ? 8.892 17.989 -1.602 1.00 74.56 368 GLU A N 1
ATOM 2868 C CA . GLU A 1 368 ? 9.519 19.300 -1.635 1.00 74.56 368 GLU A CA 1
ATOM 2869 C C . GLU A 1 368 ? 8.507 20.424 -1.837 1.00 74.56 368 GLU A C 1
ATOM 2871 O O . GLU A 1 368 ? 7.459 20.258 -2.463 1.00 74.56 368 GLU A O 1
ATOM 2876 N N . ASN A 1 369 ? 8.860 21.609 -1.344 1.00 64.69 369 ASN A N 1
ATOM 2877 C CA . ASN A 1 369 ? 8.049 22.806 -1.514 1.00 64.69 369 ASN A CA 1
ATOM 2878 C C . ASN A 1 369 ? 8.279 23.349 -2.929 1.00 64.69 369 ASN A C 1
ATOM 2880 O O . ASN A 1 369 ? 9.070 24.269 -3.144 1.00 64.69 369 ASN A O 1
ATOM 2884 N N . ARG A 1 370 ? 7.633 22.735 -3.924 1.00 59.28 370 ARG A N 1
ATOM 2885 C CA . ARG A 1 370 ? 7.703 23.217 -5.305 1.00 59.28 370 ARG A CA 1
ATOM 2886 C C . ARG A 1 370 ? 6.858 24.482 -5.476 1.00 59.28 370 ARG A C 1
ATOM 2888 O O . ARG A 1 370 ? 5.770 24.577 -4.907 1.00 59.28 370 ARG A O 1
ATOM 2895 N N . PRO A 1 371 ? 7.307 25.456 -6.284 1.00 51.25 371 PRO A N 1
ATOM 2896 C CA . PRO A 1 371 ? 6.430 26.530 -6.723 1.00 51.25 371 PRO A CA 1
ATOM 2897 C C . PRO A 1 371 ? 5.257 25.945 -7.530 1.00 51.25 371 PRO A C 1
ATOM 2899 O O . PRO A 1 371 ? 5.446 25.064 -8.365 1.00 51.25 371 PRO A O 1
ATOM 2902 N N . ILE A 1 372 ? 4.053 26.482 -7.299 1.00 48.03 372 ILE A N 1
ATOM 2903 C CA . ILE A 1 372 ? 2.730 26.038 -7.808 1.00 48.03 372 ILE A CA 1
ATOM 2904 C C . ILE A 1 372 ? 2.646 25.969 -9.358 1.00 48.03 372 ILE A C 1
ATOM 2906 O O . ILE A 1 372 ? 1.648 25.543 -9.925 1.00 48.03 372 ILE A O 1
ATOM 2910 N N . SER A 1 373 ? 3.685 26.398 -10.077 1.00 42.34 373 SER A N 1
ATOM 2911 C CA . SER A 1 373 ? 3.735 26.446 -11.541 1.00 42.34 373 SER A CA 1
ATOM 2912 C C . SER A 1 373 ? 4.204 25.157 -12.225 1.00 42.34 373 SER A C 1
ATOM 2914 O O . SER A 1 373 ? 4.182 25.114 -13.454 1.00 42.34 373 SER A O 1
ATOM 2916 N N . CYS A 1 374 ? 4.660 24.139 -11.490 1.00 42.81 374 CYS A N 1
ATOM 2917 C CA . CYS A 1 374 ? 5.015 22.849 -12.087 1.00 42.81 374 CYS A CA 1
ATOM 2918 C C . CYS A 1 374 ? 3.760 21.976 -12.197 1.00 42.81 374 CYS A C 1
ATOM 2920 O O . CYS A 1 374 ? 3.137 21.671 -11.187 1.00 42.81 374 CYS A O 1
ATOM 2922 N N . SER A 1 375 ? 3.380 21.601 -13.419 1.00 41.88 375 SER A N 1
ATOM 2923 C CA . SER A 1 375 ? 2.273 20.681 -13.682 1.00 41.88 375 SER A CA 1
ATOM 2924 C C . SER A 1 375 ? 2.470 19.361 -12.935 1.00 41.88 375 SER A C 1
ATOM 2926 O O . SER A 1 375 ? 3.526 18.744 -13.049 1.00 41.88 375 SER A O 1
ATOM 2928 N N . ASP A 1 376 ? 1.430 18.909 -12.230 1.00 44.31 376 ASP A N 1
ATOM 2929 C CA . ASP A 1 376 ? 1.372 17.674 -11.423 1.00 44.31 376 ASP A CA 1
ATOM 2930 C C . ASP A 1 376 ? 1.621 16.363 -12.210 1.00 44.31 376 ASP A C 1
ATOM 2932 O O . ASP A 1 376 ? 1.458 15.271 -11.671 1.00 44.31 376 ASP A O 1
ATOM 2936 N N . SER A 1 377 ? 1.964 16.440 -13.500 1.00 45.31 377 SER A N 1
ATOM 2937 C CA . SER A 1 377 ? 2.065 15.297 -14.412 1.00 45.31 377 SER A CA 1
ATOM 2938 C C . SER A 1 377 ? 3.474 14.749 -14.617 1.00 45.31 377 SER A C 1
ATOM 2940 O O . SER A 1 377 ? 3.596 13.641 -15.139 1.00 45.31 377 SER A O 1
ATOM 2942 N N . ASP A 1 378 ? 4.517 15.488 -14.236 1.00 53.06 378 ASP A N 1
ATOM 2943 C CA . ASP A 1 378 ? 5.893 15.111 -14.565 1.00 53.06 378 ASP A CA 1
ATOM 2944 C C . ASP A 1 378 ? 6.630 14.644 -13.303 1.00 53.06 378 ASP A C 1
ATOM 2946 O O . ASP A 1 378 ? 6.674 15.355 -12.293 1.00 53.06 378 ASP A O 1
ATOM 2950 N N . GLU A 1 379 ? 7.222 13.444 -13.372 1.00 59.88 379 GLU A N 1
ATOM 2951 C CA . GLU A 1 379 ? 8.212 12.917 -12.421 1.00 59.88 379 GLU A CA 1
ATOM 2952 C C . GLU A 1 379 ? 9.459 13.824 -12.414 1.00 59.88 379 GLU A C 1
ATOM 2954 O O . GLU A 1 379 ? 10.519 13.475 -12.926 1.00 59.88 379 GLU A O 1
ATOM 2959 N N . ALA A 1 380 ? 9.333 15.041 -11.894 1.00 66.12 380 ALA A N 1
ATOM 2960 C CA . ALA A 1 380 ? 10.468 15.930 -11.704 1.00 66.12 380 ALA A CA 1
ATOM 2961 C C . ALA A 1 380 ? 11.249 15.482 -10.468 1.00 66.12 380 ALA A C 1
ATOM 2963 O O . ALA A 1 380 ? 10.668 14.948 -9.516 1.00 66.12 380 ALA A O 1
ATOM 2964 N N . LEU A 1 381 ? 12.558 15.715 -10.455 1.00 77.88 381 LEU A N 1
ATOM 2965 C CA . LEU A 1 381 ? 13.382 15.334 -9.319 1.00 77.88 381 LEU A CA 1
ATOM 2966 C C . LEU A 1 381 ? 13.252 16.332 -8.164 1.00 77.88 381 LEU A C 1
ATOM 2968 O O . LEU A 1 381 ? 12.783 17.464 -8.342 1.00 77.88 381 LEU A O 1
ATOM 2972 N N . PRO A 1 382 ? 13.629 15.924 -6.945 1.00 80.38 382 PRO A N 1
ATOM 2973 C CA . PRO A 1 382 ? 13.775 16.862 -5.845 1.00 80.38 382 PRO A CA 1
ATOM 2974 C C . PRO A 1 382 ? 14.919 17.843 -6.159 1.00 80.38 382 PRO A C 1
ATOM 2976 O O . PRO A 1 382 ? 16.032 17.423 -6.457 1.00 80.38 382 PRO A O 1
ATOM 2979 N N . VAL A 1 383 ? 14.679 19.147 -6.054 1.00 79.38 383 VAL A N 1
ATOM 2980 C CA . VAL A 1 383 ? 15.653 20.241 -6.194 1.00 79.38 383 VAL A CA 1
ATOM 2981 C C . VAL A 1 383 ? 16.857 20.046 -5.270 1.00 79.38 383 VAL A C 1
ATOM 2983 O O . VAL A 1 383 ? 17.985 20.388 -5.629 1.00 79.38 383 VAL A O 1
ATOM 2986 N N . LEU A 1 384 ? 16.654 19.483 -4.074 1.00 80.50 384 LEU A N 1
ATOM 2987 C CA . LEU A 1 384 ? 17.744 19.195 -3.137 1.00 80.50 384 LEU A CA 1
ATOM 2988 C C . LEU A 1 384 ? 18.600 17.993 -3.569 1.00 80.50 384 LEU A C 1
ATOM 2990 O O . LEU A 1 384 ? 19.711 17.805 -3.052 1.00 80.50 384 LEU A O 1
ATOM 2994 N N . LEU A 1 385 ? 18.125 17.176 -4.514 1.00 84.62 385 LEU A N 1
ATOM 2995 C CA . LEU A 1 385 ? 18.859 16.039 -5.054 1.00 84.62 385 LEU A CA 1
ATOM 2996 C C . LEU A 1 385 ? 19.901 16.513 -6.070 1.00 84.62 385 LEU A C 1
ATOM 2998 O O . LEU A 1 385 ? 19.729 16.436 -7.280 1.00 84.62 385 LEU A O 1
ATOM 3002 N N . THR A 1 386 ? 21.044 16.965 -5.560 1.00 83.38 386 THR A N 1
ATOM 3003 C CA . THR A 1 386 ? 22.165 17.319 -6.438 1.00 83.38 386 THR A CA 1
ATOM 3004 C C . THR A 1 386 ? 22.726 16.086 -7.168 1.00 83.38 386 THR A C 1
ATOM 3006 O O . THR A 1 386 ? 22.782 14.996 -6.585 1.00 83.38 386 THR A O 1
ATOM 3009 N N . PRO A 1 387 ? 23.276 16.251 -8.382 1.00 82.38 387 PRO A N 1
ATOM 3010 C CA . PRO A 1 387 ? 23.945 15.174 -9.120 1.00 82.38 387 PRO A CA 1
ATOM 3011 C C . PRO A 1 387 ? 25.079 14.497 -8.334 1.00 82.38 387 PRO A C 1
ATOM 3013 O O . PRO A 1 387 ? 25.295 13.289 -8.425 1.00 82.38 387 PRO A O 1
ATOM 3016 N N . GLN A 1 388 ? 25.772 15.252 -7.475 1.00 84.06 388 GLN A N 1
ATOM 3017 C CA . GLN A 1 388 ? 26.793 14.710 -6.575 1.00 84.06 388 GLN A CA 1
ATOM 3018 C C . GLN A 1 388 ? 26.200 13.750 -5.537 1.00 84.06 388 GLN A C 1
ATOM 3020 O O . GLN A 1 388 ? 26.769 12.687 -5.294 1.00 84.06 388 GLN A O 1
ATOM 3025 N N . LEU A 1 389 ? 25.054 14.090 -4.943 1.00 85.12 389 LEU A N 1
ATOM 3026 C CA . LEU A 1 389 ? 24.345 13.202 -4.018 1.00 85.12 389 LEU A CA 1
ATOM 3027 C C . LEU A 1 389 ? 23.794 11.975 -4.751 1.00 85.12 389 LEU A C 1
ATOM 3029 O O . LEU A 1 389 ? 23.964 10.845 -4.281 1.00 85.12 389 LEU A O 1
ATOM 3033 N N . ALA A 1 390 ? 23.207 12.189 -5.929 1.00 87.44 390 ALA A N 1
ATOM 3034 C CA . ALA A 1 390 ? 22.682 11.125 -6.769 1.00 87.44 390 ALA A CA 1
ATOM 3035 C C . ALA A 1 390 ? 23.771 10.146 -7.228 1.00 87.44 390 ALA A C 1
ATOM 3037 O O . ALA A 1 390 ? 23.487 8.957 -7.323 1.00 87.44 390 ALA A O 1
ATOM 3038 N N . SER A 1 391 ? 25.022 10.582 -7.419 1.00 87.50 391 SER A N 1
ATOM 3039 C CA . SER A 1 391 ? 26.134 9.708 -7.842 1.00 87.50 391 SER A CA 1
ATOM 3040 C C . SER A 1 391 ? 26.387 8.509 -6.915 1.00 87.50 391 SER A C 1
ATOM 3042 O O . SER A 1 391 ? 26.960 7.501 -7.325 1.00 87.50 391 SER A O 1
ATOM 3044 N N . THR A 1 392 ? 25.918 8.572 -5.667 1.00 88.50 392 THR A N 1
ATOM 3045 C CA . THR A 1 392 ? 25.963 7.423 -4.757 1.00 88.50 392 THR A CA 1
ATOM 3046 C C . THR A 1 392 ? 25.094 6.263 -5.248 1.00 88.50 392 THR A C 1
ATOM 3048 O O . THR A 1 392 ? 25.396 5.116 -4.941 1.00 88.50 392 THR A O 1
ATOM 3051 N N . LEU A 1 393 ? 24.031 6.538 -6.006 1.00 91.06 393 LEU A N 1
ATOM 3052 C CA . LEU A 1 393 ? 23.045 5.574 -6.497 1.00 91.06 393 LEU A CA 1
ATOM 3053 C C . LEU A 1 393 ? 23.331 5.065 -7.911 1.00 91.06 393 LEU A C 1
ATOM 3055 O O . LEU A 1 393 ? 22.427 4.540 -8.561 1.00 91.06 393 LEU A O 1
ATOM 3059 N N . LEU A 1 394 ? 24.568 5.182 -8.393 1.00 90.19 394 LEU A N 1
ATOM 3060 C CA . LEU A 1 394 ? 24.930 4.644 -9.700 1.00 90.19 394 LEU A CA 1
ATOM 3061 C C . LEU A 1 394 ? 24.631 3.131 -9.783 1.00 90.19 394 LEU A C 1
ATOM 3063 O O . LEU A 1 394 ? 24.945 2.379 -8.847 1.00 90.19 394 LEU A O 1
ATOM 3067 N N . PRO A 1 395 ? 23.993 2.666 -10.874 1.00 91.19 395 PRO A N 1
ATOM 3068 C CA . PRO A 1 395 ? 23.674 1.257 -11.045 1.00 91.19 395 PRO A CA 1
ATOM 3069 C C . PRO A 1 395 ? 24.951 0.434 -11.239 1.00 91.19 395 PRO A C 1
ATOM 3071 O O . PRO A 1 395 ? 25.852 0.794 -11.993 1.00 91.19 395 PRO A O 1
ATOM 3074 N N . THR A 1 396 ? 25.016 -0.719 -10.577 1.00 88.94 396 THR A N 1
ATOM 3075 C CA . THR A 1 396 ? 26.114 -1.683 -10.705 1.00 88.94 396 THR A CA 1
ATOM 3076 C C . THR A 1 396 ? 25.566 -3.047 -11.099 1.00 88.94 396 THR A C 1
ATOM 3078 O O . THR A 1 396 ? 24.435 -3.397 -10.768 1.00 88.94 396 THR A O 1
ATOM 3081 N N . VAL A 1 397 ? 26.375 -3.856 -11.785 1.00 84.75 397 VAL A N 1
ATOM 3082 C CA . VAL A 1 397 ? 25.974 -5.210 -12.217 1.00 84.75 397 VAL A CA 1
ATOM 3083 C C . VAL A 1 397 ? 25.728 -6.178 -11.050 1.00 84.75 397 VAL A C 1
ATOM 3085 O O . VAL A 1 397 ? 25.201 -7.265 -11.257 1.00 84.75 397 VAL A O 1
ATOM 3088 N N . PHE A 1 398 ? 26.110 -5.793 -9.829 1.00 85.12 398 PHE A N 1
ATOM 3089 C CA . PHE A 1 398 ? 25.878 -6.560 -8.604 1.00 85.12 398 PHE A CA 1
ATOM 3090 C C . PHE A 1 398 ? 24.542 -6.235 -7.930 1.00 85.12 398 PHE A C 1
ATOM 3092 O O . PHE A 1 398 ? 24.169 -6.900 -6.965 1.00 85.12 398 PHE A O 1
ATOM 3099 N N . ASN A 1 399 ? 23.837 -5.201 -8.394 1.00 89.12 399 ASN A N 1
ATOM 3100 C CA . ASN A 1 399 ? 22.504 -4.898 -7.898 1.00 89.12 399 ASN A CA 1
ATOM 3101 C C . ASN A 1 399 ? 21.502 -5.943 -8.396 1.00 89.12 399 ASN A C 1
ATOM 3103 O O . ASN A 1 399 ? 21.640 -6.483 -9.494 1.00 89.12 399 ASN A O 1
ATOM 3107 N N . ASP A 1 400 ? 20.477 -6.218 -7.590 1.00 91.25 400 ASP A N 1
ATOM 3108 C CA . ASP A 1 400 ? 19.345 -7.005 -8.061 1.00 91.25 400 ASP A CA 1
ATOM 3109 C C . ASP A 1 400 ? 18.619 -6.267 -9.194 1.00 91.25 400 ASP A C 1
ATOM 3111 O O . ASP A 1 400 ? 18.673 -5.040 -9.312 1.00 91.25 400 ASP A O 1
ATOM 3115 N N . SER A 1 401 ? 17.917 -7.028 -10.027 1.00 92.56 401 SER A N 1
ATOM 3116 C CA . SER A 1 401 ? 17.279 -6.515 -11.237 1.00 92.56 401 SER A CA 1
ATOM 3117 C C . SER A 1 401 ? 16.343 -5.332 -10.988 1.00 92.56 401 SER A C 1
ATOM 3119 O O . SER A 1 401 ? 16.311 -4.399 -11.788 1.00 92.56 401 SER A O 1
ATOM 3121 N N . ALA A 1 402 ? 15.577 -5.356 -9.895 1.00 93.50 402 ALA A N 1
ATOM 3122 C CA . ALA A 1 402 ? 14.596 -4.318 -9.615 1.00 93.50 402 ALA A CA 1
ATOM 3123 C C . ALA A 1 402 ? 15.270 -3.036 -9.113 1.00 93.50 402 ALA A C 1
ATOM 3125 O O . ALA A 1 402 ? 14.988 -1.958 -9.639 1.00 93.50 402 ALA A O 1
ATOM 3126 N N . THR A 1 403 ? 16.191 -3.134 -8.146 1.00 92.94 403 THR A N 1
ATOM 3127 C CA . THR A 1 403 ? 16.895 -1.945 -7.637 1.00 92.94 403 THR A CA 1
ATOM 3128 C C . THR A 1 403 ? 17.814 -1.332 -8.683 1.00 92.94 403 THR A C 1
ATOM 3130 O O . THR A 1 403 ? 17.935 -0.110 -8.730 1.00 92.94 403 THR A O 1
ATOM 3133 N N . MET A 1 404 ? 18.419 -2.142 -9.556 1.00 93.81 404 MET A N 1
ATOM 3134 C CA . MET A 1 404 ? 19.227 -1.646 -10.668 1.00 93.81 404 MET A CA 1
ATOM 3135 C C . MET A 1 404 ? 18.389 -0.788 -11.620 1.00 93.81 404 MET A C 1
ATOM 3137 O O . MET A 1 404 ? 18.776 0.338 -11.917 1.00 93.81 404 MET A O 1
ATOM 3141 N N . LEU A 1 405 ? 17.216 -1.275 -12.042 1.00 95.12 405 LEU A N 1
ATOM 3142 C CA . LEU A 1 405 ? 16.330 -0.521 -12.935 1.00 95.12 405 LEU A CA 1
ATOM 3143 C C . LEU A 1 405 ? 15.824 0.773 -12.286 1.00 95.12 405 LEU A C 1
ATOM 3145 O O . LEU A 1 405 ? 15.824 1.811 -12.942 1.00 95.12 405 LEU A O 1
ATOM 3149 N N . ALA A 1 406 ? 15.459 0.736 -11.001 1.00 93.94 406 ALA A N 1
ATOM 3150 C CA . ALA A 1 406 ? 15.046 1.932 -10.264 1.00 93.94 406 ALA A CA 1
ATOM 3151 C C . ALA A 1 406 ? 16.177 2.974 -10.175 1.00 93.94 406 ALA A C 1
ATOM 3153 O O . ALA A 1 406 ? 15.948 4.169 -10.344 1.00 93.94 406 ALA A O 1
ATOM 3154 N N . ARG A 1 407 ? 17.419 2.525 -9.954 1.00 93.50 407 ARG A N 1
ATOM 3155 C CA . ARG A 1 407 ? 18.607 3.391 -9.961 1.00 93.50 407 ARG A CA 1
ATOM 3156 C C . ARG A 1 407 ? 18.878 3.969 -11.341 1.00 93.50 407 ARG A C 1
ATOM 3158 O O . ARG A 1 407 ? 19.117 5.164 -11.446 1.00 93.50 407 ARG A O 1
ATOM 3165 N N . LEU A 1 408 ? 18.816 3.147 -12.386 1.00 93.69 408 LEU A N 1
ATOM 3166 C CA . LEU A 1 408 ? 18.993 3.593 -13.765 1.00 93.69 408 LEU A CA 1
ATOM 3167 C C . LEU A 1 408 ? 17.963 4.664 -14.139 1.00 93.69 408 LEU A C 1
ATOM 3169 O O . LEU A 1 408 ? 18.339 5.674 -14.727 1.00 93.69 408 LEU A O 1
ATOM 3173 N N . HIS A 1 409 ? 16.696 4.471 -13.765 1.00 92.50 409 HIS A N 1
ATOM 3174 C CA . HIS A 1 409 ? 15.628 5.455 -13.960 1.00 92.50 409 HIS A CA 1
ATOM 3175 C C . HIS A 1 409 ? 15.950 6.778 -13.263 1.00 92.50 409 HIS A C 1
ATOM 3177 O O . HIS A 1 409 ? 16.021 7.806 -13.929 1.00 92.50 409 HIS A O 1
ATOM 3183 N N . LEU A 1 410 ? 16.251 6.737 -11.958 1.00 91.75 410 LEU A N 1
ATOM 3184 C CA . LEU A 1 410 ? 16.614 7.929 -11.185 1.00 91.75 410 LEU A CA 1
ATOM 3185 C C . LEU A 1 410 ? 17.808 8.670 -11.807 1.00 91.75 410 LEU A C 1
ATOM 3187 O O . LEU A 1 410 ? 17.743 9.875 -12.011 1.00 91.75 410 LEU A O 1
ATOM 3191 N N . GLN A 1 411 ? 18.891 7.961 -12.141 1.00 91.19 411 GLN A N 1
ATOM 3192 C CA . GLN A 1 411 ? 20.069 8.588 -12.755 1.00 91.19 411 GLN A CA 1
ATOM 3193 C C . GLN A 1 411 ? 19.770 9.163 -14.141 1.00 91.19 411 GLN A C 1
ATOM 3195 O O . GLN A 1 411 ? 20.336 10.187 -14.510 1.00 91.19 411 GLN A O 1
ATOM 3200 N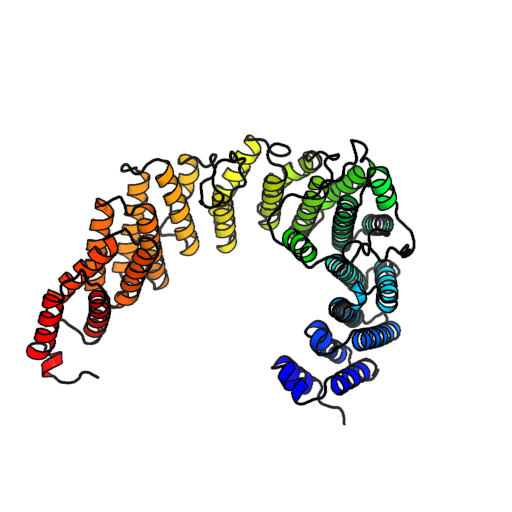 N . SER A 1 412 ? 18.884 8.525 -14.909 1.00 90.56 412 SER A N 1
ATOM 3201 C CA . SER A 1 412 ? 18.495 9.032 -16.226 1.00 90.56 412 SER A CA 1
ATOM 3202 C C . SER A 1 412 ? 17.787 10.380 -16.107 1.00 90.56 412 SER A C 1
ATOM 3204 O O . SER A 1 412 ? 18.113 11.293 -16.859 1.00 90.56 412 SER A O 1
ATOM 3206 N N . LEU A 1 413 ? 16.899 10.532 -15.119 1.00 88.94 413 LEU A N 1
ATOM 3207 C CA . LEU A 1 413 ? 16.263 11.814 -14.808 1.00 88.94 413 LEU A CA 1
ATOM 3208 C C . LEU A 1 413 ? 17.296 12.868 -14.372 1.00 88.94 413 LEU A C 1
ATOM 3210 O O . LEU A 1 413 ? 17.258 13.994 -14.857 1.00 88.94 413 LEU A O 1
ATOM 3214 N N . VAL A 1 414 ? 18.265 12.492 -13.523 1.00 87.88 414 VAL A N 1
ATOM 3215 C CA . VAL A 1 414 ? 19.288 13.429 -13.008 1.00 87.88 414 VAL A CA 1
ATOM 3216 C C . VAL A 1 414 ? 20.115 14.003 -14.156 1.00 87.88 414 VAL A C 1
ATOM 3218 O O . VAL A 1 414 ? 20.347 15.207 -14.222 1.00 87.88 414 VAL A O 1
ATOM 3221 N N . TYR A 1 415 ? 20.536 13.152 -15.091 1.00 85.81 415 TYR A N 1
ATOM 3222 C CA . TYR A 1 415 ? 21.325 13.594 -16.239 1.00 85.81 415 TYR A CA 1
ATOM 3223 C C . TYR A 1 415 ? 20.495 14.288 -17.319 1.00 85.81 415 TYR A C 1
ATOM 3225 O O . TYR A 1 415 ? 21.054 15.056 -18.097 1.00 85.81 415 TYR A O 1
ATOM 3233 N N . LEU A 1 416 ? 19.179 14.061 -17.367 1.00 84.00 416 LEU A N 1
ATOM 3234 C CA . LEU A 1 416 ? 18.289 14.819 -18.242 1.00 84.00 416 LEU A CA 1
ATOM 3235 C C . LEU A 1 416 ? 18.195 16.287 -17.793 1.00 84.00 416 LEU A C 1
ATOM 3237 O O . LEU A 1 416 ? 18.234 17.180 -18.638 1.00 84.00 416 LEU A O 1
ATOM 3241 N N . GLU A 1 417 ? 18.137 16.539 -16.480 1.00 78.25 417 GLU A N 1
ATOM 3242 C CA . GLU A 1 417 ? 18.115 17.893 -15.905 1.00 78.25 417 GLU A CA 1
ATOM 3243 C C . GLU A 1 417 ? 19.459 18.638 -16.047 1.00 78.25 417 GLU A C 1
ATOM 3245 O O . GLU A 1 417 ? 19.462 19.853 -16.243 1.00 78.25 417 GLU A O 1
ATOM 3250 N N . GLU A 1 418 ? 20.604 17.937 -16.007 1.00 71.44 418 GLU A N 1
ATOM 3251 C CA . GLU A 1 418 ? 21.935 18.540 -16.238 1.00 71.44 418 GLU A CA 1
ATOM 3252 C C . GLU A 1 418 ? 22.160 19.009 -17.694 1.00 71.44 418 GLU A C 1
ATOM 3254 O O . GLU A 1 418 ? 23.065 19.809 -17.951 1.00 71.44 418 GLU A O 1
ATOM 3259 N N . GLY A 1 419 ? 21.331 18.550 -18.637 1.00 65.81 419 GLY A N 1
ATOM 3260 C CA . GLY A 1 419 ? 21.438 18.831 -20.068 1.00 65.81 419 GLY A CA 1
ATOM 3261 C C . GLY A 1 419 ? 22.009 17.658 -20.875 1.00 65.81 419 GLY A C 1
ATOM 3262 O O . GLY A 1 419 ? 22.866 16.908 -20.421 1.00 65.81 419 GLY A O 1
ATOM 3263 N N . VAL A 1 420 ? 21.528 17.513 -22.115 1.00 58.25 420 VAL A N 1
ATOM 3264 C CA . VAL A 1 420 ? 21.756 16.342 -22.994 1.00 58.25 420 VAL A CA 1
ATOM 3265 C C . VAL A 1 420 ? 23.117 16.372 -23.722 1.00 58.25 420 VAL A C 1
ATOM 3267 O O . VAL A 1 420 ? 23.433 15.471 -24.498 1.00 58.25 420 VAL A O 1
ATOM 3270 N N . GLU A 1 421 ? 23.953 17.392 -23.500 1.00 58.62 421 GLU A N 1
ATOM 3271 C CA . GLU A 1 421 ? 25.336 17.361 -23.998 1.00 58.62 421 GLU A CA 1
ATOM 3272 C C . GLU A 1 421 ? 26.112 16.259 -23.267 1.00 58.62 421 GLU A C 1
ATOM 3274 O O . GLU A 1 421 ? 25.897 16.092 -22.073 1.00 58.62 421 GLU A O 1
ATOM 3279 N N . GLU A 1 422 ? 26.970 15.504 -23.976 1.00 60.88 422 GLU A N 1
ATOM 3280 C CA . GLU A 1 422 ? 27.671 14.278 -23.533 1.00 60.88 422 GLU A CA 1
ATOM 3281 C C . GLU A 1 422 ? 28.297 14.385 -22.127 1.00 60.88 422 GLU A C 1
ATOM 3283 O O . GLU A 1 422 ? 29.504 14.572 -21.939 1.00 60.88 422 GLU A O 1
ATOM 3288 N N . SER A 1 423 ? 27.454 14.252 -21.109 1.00 70.88 423 SER A N 1
ATOM 3289 C CA . SER A 1 423 ? 27.845 14.357 -19.721 1.00 70.88 423 SER A CA 1
ATOM 3290 C C . SER A 1 423 ? 28.576 13.075 -19.343 1.00 70.88 423 SER A C 1
ATOM 3292 O O . SER A 1 423 ? 28.293 11.982 -19.843 1.00 70.88 423 SER A O 1
ATOM 3294 N N . ARG A 1 424 ? 29.536 13.176 -18.418 1.00 79.94 424 ARG A N 1
ATOM 3295 C CA . ARG A 1 424 ? 30.244 11.991 -17.897 1.00 79.94 424 ARG A CA 1
ATOM 3296 C C . ARG A 1 424 ? 29.274 10.944 -17.329 1.00 79.94 424 ARG A C 1
ATOM 3298 O O . ARG A 1 424 ? 29.603 9.761 -17.318 1.00 79.94 424 ARG A O 1
ATOM 3305 N N . GLY A 1 425 ? 28.100 11.384 -16.875 1.00 83.44 425 GLY A N 1
ATOM 3306 C CA . GLY A 1 425 ? 27.013 10.532 -16.410 1.00 83.44 425 GLY A CA 1
ATOM 3307 C C . GLY A 1 425 ? 26.384 9.691 -17.516 1.00 83.44 425 GLY A C 1
ATOM 3308 O O . GLY A 1 425 ? 26.269 8.476 -17.367 1.00 83.44 425 GLY A O 1
ATOM 3309 N N . LEU A 1 426 ? 26.055 10.308 -18.655 1.00 87.75 426 LEU A N 1
ATOM 3310 C CA . LEU A 1 426 ? 25.494 9.602 -19.808 1.00 87.75 426 LEU A CA 1
ATOM 3311 C C . LEU A 1 426 ? 26.446 8.517 -20.333 1.00 87.75 426 LEU A C 1
ATOM 3313 O O . LEU A 1 426 ? 26.012 7.394 -20.598 1.00 87.75 426 LEU A O 1
ATOM 3317 N N . VAL A 1 427 ? 27.748 8.826 -20.403 1.00 90.75 427 VAL A N 1
ATOM 3318 C CA . VAL A 1 427 ? 28.795 7.852 -20.764 1.00 90.75 427 VAL A CA 1
ATOM 3319 C C . VAL A 1 427 ? 28.761 6.653 -19.813 1.00 90.75 427 VAL A C 1
ATOM 3321 O O . VAL A 1 427 ? 28.728 5.513 -20.266 1.00 90.75 427 VAL A O 1
ATOM 3324 N N . TYR A 1 428 ? 28.686 6.895 -18.500 1.00 91.50 428 TYR A N 1
ATOM 3325 C CA . TYR A 1 428 ? 28.615 5.825 -17.505 1.00 91.50 428 TYR A CA 1
ATOM 3326 C C . TYR A 1 428 ? 27.362 4.951 -17.661 1.00 91.50 428 TYR A C 1
ATOM 3328 O O . TYR A 1 428 ? 27.457 3.725 -17.582 1.00 91.50 428 TYR A O 1
ATOM 3336 N N . LEU A 1 429 ? 26.186 5.550 -17.889 1.00 92.94 429 LEU A N 1
ATOM 3337 C CA . LEU A 1 429 ? 24.947 4.788 -18.090 1.00 92.94 429 LEU A CA 1
ATOM 3338 C C . LEU A 1 429 ? 25.033 3.893 -19.331 1.00 92.94 429 LEU A C 1
ATOM 3340 O O . LEU A 1 429 ? 24.595 2.739 -19.294 1.00 92.94 429 LEU A O 1
ATOM 3344 N N . TYR A 1 430 ? 25.636 4.395 -20.408 1.00 94.06 430 TYR A N 1
ATOM 3345 C CA . TYR A 1 430 ? 25.840 3.616 -21.623 1.00 94.06 430 TYR A CA 1
ATOM 3346 C C . TYR A 1 430 ? 26.891 2.505 -21.447 1.00 94.06 430 TYR A C 1
ATOM 3348 O O . TYR A 1 430 ? 26.677 1.369 -21.879 1.00 94.06 430 TYR A O 1
ATOM 3356 N N . ASP A 1 431 ? 27.992 2.781 -20.744 1.00 94.38 431 ASP A N 1
ATOM 3357 C CA . ASP A 1 431 ? 29.006 1.778 -20.392 1.00 94.38 431 ASP A CA 1
ATOM 3358 C C . ASP A 1 431 ? 28.418 0.670 -19.505 1.00 94.38 431 ASP A C 1
ATOM 3360 O O . ASP A 1 431 ? 28.728 -0.518 -19.670 1.00 94.38 431 ASP A O 1
ATOM 3364 N N . HIS A 1 432 ? 27.517 1.031 -18.588 1.00 94.69 432 HIS A N 1
ATOM 3365 C CA . HIS A 1 432 ? 26.772 0.079 -17.772 1.00 94.69 432 HIS A CA 1
ATOM 3366 C C . HIS A 1 432 ? 25.861 -0.808 -18.635 1.00 94.69 432 HIS A C 1
ATOM 3368 O O . HIS A 1 432 ? 25.900 -2.037 -18.511 1.00 94.69 432 HIS A O 1
ATOM 3374 N N . LEU A 1 433 ? 25.097 -0.212 -19.557 1.00 95.75 433 LEU A N 1
ATOM 3375 C CA . LEU A 1 433 ? 24.250 -0.946 -20.501 1.00 95.75 433 LEU A CA 1
ATOM 3376 C C . LEU A 1 433 ? 25.076 -1.915 -21.365 1.00 95.75 433 LEU A C 1
ATOM 3378 O O . LEU A 1 433 ? 24.699 -3.077 -21.533 1.00 95.75 433 LEU A O 1
ATOM 3382 N N . THR A 1 434 ? 26.239 -1.472 -21.843 1.00 95.06 434 THR A N 1
ATOM 3383 C CA . THR A 1 434 ? 27.178 -2.291 -22.625 1.00 95.06 434 THR A CA 1
ATOM 3384 C C . THR A 1 434 ? 27.767 -3.430 -21.786 1.00 95.06 434 THR A C 1
ATOM 3386 O O . THR A 1 434 ? 27.914 -4.560 -22.253 1.00 95.06 434 THR A O 1
ATOM 3389 N N . SER A 1 435 ? 28.049 -3.184 -20.505 1.00 94.62 435 SER A N 1
ATOM 3390 C CA . SER A 1 435 ? 28.506 -4.224 -19.576 1.00 94.62 435 SER A CA 1
ATOM 3391 C C . SER A 1 435 ? 27.443 -5.309 -19.381 1.00 94.62 435 SER A C 1
ATOM 3393 O O . SER A 1 435 ? 27.760 -6.498 -19.416 1.00 94.62 435 SER A O 1
ATOM 3395 N N . MET A 1 436 ? 26.170 -4.921 -19.244 1.00 94.81 436 MET A N 1
ATOM 3396 C CA . MET A 1 436 ? 25.053 -5.868 -19.196 1.00 94.81 436 MET A CA 1
ATOM 3397 C C . MET A 1 436 ? 24.902 -6.649 -20.504 1.00 94.81 436 MET A C 1
ATOM 3399 O O . MET A 1 436 ? 24.696 -7.864 -20.466 1.00 94.81 436 MET A O 1
ATOM 3403 N N . LEU A 1 437 ? 25.048 -5.981 -21.651 1.00 95.31 437 LEU A N 1
ATOM 3404 C CA . LEU A 1 437 ? 25.019 -6.633 -22.958 1.00 95.31 437 LEU A CA 1
ATOM 3405 C C . LEU A 1 437 ? 26.075 -7.742 -23.055 1.00 95.31 437 LEU A C 1
ATOM 3407 O O . LEU A 1 437 ? 25.749 -8.848 -23.475 1.00 95.31 437 LEU A O 1
ATOM 3411 N N . ASN A 1 438 ? 27.311 -7.478 -22.625 1.00 94.38 438 ASN A N 1
ATOM 3412 C CA . ASN A 1 438 ? 28.397 -8.464 -22.649 1.00 94.38 438 ASN A CA 1
ATOM 3413 C C . ASN A 1 438 ? 28.084 -9.702 -21.787 1.00 94.38 438 ASN A C 1
ATOM 3415 O O . ASN A 1 438 ? 28.418 -10.832 -22.156 1.00 94.38 438 ASN A O 1
ATOM 3419 N N . ILE A 1 439 ? 27.397 -9.513 -20.653 1.00 93.25 439 ILE A N 1
ATOM 3420 C CA . ILE A 1 439 ? 26.929 -10.618 -19.800 1.00 93.25 439 ILE A CA 1
ATOM 3421 C C . ILE A 1 439 ? 25.837 -11.424 -20.518 1.00 93.25 439 ILE A C 1
ATOM 3423 O O . ILE A 1 439 ? 25.873 -12.655 -20.511 1.00 93.25 439 ILE A O 1
ATOM 3427 N N . VAL A 1 440 ? 24.881 -10.749 -21.166 1.00 94.12 440 VAL A N 1
ATOM 3428 C CA . VAL A 1 440 ? 23.825 -11.400 -21.960 1.00 94.12 440 VAL A CA 1
ATOM 3429 C C . VAL A 1 440 ? 24.424 -12.185 -23.127 1.00 94.12 440 VAL A C 1
ATOM 3431 O O . VAL A 1 440 ? 24.055 -13.339 -23.344 1.00 94.12 440 VAL A O 1
ATOM 3434 N N . GLU A 1 441 ? 25.393 -11.606 -23.831 1.00 92.75 441 GLU A N 1
ATOM 3435 C CA . GLU A 1 441 ? 26.103 -12.250 -24.934 1.00 92.75 441 GLU A CA 1
ATOM 3436 C C . GLU A 1 441 ? 26.863 -13.507 -24.491 1.00 92.75 441 GLU A C 1
ATOM 3438 O O . GLU A 1 441 ? 26.911 -14.495 -25.227 1.00 92.75 441 GLU A O 1
ATOM 3443 N N . SER A 1 442 ? 27.383 -13.507 -23.263 1.00 91.06 442 SER A N 1
ATOM 3444 C CA . SER A 1 442 ? 28.083 -14.645 -22.657 1.00 91.06 442 SER A CA 1
ATOM 3445 C C . SER A 1 442 ? 27.145 -15.746 -22.132 1.00 91.06 442 SER A C 1
ATOM 3447 O O . SER A 1 442 ? 27.611 -16.708 -21.524 1.00 91.06 442 SER A O 1
ATOM 3449 N N . GLY A 1 443 ? 25.830 -15.636 -22.361 1.00 85.00 443 GLY A N 1
ATOM 3450 C CA . GLY A 1 443 ? 24.839 -16.616 -21.907 1.00 85.00 443 GLY A CA 1
ATOM 3451 C C . GLY A 1 443 ? 24.301 -16.349 -20.499 1.00 85.00 443 GLY A C 1
ATOM 3452 O O . GLY A 1 443 ? 24.117 -17.286 -19.723 1.00 85.00 443 GLY A O 1
ATOM 3453 N N . GLY A 1 444 ? 24.060 -15.078 -20.162 1.00 85.31 444 GLY A N 1
ATOM 3454 C CA . GLY A 1 444 ? 23.484 -14.660 -18.880 1.00 85.31 444 GLY A CA 1
ATOM 3455 C C . GLY A 1 444 ? 22.145 -15.330 -18.532 1.00 85.31 444 GLY A C 1
ATOM 3456 O O . GLY A 1 444 ? 21.443 -15.884 -19.381 1.00 85.31 444 GLY A O 1
ATOM 3457 N N . SER A 1 445 ? 21.767 -15.271 -17.251 1.00 89.62 445 SER A N 1
ATOM 3458 C CA . SER A 1 445 ? 20.500 -15.836 -16.773 1.00 89.62 445 SER A CA 1
ATOM 3459 C C . SER A 1 445 ? 19.290 -15.151 -17.425 1.00 89.62 445 SER A C 1
ATOM 3461 O O . SER A 1 445 ? 19.357 -13.992 -17.838 1.00 89.62 445 SER A O 1
ATOM 3463 N N . ARG A 1 446 ? 18.139 -15.842 -17.467 1.00 91.94 446 ARG A N 1
ATOM 3464 C CA . ARG A 1 446 ? 16.874 -15.270 -17.974 1.00 91.94 446 ARG A CA 1
ATOM 3465 C C . ARG A 1 446 ? 16.538 -13.934 -17.307 1.00 91.94 446 ARG A C 1
ATOM 3467 O O . ARG A 1 446 ? 15.999 -13.048 -17.961 1.00 91.94 446 ARG A O 1
ATOM 3474 N N . GLU A 1 447 ? 16.839 -13.815 -16.020 1.00 92.19 447 GLU A N 1
ATOM 3475 C CA . GLU A 1 447 ? 16.617 -12.592 -15.259 1.00 92.19 447 GLU A CA 1
ATOM 3476 C C . GLU A 1 447 ? 17.455 -11.437 -15.820 1.00 92.19 447 GLU A C 1
ATOM 3478 O O . GLU A 1 447 ? 16.887 -10.432 -16.231 1.00 92.19 447 GLU A O 1
ATOM 3483 N N . ILE A 1 448 ? 18.772 -11.622 -15.969 1.00 92.31 448 ILE A N 1
ATOM 3484 C CA . ILE A 1 448 ? 19.686 -10.597 -16.501 1.00 92.31 448 ILE A CA 1
ATOM 3485 C C . ILE A 1 448 ? 19.299 -10.186 -17.926 1.00 92.31 448 ILE A C 1
ATOM 3487 O O . ILE A 1 448 ? 19.353 -9.003 -18.252 1.00 92.31 448 ILE A O 1
ATOM 3491 N N . VAL A 1 449 ? 18.860 -11.136 -18.760 1.00 94.69 449 VAL A N 1
ATOM 3492 C CA . VAL A 1 449 ? 18.347 -10.842 -20.108 1.00 94.69 449 VAL A CA 1
ATOM 3493 C C . VAL A 1 449 ? 17.164 -9.879 -20.032 1.00 94.69 449 VAL A C 1
ATOM 3495 O O . VAL A 1 449 ? 17.183 -8.831 -20.672 1.00 94.69 449 VAL A O 1
ATOM 3498 N N . VAL A 1 450 ? 16.143 -10.196 -19.230 1.00 94.94 450 VAL A N 1
ATOM 3499 C CA . VAL A 1 450 ? 14.963 -9.330 -19.067 1.00 94.94 450 VAL A CA 1
ATOM 3500 C C . VAL A 1 450 ? 15.370 -7.953 -18.549 1.00 94.94 450 VAL A C 1
ATOM 3502 O O . VAL A 1 450 ? 14.886 -6.939 -19.052 1.00 94.94 450 VAL A O 1
ATOM 3505 N N . THR A 1 451 ? 16.278 -7.916 -17.579 1.00 95.62 451 THR A N 1
ATOM 3506 C CA . THR A 1 451 ? 16.772 -6.684 -16.973 1.00 95.62 451 THR A CA 1
ATOM 3507 C C . THR A 1 451 ? 17.526 -5.820 -17.983 1.00 95.62 451 THR A C 1
ATOM 3509 O O . THR A 1 451 ? 17.266 -4.624 -18.052 1.00 95.62 451 THR A O 1
ATOM 3512 N N . PHE A 1 452 ? 18.376 -6.405 -18.832 1.00 96.44 452 PHE A N 1
ATOM 3513 C CA . PHE A 1 452 ? 19.064 -5.689 -19.910 1.00 96.44 452 PHE A CA 1
ATOM 3514 C C . PHE A 1 452 ? 18.077 -5.045 -20.888 1.00 96.44 452 PHE A C 1
ATOM 3516 O O . PHE A 1 452 ? 18.193 -3.861 -21.185 1.00 96.44 452 PHE A O 1
ATOM 3523 N N . PHE A 1 453 ? 17.070 -5.787 -21.359 1.00 97.00 453 PHE A N 1
ATOM 3524 C CA . PHE A 1 453 ? 16.094 -5.233 -22.303 1.00 97.00 453 PHE A CA 1
ATOM 3525 C C . PHE A 1 453 ? 15.242 -4.120 -21.681 1.00 97.00 453 PHE A C 1
ATOM 3527 O O . PHE A 1 453 ? 14.915 -3.150 -22.362 1.00 97.00 453 PHE A O 1
ATOM 3534 N N . ARG A 1 454 ? 14.914 -4.221 -20.387 1.00 96.81 454 ARG A N 1
ATOM 3535 C CA . ARG A 1 454 ? 14.252 -3.136 -19.646 1.00 96.81 454 ARG A CA 1
ATOM 3536 C C . ARG A 1 454 ? 15.164 -1.921 -19.475 1.00 96.81 454 ARG A C 1
ATOM 3538 O O . ARG A 1 454 ? 14.700 -0.802 -19.650 1.00 96.81 454 ARG A O 1
ATOM 3545 N N . ALA A 1 455 ? 16.448 -2.132 -19.194 1.00 96.81 455 ALA A N 1
ATOM 3546 C CA . ALA A 1 455 ? 17.436 -1.062 -19.097 1.00 96.81 455 ALA A CA 1
ATOM 3547 C C . ALA A 1 455 ? 17.645 -0.348 -20.443 1.00 96.81 455 ALA A C 1
ATOM 3549 O O . ALA A 1 455 ? 17.647 0.877 -20.489 1.00 96.81 455 ALA A O 1
ATOM 3550 N N . ALA A 1 456 ? 17.735 -1.101 -21.544 1.00 96.44 456 ALA A N 1
ATOM 3551 C CA . ALA A 1 456 ? 17.810 -0.553 -22.898 1.00 96.44 456 ALA A CA 1
ATOM 3552 C C . ALA A 1 456 ? 16.567 0.282 -23.236 1.00 96.44 456 ALA A C 1
ATOM 3554 O O . ALA A 1 456 ? 16.688 1.367 -23.795 1.00 96.44 456 ALA A O 1
ATOM 3555 N N . PHE A 1 457 ? 15.378 -0.199 -22.859 1.00 96.12 457 PHE A N 1
ATOM 3556 C CA . PHE A 1 457 ? 14.138 0.555 -23.028 1.00 96.12 457 PHE A CA 1
ATOM 3557 C C . PHE A 1 457 ? 14.147 1.871 -22.240 1.00 96.12 457 PHE A C 1
ATOM 3559 O O . PHE A 1 457 ? 13.845 2.909 -22.818 1.00 96.12 457 PHE A O 1
ATOM 3566 N N . LEU A 1 458 ? 14.535 1.846 -20.958 1.00 94.56 458 LEU A N 1
ATOM 3567 C CA . LEU A 1 458 ? 14.649 3.057 -20.134 1.00 94.56 458 LEU A CA 1
ATOM 3568 C C . LEU A 1 458 ? 15.660 4.047 -20.722 1.00 94.56 458 LEU A C 1
ATOM 3570 O O . LEU A 1 458 ? 15.368 5.233 -20.819 1.00 94.56 458 LEU A O 1
ATOM 3574 N N . PHE A 1 459 ? 16.818 3.566 -21.177 1.00 94.50 459 PHE A N 1
ATOM 3575 C CA . PHE A 1 459 ? 17.817 4.418 -21.820 1.00 94.50 459 PHE A CA 1
ATOM 3576 C C . PHE A 1 459 ? 17.250 5.109 -23.068 1.00 94.50 459 PHE A C 1
ATOM 3578 O O . PHE A 1 459 ? 17.418 6.312 -23.240 1.00 94.50 459 PHE A O 1
ATOM 3585 N N . LEU A 1 460 ? 16.534 4.372 -23.922 1.00 93.62 460 LEU A N 1
ATOM 3586 C CA . LEU A 1 460 ? 15.892 4.931 -25.114 1.00 93.62 460 LEU A CA 1
ATOM 3587 C C . LEU A 1 460 ? 14.770 5.912 -24.767 1.00 93.62 460 LEU A C 1
ATOM 3589 O O . LEU A 1 460 ? 14.609 6.907 -25.468 1.00 93.62 460 LEU A O 1
ATOM 3593 N N . LEU A 1 461 ? 14.017 5.647 -23.695 1.00 92.19 461 LEU A N 1
ATOM 3594 C CA . LEU A 1 461 ? 12.941 6.519 -23.231 1.00 92.19 461 LEU A CA 1
ATOM 3595 C C . LEU A 1 461 ? 13.457 7.938 -22.952 1.00 92.19 461 LEU A C 1
ATOM 3597 O O . LEU A 1 461 ? 12.841 8.900 -23.399 1.00 92.19 461 LEU A O 1
ATOM 3601 N N . TYR A 1 462 ? 14.607 8.052 -22.282 1.00 89.75 462 TYR A N 1
ATOM 3602 C CA . TYR A 1 462 ? 15.185 9.341 -21.889 1.00 89.75 462 TYR A CA 1
ATOM 3603 C C . TYR A 1 462 ? 16.161 9.933 -22.913 1.00 89.75 462 TYR A C 1
ATOM 3605 O O . TYR A 1 462 ? 16.201 11.146 -23.092 1.00 89.75 462 TYR A O 1
ATOM 3613 N N . PHE A 1 463 ? 16.934 9.099 -23.615 1.00 90.69 463 PHE A N 1
ATOM 3614 C CA . PHE A 1 463 ? 18.077 9.545 -24.425 1.00 90.69 463 PHE A CA 1
ATOM 3615 C C . PHE A 1 463 ? 17.949 9.228 -25.921 1.00 90.69 463 PHE A C 1
ATOM 3617 O O . PHE A 1 463 ? 18.949 9.222 -26.641 1.00 90.69 463 PHE A O 1
ATOM 3624 N N . SER A 1 464 ? 16.729 9.018 -26.430 1.00 88.00 464 SER A N 1
ATOM 3625 C CA . SER A 1 464 ? 16.477 8.777 -27.866 1.00 88.00 464 SER A CA 1
ATOM 3626 C C . SER A 1 464 ? 17.011 9.874 -28.799 1.00 88.00 464 SER A C 1
ATOM 3628 O O . SER A 1 464 ? 17.284 9.610 -29.969 1.00 88.00 464 SER A O 1
ATOM 3630 N N . GLN A 1 465 ? 17.190 11.097 -28.294 1.00 86.06 465 GLN A N 1
ATOM 3631 C CA . GLN A 1 465 ? 17.738 12.224 -29.055 1.00 86.06 465 GLN A CA 1
ATOM 3632 C C . GLN A 1 465 ? 19.251 12.091 -29.316 1.00 86.06 465 GLN A C 1
ATOM 3634 O O . GLN A 1 465 ? 19.776 12.698 -30.256 1.00 86.06 465 GLN A O 1
ATOM 3639 N N . VAL A 1 466 ? 19.966 11.274 -28.533 1.00 87.56 466 VAL A N 1
ATOM 3640 C CA . VAL A 1 466 ? 21.414 11.071 -28.675 1.00 87.56 466 VAL A CA 1
ATOM 3641 C C . VAL A 1 466 ? 21.681 9.986 -29.718 1.00 87.56 466 VAL A C 1
ATOM 3643 O O . VAL A 1 466 ? 21.775 8.789 -29.433 1.00 87.56 466 VAL A O 1
ATOM 3646 N N . HIS A 1 467 ? 21.785 10.425 -30.973 1.00 86.75 467 HIS A N 1
ATOM 3647 C CA . HIS A 1 467 ? 21.832 9.547 -32.143 1.00 86.75 467 HIS A CA 1
ATOM 3648 C C . HIS A 1 467 ? 23.034 8.586 -32.142 1.00 86.75 467 HIS A C 1
ATOM 3650 O O . HIS A 1 467 ? 22.899 7.461 -32.620 1.00 86.75 467 HIS A O 1
ATOM 3656 N N . SER A 1 468 ? 24.191 8.990 -31.603 1.00 90.12 468 SER A N 1
ATOM 3657 C CA . SER A 1 468 ? 25.408 8.163 -31.547 1.00 90.12 468 SER A CA 1
ATOM 3658 C C . SER A 1 468 ? 25.187 6.871 -30.752 1.00 90.12 468 SER A C 1
ATOM 3660 O O . SER A 1 468 ? 25.375 5.781 -31.295 1.00 90.12 468 SER A O 1
ATOM 3662 N N . TYR A 1 469 ? 24.705 6.981 -29.512 1.00 91.69 469 TYR A N 1
ATOM 3663 C CA . TYR A 1 469 ? 24.397 5.831 -28.656 1.00 91.69 469 TYR A CA 1
ATOM 3664 C C . TYR A 1 469 ? 23.244 4.989 -29.199 1.00 91.69 469 TYR A C 1
ATOM 3666 O O . TYR A 1 469 ? 23.297 3.764 -29.170 1.00 91.69 469 TYR A O 1
ATOM 3674 N N . CYS A 1 470 ? 22.216 5.627 -29.757 1.00 91.38 470 CYS A N 1
ATOM 3675 C CA . CYS A 1 470 ? 21.079 4.926 -30.347 1.00 91.38 470 CYS A CA 1
ATOM 3676 C C . CYS A 1 470 ? 21.481 4.052 -31.553 1.00 91.38 470 CYS A C 1
ATOM 3678 O O . CYS A 1 470 ? 20.980 2.930 -31.716 1.00 91.38 470 CYS A O 1
ATOM 3680 N N . LEU A 1 471 ? 22.389 4.549 -32.401 1.00 92.38 471 LEU A N 1
ATOM 3681 C CA . LEU A 1 471 ? 22.928 3.808 -33.542 1.00 92.38 471 LEU A CA 1
ATOM 3682 C C . LEU A 1 471 ? 23.829 2.652 -33.096 1.00 92.38 471 LEU A C 1
ATOM 3684 O O . LEU A 1 471 ? 23.643 1.535 -33.583 1.00 92.38 471 LEU A O 1
ATOM 3688 N N . ASP A 1 472 ? 24.751 2.896 -32.160 1.00 94.44 472 ASP A N 1
ATOM 3689 C CA . ASP A 1 472 ? 25.635 1.849 -31.630 1.00 94.44 472 ASP A CA 1
ATOM 3690 C C . ASP A 1 472 ? 24.826 0.742 -30.931 1.00 94.44 472 ASP A C 1
ATOM 3692 O O . ASP A 1 472 ? 24.989 -0.437 -31.249 1.00 94.44 472 ASP A O 1
ATOM 3696 N N . LEU A 1 473 ? 23.834 1.102 -30.108 1.00 95.19 473 LEU A N 1
ATOM 3697 C CA . LEU A 1 473 ? 22.925 0.140 -29.480 1.00 95.19 473 LEU A CA 1
ATOM 3698 C C . LEU A 1 473 ? 22.174 -0.703 -30.522 1.00 95.19 473 LEU A C 1
ATOM 3700 O O . LEU A 1 473 ? 22.043 -1.916 -30.361 1.00 95.19 473 LEU A O 1
ATOM 3704 N N . SER A 1 474 ? 21.706 -0.095 -31.618 1.00 94.44 474 SER A N 1
ATOM 3705 C CA . SER A 1 474 ? 21.034 -0.831 -32.701 1.00 94.44 474 SER A CA 1
ATOM 3706 C C . SER A 1 474 ? 21.960 -1.858 -33.350 1.00 94.44 474 SER A C 1
ATOM 3708 O O . SER A 1 474 ? 21.553 -2.996 -33.605 1.00 94.44 474 SER A O 1
ATOM 3710 N N . GLU A 1 475 ? 23.208 -1.474 -33.622 1.00 94.75 475 GLU A N 1
ATOM 3711 C CA . GLU A 1 475 ? 24.208 -2.367 -34.202 1.00 94.75 475 GLU A CA 1
ATOM 3712 C C . GLU A 1 475 ? 24.548 -3.517 -33.246 1.00 94.75 475 GLU A C 1
ATOM 3714 O O . GLU A 1 475 ? 24.565 -4.684 -33.656 1.00 94.75 475 GLU A O 1
ATOM 3719 N N . GLN A 1 476 ? 24.751 -3.206 -31.967 1.00 95.50 476 GLN A N 1
ATOM 3720 C CA . GLN A 1 476 ? 25.021 -4.181 -30.918 1.00 95.50 476 GLN A CA 1
ATOM 3721 C C . GLN A 1 476 ? 23.864 -5.177 -30.740 1.00 95.50 476 GLN A C 1
ATOM 3723 O O . GLN A 1 476 ? 24.097 -6.387 -30.713 1.00 95.50 476 GLN A O 1
ATOM 3728 N N . LEU A 1 477 ? 22.611 -4.712 -30.725 1.00 96.12 477 LEU A N 1
ATOM 3729 C CA . LEU A 1 477 ? 21.426 -5.573 -30.651 1.00 96.12 477 LEU A CA 1
ATOM 3730 C C . LEU A 1 477 ? 21.270 -6.467 -31.890 1.00 96.12 477 LEU A C 1
ATOM 3732 O O . LEU A 1 477 ? 20.909 -7.640 -31.763 1.00 96.12 477 LEU A O 1
ATOM 3736 N N . CYS A 1 478 ? 21.583 -5.957 -33.087 1.00 94.56 478 CYS A N 1
ATOM 3737 C CA . CYS A 1 478 ? 21.592 -6.770 -34.306 1.00 9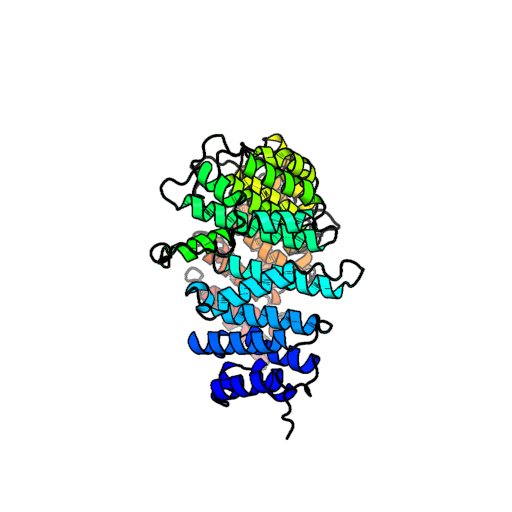4.56 478 CYS A CA 1
ATOM 3738 C C . CYS A 1 478 ? 22.653 -7.878 -34.237 1.00 94.56 478 CYS A C 1
ATOM 3740 O O . CYS A 1 478 ? 22.377 -9.022 -34.603 1.00 94.56 478 CYS A O 1
ATOM 3742 N N . ARG A 1 479 ? 23.860 -7.564 -33.748 1.00 93.69 479 ARG A N 1
ATOM 3743 C CA . ARG A 1 479 ? 24.933 -8.553 -33.549 1.00 93.69 479 ARG A CA 1
ATOM 3744 C C . ARG A 1 479 ? 24.543 -9.597 -32.503 1.00 93.69 479 ARG A C 1
ATOM 3746 O O . ARG A 1 479 ? 24.719 -10.790 -32.751 1.00 93.69 479 ARG A O 1
ATOM 3753 N N . LEU A 1 480 ? 23.960 -9.159 -31.386 1.00 93.81 480 LEU A N 1
ATOM 3754 C CA . LEU A 1 480 ? 23.473 -10.031 -30.320 1.00 93.81 480 LEU A CA 1
ATOM 3755 C C . LEU A 1 480 ? 22.426 -11.018 -30.847 1.00 93.81 480 LEU A C 1
ATOM 3757 O O . LEU A 1 480 ? 22.520 -12.215 -30.589 1.00 93.81 480 LEU A O 1
ATOM 3761 N N . TYR A 1 481 ? 21.460 -10.534 -31.629 1.00 93.38 481 TYR A N 1
ATOM 3762 C CA . TYR A 1 481 ? 20.426 -11.368 -32.234 1.00 93.38 481 TYR A CA 1
ATOM 3763 C C . TYR A 1 481 ? 20.992 -12.467 -33.139 1.00 93.38 481 TYR A C 1
ATOM 3765 O O . TYR A 1 481 ? 20.566 -13.617 -33.057 1.00 93.38 481 TYR A O 1
ATOM 3773 N N . LEU A 1 482 ? 21.955 -12.119 -33.998 1.00 90.31 482 LEU A N 1
ATOM 3774 C CA . LEU A 1 482 ? 22.564 -13.076 -34.924 1.00 90.31 482 LEU A CA 1
ATOM 3775 C C . LEU A 1 482 ? 23.372 -14.160 -34.198 1.00 90.31 482 LEU A C 1
ATOM 3777 O O . LEU A 1 482 ? 23.501 -15.263 -34.719 1.00 90.31 482 LEU A O 1
ATOM 3781 N N . ARG A 1 483 ? 23.894 -13.864 -33.001 1.00 88.94 483 ARG A N 1
ATOM 3782 C CA . ARG A 1 483 ? 24.558 -14.849 -32.132 1.00 88.94 483 ARG A CA 1
ATOM 3783 C C . ARG A 1 483 ? 23.559 -15.675 -31.317 1.00 88.94 483 ARG A C 1
ATOM 3785 O O . ARG A 1 483 ? 23.795 -16.858 -31.096 1.00 88.94 483 ARG A O 1
ATOM 3792 N N . HIS A 1 484 ? 22.440 -15.072 -30.909 1.00 90.12 484 HIS A N 1
ATOM 3793 C CA . HIS A 1 484 ? 21.437 -15.664 -30.017 1.00 90.12 484 HIS A CA 1
ATOM 3794 C C . HIS A 1 484 ? 20.006 -15.424 -30.525 1.00 90.12 484 HIS A C 1
ATOM 3796 O O . HIS A 1 484 ? 19.257 -14.605 -29.987 1.00 90.12 484 HIS A O 1
ATOM 3802 N N . THR A 1 485 ? 19.579 -16.190 -31.531 1.00 90.81 485 THR A N 1
ATOM 3803 C CA . THR A 1 485 ? 18.267 -16.030 -32.204 1.00 90.81 485 THR A CA 1
ATOM 3804 C C . THR A 1 485 ? 17.062 -16.138 -31.261 1.00 90.81 485 THR A C 1
ATOM 3806 O O . THR A 1 485 ? 16.024 -15.509 -31.481 1.00 90.81 485 THR A O 1
ATOM 3809 N N . ARG A 1 486 ? 17.217 -16.876 -30.154 1.00 90.50 486 ARG A N 1
ATOM 3810 C CA . ARG A 1 486 ? 16.210 -17.061 -29.094 1.00 90.50 486 ARG A CA 1
ATOM 3811 C C . ARG A 1 486 ? 15.798 -15.758 -28.401 1.00 90.50 486 ARG A C 1
ATOM 3813 O O . ARG A 1 486 ? 14.748 -15.731 -27.766 1.00 90.50 486 ARG A O 1
ATOM 3820 N N . LEU A 1 487 ? 16.581 -14.683 -28.534 1.00 93.19 487 LEU A N 1
ATOM 3821 C CA . LEU A 1 487 ? 16.267 -13.359 -27.985 1.00 93.19 487 LEU A CA 1
ATOM 3822 C C . LEU A 1 487 ? 15.245 -12.568 -28.822 1.00 93.19 487 LEU A C 1
ATOM 3824 O O . LEU A 1 487 ? 14.839 -11.481 -28.409 1.00 93.19 487 LEU A O 1
ATOM 3828 N N . ALA A 1 488 ? 14.776 -13.112 -29.953 1.00 93.19 488 ALA A N 1
ATOM 3829 C CA . ALA A 1 488 ? 13.745 -12.503 -30.801 1.00 93.19 488 ALA A CA 1
ATOM 3830 C C . ALA A 1 488 ? 12.538 -11.913 -30.036 1.00 93.19 488 ALA A C 1
ATOM 3832 O O . ALA A 1 488 ? 12.189 -10.769 -30.327 1.00 93.19 488 ALA A O 1
ATOM 3833 N N . PRO A 1 489 ? 11.908 -12.604 -29.056 1.00 94.50 489 PRO A N 1
ATOM 3834 C CA . PRO A 1 489 ? 10.765 -12.043 -28.331 1.00 94.50 489 PRO A CA 1
ATOM 3835 C C . PRO A 1 489 ? 11.092 -10.737 -27.608 1.00 94.50 489 PRO A C 1
ATOM 3837 O O . PRO A 1 489 ? 10.273 -9.825 -27.591 1.00 94.50 489 PRO A O 1
ATOM 3840 N N . HIS A 1 490 ? 12.292 -10.632 -27.033 1.00 95.31 490 HIS A N 1
ATOM 3841 C CA . HIS A 1 490 ? 12.707 -9.449 -26.291 1.00 95.31 490 HIS A CA 1
ATOM 3842 C C . HIS A 1 490 ? 12.994 -8.261 -27.214 1.00 95.31 490 HIS A C 1
ATOM 3844 O O . HIS A 1 490 ? 12.611 -7.143 -26.888 1.00 95.31 490 HIS A O 1
ATOM 3850 N N . LEU A 1 491 ? 13.593 -8.506 -28.384 1.00 95.44 491 LEU A N 1
ATOM 3851 C CA . LEU A 1 491 ? 13.837 -7.477 -29.402 1.00 95.44 491 LEU A CA 1
ATOM 3852 C C . LEU A 1 491 ? 12.539 -6.953 -30.017 1.00 95.44 491 LEU A C 1
ATOM 3854 O O . LEU A 1 491 ? 12.377 -5.745 -30.162 1.00 95.44 491 LEU A O 1
ATOM 3858 N N . ILE A 1 492 ? 11.608 -7.855 -30.344 1.00 94.88 492 ILE A N 1
ATOM 3859 C CA . ILE A 1 492 ? 10.280 -7.481 -30.846 1.00 94.88 492 ILE A CA 1
ATOM 3860 C C . ILE A 1 492 ? 9.540 -6.662 -29.786 1.00 94.88 492 ILE A C 1
ATOM 3862 O O . ILE A 1 492 ? 8.996 -5.607 -30.098 1.00 94.88 492 ILE A O 1
ATOM 3866 N N . ASN A 1 493 ? 9.562 -7.109 -28.525 1.00 96.25 493 ASN A N 1
ATOM 3867 C CA . ASN A 1 493 ? 8.933 -6.376 -27.432 1.00 96.25 493 ASN A CA 1
ATOM 3868 C C . ASN A 1 493 ? 9.562 -4.990 -27.226 1.00 96.25 493 ASN A C 1
ATOM 3870 O O . ASN A 1 493 ? 8.829 -4.025 -27.053 1.00 96.25 493 ASN A O 1
ATOM 3874 N N . LEU A 1 494 ? 10.894 -4.880 -27.279 1.00 96.38 494 LEU A N 1
ATOM 3875 C CA . LEU A 1 494 ? 11.598 -3.601 -27.176 1.00 96.38 494 LEU A CA 1
ATOM 3876 C C . LEU A 1 494 ? 11.175 -2.645 -28.299 1.00 96.38 494 LEU A C 1
ATOM 3878 O O . LEU A 1 494 ? 10.767 -1.527 -28.011 1.00 96.38 494 LEU A O 1
ATOM 3882 N N . ALA A 1 495 ? 11.193 -3.099 -29.557 1.00 94.31 495 ALA A N 1
ATOM 3883 C CA . ALA A 1 495 ? 10.766 -2.285 -30.696 1.00 94.31 495 ALA A CA 1
ATOM 3884 C C . ALA A 1 495 ? 9.308 -1.811 -30.557 1.00 94.31 495 ALA A C 1
ATOM 3886 O O . ALA A 1 495 ? 9.030 -0.631 -30.757 1.00 94.31 495 ALA A O 1
ATOM 3887 N N . ASN A 1 496 ? 8.400 -2.708 -30.155 1.00 94.62 496 ASN A N 1
ATOM 3888 C CA . ASN A 1 496 ? 6.985 -2.389 -29.957 1.00 94.62 496 ASN A CA 1
ATOM 3889 C C . ASN A 1 496 ? 6.778 -1.346 -28.857 1.00 94.62 496 ASN A C 1
ATOM 3891 O O . ASN A 1 496 ? 6.092 -0.354 -29.076 1.00 94.62 496 ASN A O 1
ATOM 3895 N N . GLN A 1 497 ? 7.385 -1.557 -27.687 1.00 94.44 497 GLN A N 1
ATOM 3896 C CA . GLN A 1 497 ? 7.236 -0.645 -26.553 1.00 94.44 497 GLN A CA 1
ATOM 3897 C C . GLN A 1 497 ? 7.856 0.725 -26.844 1.00 94.44 497 GLN A C 1
ATOM 3899 O O . GLN A 1 497 ? 7.289 1.747 -26.459 1.00 94.44 497 GLN A O 1
ATOM 3904 N N . THR A 1 498 ? 8.983 0.774 -27.564 1.00 93.25 498 THR A N 1
ATOM 3905 C CA . THR A 1 498 ? 9.584 2.043 -27.991 1.00 93.25 498 THR A CA 1
ATOM 3906 C C . THR A 1 498 ? 8.685 2.789 -28.974 1.00 93.25 498 THR A C 1
ATOM 3908 O O . THR A 1 498 ? 8.506 3.984 -28.799 1.00 93.25 498 THR A O 1
ATOM 3911 N N . GLN A 1 499 ? 8.064 2.125 -29.953 1.00 92.38 499 GLN A N 1
ATOM 3912 C CA . GLN A 1 499 ? 7.124 2.797 -30.866 1.00 92.38 499 GLN A CA 1
ATOM 3913 C C . GLN A 1 499 ? 5.841 3.262 -30.172 1.00 92.38 499 GLN A C 1
ATOM 3915 O O . GLN A 1 499 ? 5.317 4.318 -30.510 1.00 92.38 499 GLN A O 1
ATOM 3920 N N . GLU A 1 500 ? 5.333 2.485 -29.212 1.00 92.62 500 GLU A N 1
ATOM 3921 C CA . GLU A 1 500 ? 4.123 2.825 -28.456 1.00 92.62 500 GLU A CA 1
ATOM 3922 C C . GLU A 1 500 ? 4.333 4.065 -27.576 1.00 92.62 500 GLU A C 1
ATOM 3924 O O . GLU A 1 500 ? 3.479 4.948 -27.538 1.00 92.62 500 GLU A O 1
ATOM 3929 N N . ARG A 1 501 ? 5.476 4.151 -26.880 1.00 90.75 501 ARG A N 1
ATOM 3930 C CA . ARG A 1 501 ? 5.786 5.268 -25.972 1.00 90.75 501 ARG A CA 1
ATOM 3931 C C . ARG A 1 501 ? 6.465 6.457 -26.653 1.00 90.75 501 ARG A C 1
ATOM 3933 O O . ARG A 1 501 ? 6.317 7.572 -26.169 1.00 90.75 501 ARG A O 1
ATOM 3940 N N . LEU A 1 502 ? 7.192 6.236 -27.749 1.00 89.06 502 LEU A N 1
ATOM 3941 C CA . LEU A 1 502 ? 7.912 7.260 -28.512 1.00 89.06 502 LEU A CA 1
ATOM 3942 C C . LEU A 1 502 ? 7.545 7.175 -30.009 1.00 89.06 502 LEU A C 1
ATOM 3944 O O . LEU A 1 502 ? 8.376 6.759 -30.822 1.00 89.06 502 LEU A O 1
ATOM 3948 N N . PRO A 1 503 ? 6.325 7.584 -30.408 1.00 84.81 503 PRO A N 1
ATOM 3949 C CA . PRO A 1 503 ? 5.857 7.443 -31.791 1.00 84.81 503 PRO A CA 1
ATOM 3950 C C . PRO A 1 503 ? 6.667 8.271 -32.800 1.00 84.81 503 PRO A C 1
ATOM 3952 O O . PRO A 1 503 ? 6.747 7.918 -33.973 1.00 84.81 503 PRO A O 1
ATOM 3955 N N . GLU A 1 504 ? 7.296 9.359 -32.352 1.00 84.62 504 GLU A N 1
ATOM 3956 C CA . GLU A 1 504 ? 8.126 10.233 -33.191 1.00 84.62 504 GLU A CA 1
ATOM 3957 C C . GLU A 1 504 ? 9.553 9.687 -33.397 1.00 84.62 504 GLU A C 1
ATOM 3959 O O . GLU A 1 504 ? 10.285 10.141 -34.280 1.00 84.62 504 GLU A O 1
ATOM 3964 N N . CYS A 1 505 ? 9.973 8.696 -32.603 1.00 87.44 505 CYS A N 1
ATOM 3965 C CA . CYS A 1 505 ? 11.322 8.149 -32.653 1.00 87.44 505 CYS A CA 1
ATOM 3966 C C . CYS A 1 505 ? 11.459 7.081 -33.752 1.00 87.44 505 CYS A C 1
ATOM 3968 O O . CYS A 1 505 ? 10.867 6.004 -33.693 1.00 87.44 505 CYS A O 1
ATOM 3970 N N . THR A 1 506 ? 12.335 7.322 -34.732 1.00 90.44 506 THR A N 1
ATOM 3971 C CA . THR A 1 506 ? 12.591 6.377 -35.842 1.00 90.44 506 THR A CA 1
ATOM 3972 C C . THR A 1 506 ? 13.526 5.216 -35.474 1.00 90.44 506 THR A C 1
ATOM 3974 O O . THR A 1 506 ? 13.801 4.347 -36.309 1.00 90.44 506 THR A O 1
ATOM 3977 N N . TRP A 1 507 ? 14.002 5.156 -34.225 1.00 94.38 507 TRP A N 1
ATOM 3978 C CA . TRP A 1 507 ? 14.964 4.153 -33.761 1.00 94.38 507 TRP A CA 1
ATOM 3979 C C . TRP A 1 507 ? 14.469 2.717 -33.954 1.00 94.38 507 TRP A C 1
ATOM 3981 O O . TRP A 1 507 ? 15.194 1.882 -34.494 1.00 94.38 507 TRP A O 1
ATOM 3991 N N . ALA A 1 508 ? 13.217 2.431 -33.587 1.00 92.69 508 ALA A N 1
ATOM 3992 C CA . ALA A 1 508 ? 12.655 1.085 -33.692 1.00 92.69 508 ALA A CA 1
ATOM 3993 C C . ALA A 1 508 ? 12.581 0.597 -35.151 1.00 92.69 508 ALA A C 1
ATOM 3995 O O . ALA A 1 508 ? 12.924 -0.549 -35.446 1.00 92.69 508 ALA A O 1
ATOM 3996 N N . ILE A 1 509 ? 12.222 1.487 -36.083 1.00 91.81 509 ILE A N 1
ATOM 3997 C CA . ILE A 1 509 ? 12.231 1.204 -37.527 1.00 91.81 509 ILE A CA 1
ATOM 3998 C C . ILE A 1 509 ? 13.670 0.946 -38.001 1.00 91.81 509 ILE A C 1
ATOM 4000 O O . ILE A 1 509 ? 13.919 0.017 -38.776 1.00 91.81 509 ILE A O 1
ATOM 4004 N N . GLY A 1 510 ? 14.633 1.727 -37.501 1.00 92.56 510 GLY A N 1
ATOM 4005 C CA . GLY A 1 510 ? 16.065 1.526 -37.731 1.00 92.56 510 GLY A CA 1
ATOM 4006 C C . GLY A 1 510 ? 16.556 0.146 -37.282 1.00 92.56 510 GLY A C 1
ATOM 4007 O O . GLY A 1 510 ? 17.192 -0.559 -38.072 1.00 92.56 510 GLY A O 1
ATOM 4008 N N . LEU A 1 511 ? 16.200 -0.278 -36.065 1.00 94.94 511 LEU A N 1
ATOM 4009 C CA . LEU A 1 511 ? 16.515 -1.603 -35.525 1.00 94.94 511 LEU A CA 1
ATOM 4010 C C . LEU A 1 511 ? 15.912 -2.718 -36.393 1.00 94.94 511 LEU A C 1
ATOM 4012 O O . LEU A 1 511 ? 16.625 -3.638 -36.792 1.00 94.94 511 LEU A O 1
ATOM 4016 N N . LEU A 1 512 ? 14.623 -2.628 -36.735 1.00 94.69 512 LEU A N 1
ATOM 4017 C CA . LEU A 1 512 ? 13.929 -3.620 -37.567 1.00 94.69 512 LEU A CA 1
ATOM 4018 C C . LEU A 1 512 ? 14.564 -3.750 -38.961 1.00 94.69 512 LEU A C 1
ATOM 4020 O O . LEU A 1 512 ? 14.778 -4.863 -39.452 1.00 94.69 512 LEU A O 1
ATOM 4024 N N . ARG A 1 513 ? 14.952 -2.627 -39.577 1.00 94.00 513 ARG A N 1
ATOM 4025 C CA . ARG A 1 513 ? 15.695 -2.610 -40.847 1.00 94.00 513 ARG A CA 1
ATOM 4026 C C . ARG A 1 513 ? 17.085 -3.242 -40.701 1.00 94.00 513 ARG A C 1
ATOM 4028 O O . ARG A 1 513 ? 17.525 -3.977 -41.590 1.00 94.00 513 ARG A O 1
ATOM 4035 N N . GLY A 1 514 ? 17.770 -2.989 -39.586 1.00 92.38 514 GLY A N 1
ATOM 4036 C CA . GLY A 1 514 ? 19.045 -3.620 -39.235 1.00 92.38 514 GLY A CA 1
ATOM 4037 C C . GLY A 1 514 ? 18.930 -5.142 -39.111 1.00 92.38 514 GLY A C 1
ATOM 4038 O O . GLY A 1 514 ? 19.700 -5.872 -39.740 1.00 92.38 514 GLY A O 1
ATOM 4039 N N . LEU A 1 515 ? 17.910 -5.622 -38.395 1.00 93.00 515 LEU A N 1
ATOM 4040 C CA . LEU A 1 515 ? 17.613 -7.046 -38.232 1.00 93.00 515 LEU A CA 1
ATOM 4041 C C . LEU A 1 515 ? 17.290 -7.713 -39.574 1.00 93.00 515 LEU A C 1
ATOM 4043 O O . LEU A 1 515 ? 17.866 -8.753 -39.888 1.00 93.00 515 LEU A O 1
ATOM 4047 N N . GLN A 1 516 ? 16.456 -7.091 -40.415 1.00 94.12 516 GLN A N 1
ATOM 4048 C CA . GLN A 1 516 ? 16.163 -7.586 -41.766 1.00 94.12 516 GLN A CA 1
ATOM 4049 C C . GLN A 1 516 ? 17.445 -7.744 -42.599 1.00 94.12 516 GLN A C 1
ATOM 4051 O O . GLN A 1 516 ? 17.672 -8.779 -43.232 1.00 94.12 516 GLN A O 1
ATOM 4056 N N . LYS A 1 517 ? 18.322 -6.733 -42.580 1.00 91.69 517 LYS A N 1
ATOM 4057 C CA . LYS A 1 517 ? 19.608 -6.761 -43.290 1.00 91.69 517 LYS A CA 1
ATOM 4058 C C . LYS A 1 517 ? 20.553 -7.833 -42.735 1.00 91.69 517 LYS A C 1
ATOM 4060 O O . LYS A 1 517 ? 21.291 -8.431 -43.511 1.00 91.69 517 LYS A O 1
ATOM 4065 N N . GLY A 1 518 ? 20.537 -8.075 -41.425 1.00 88.25 518 GLY A N 1
ATOM 4066 C CA . GLY A 1 518 ? 21.306 -9.141 -40.781 1.00 88.25 518 GLY A CA 1
ATOM 4067 C C . GLY A 1 518 ? 20.830 -10.535 -41.194 1.00 88.25 518 GLY A C 1
ATOM 4068 O O . GLY A 1 518 ? 21.634 -11.346 -41.645 1.00 88.25 518 GLY A O 1
ATOM 4069 N N . ILE A 1 519 ? 19.519 -10.785 -41.118 1.00 88.69 519 ILE A N 1
ATOM 4070 C CA . ILE A 1 519 ? 18.895 -12.079 -41.451 1.00 88.69 519 ILE A CA 1
ATOM 4071 C C . ILE A 1 519 ? 19.112 -12.433 -42.923 1.00 88.69 519 ILE A C 1
ATOM 4073 O O . ILE A 1 519 ? 19.533 -13.537 -43.250 1.00 88.69 519 ILE A O 1
ATOM 4077 N N . THR A 1 520 ? 18.872 -11.480 -43.823 1.00 87.44 520 THR A N 1
ATOM 4078 C CA . THR A 1 520 ? 18.977 -11.705 -45.276 1.00 87.44 520 THR A CA 1
ATOM 4079 C C . THR A 1 520 ? 20.410 -11.963 -45.750 1.00 87.44 520 THR A C 1
ATOM 4081 O O . THR A 1 520 ? 20.604 -12.517 -46.829 1.00 87.44 520 THR A O 1
ATOM 4084 N N . LYS A 1 521 ? 21.413 -11.595 -44.942 1.00 84.25 521 LYS A N 1
ATOM 4085 C CA . LYS A 1 521 ? 22.837 -11.859 -45.190 1.00 84.25 521 LYS A CA 1
ATOM 4086 C C . LYS A 1 521 ? 23.369 -13.105 -44.474 1.00 84.25 521 LYS A C 1
ATOM 4088 O O . LYS A 1 521 ? 24.550 -13.415 -44.629 1.00 84.25 521 LYS A O 1
ATOM 4093 N N . ALA A 1 522 ? 22.549 -13.795 -43.683 1.00 76.06 522 ALA A N 1
ATOM 4094 C CA . ALA A 1 522 ? 22.973 -14.982 -42.951 1.00 76.06 522 ALA A CA 1
ATOM 4095 C C . ALA A 1 522 ? 23.342 -16.133 -43.908 1.00 76.06 522 ALA A C 1
ATOM 4097 O O . ALA A 1 522 ? 22.697 -16.348 -44.936 1.00 76.06 522 ALA A O 1
ATOM 4098 N N . LEU A 1 523 ? 24.392 -16.888 -43.567 1.00 69.25 523 LEU A N 1
ATOM 4099 C CA . LEU A 1 523 ? 24.868 -18.021 -44.364 1.00 69.25 523 LEU A CA 1
ATOM 4100 C C . LEU A 1 523 ? 23.873 -19.191 -44.285 1.00 69.25 523 LEU A C 1
ATOM 4102 O O . LEU A 1 523 ? 23.749 -19.845 -43.251 1.00 69.25 523 LEU A O 1
ATOM 4106 N N . LEU A 1 524 ? 23.220 -19.497 -45.411 1.00 66.62 524 LEU A N 1
ATOM 4107 C CA . LEU A 1 524 ? 22.186 -20.541 -45.546 1.00 66.62 524 LEU A CA 1
ATOM 4108 C C . LEU A 1 524 ? 22.630 -21.946 -45.095 1.00 66.62 524 LEU A C 1
ATOM 4110 O O . LEU A 1 524 ? 21.792 -22.751 -44.699 1.00 66.62 524 LEU A O 1
ATOM 4114 N N . GLY A 1 525 ? 23.935 -22.234 -45.114 1.00 60.44 525 GLY A N 1
ATOM 4115 C CA . GLY A 1 525 ? 24.500 -23.532 -44.725 1.00 60.44 525 GLY A CA 1
ATOM 4116 C C . GLY A 1 525 ? 24.630 -23.782 -43.215 1.00 60.44 525 GLY A C 1
ATOM 4117 O O . GLY A 1 525 ? 24.936 -24.905 -42.832 1.00 60.44 525 GLY A O 1
ATOM 4118 N N . GLN A 1 526 ? 24.419 -22.772 -42.363 1.00 65.62 526 GLN A N 1
ATOM 4119 C CA . GLN A 1 526 ? 24.531 -22.881 -40.895 1.00 65.62 526 GLN A CA 1
ATOM 4120 C C . GLN A 1 526 ? 23.190 -22.680 -40.169 1.00 65.62 526 GLN A C 1
ATOM 4122 O O . GLN A 1 526 ? 23.150 -22.631 -38.943 1.00 65.62 526 GLN A O 1
ATOM 4127 N N . LEU A 1 527 ? 22.089 -22.558 -40.913 1.00 72.81 527 LEU A N 1
ATOM 4128 C CA . LEU A 1 527 ? 20.760 -22.318 -40.359 1.00 72.81 527 LEU A CA 1
ATOM 4129 C C . LEU A 1 527 ? 20.177 -23.588 -39.735 1.00 72.81 527 LEU A C 1
ATOM 4131 O O . LEU A 1 527 ? 19.954 -24.580 -40.428 1.00 72.81 527 LEU A O 1
ATOM 4135 N N . SER A 1 528 ? 19.875 -23.536 -38.436 1.00 78.38 528 SER A N 1
ATOM 4136 C CA . SER A 1 528 ? 19.042 -24.547 -37.785 1.00 78.38 528 SER A CA 1
ATOM 4137 C C . SER A 1 528 ? 17.550 -24.235 -37.966 1.00 78.38 528 SER A C 1
ATOM 4139 O O . SER A 1 528 ? 17.152 -23.088 -38.186 1.00 78.38 528 SER A O 1
ATOM 4141 N N . LEU A 1 529 ? 16.691 -25.252 -37.834 1.00 78.38 529 LEU A N 1
ATOM 4142 C CA . LEU A 1 529 ? 15.233 -25.079 -37.904 1.00 78.38 529 LEU A CA 1
ATOM 4143 C C . LEU A 1 529 ? 14.703 -24.169 -36.775 1.00 78.38 529 LEU A C 1
ATOM 4145 O O . LEU A 1 529 ? 13.784 -23.376 -36.988 1.00 78.38 529 LEU A O 1
ATOM 4149 N N . GLN A 1 530 ? 15.328 -24.217 -35.592 1.00 80.19 530 GLN A N 1
ATOM 4150 C CA . GLN A 1 530 ? 14.994 -23.320 -34.479 1.00 80.19 530 GLN A CA 1
ATOM 4151 C C . GLN A 1 530 ? 15.335 -21.862 -34.809 1.00 80.19 530 GLN A C 1
ATOM 4153 O O . GLN A 1 530 ? 14.512 -20.981 -34.558 1.00 80.19 530 GLN A O 1
ATOM 4158 N N . ASP A 1 531 ? 16.497 -21.606 -35.412 1.00 83.25 531 ASP A N 1
ATOM 4159 C CA . ASP A 1 531 ? 16.916 -20.258 -35.816 1.00 83.25 531 ASP A CA 1
ATOM 4160 C C . ASP A 1 531 ? 15.993 -19.688 -36.891 1.00 83.25 531 ASP A C 1
ATOM 4162 O O . ASP A 1 531 ? 15.536 -18.549 -36.781 1.00 83.25 531 ASP A O 1
ATOM 4166 N N . LEU A 1 532 ? 15.624 -20.513 -37.878 1.00 86.00 532 LEU A N 1
ATOM 4167 C CA . LEU A 1 532 ? 14.672 -20.129 -38.915 1.00 86.00 532 LEU A CA 1
ATOM 4168 C C . LEU A 1 532 ? 13.322 -19.713 -38.317 1.00 86.00 532 LEU A C 1
ATOM 4170 O O . LEU A 1 532 ? 12.778 -18.683 -38.712 1.00 86.00 532 LEU A O 1
ATOM 4174 N N . SER A 1 533 ? 12.802 -20.448 -37.327 1.00 88.44 533 SER A N 1
ATOM 4175 C CA . SER A 1 533 ? 11.534 -20.096 -36.670 1.00 88.44 533 SER A CA 1
ATOM 4176 C C . SER A 1 533 ? 11.564 -18.696 -36.035 1.00 88.44 533 SER A C 1
ATOM 4178 O O . SER A 1 533 ? 10.586 -17.947 -36.117 1.00 88.44 533 SER A O 1
ATOM 4180 N N . TRP A 1 534 ? 12.700 -18.301 -35.451 1.00 91.19 534 TRP A N 1
ATOM 4181 C CA . TRP A 1 534 ? 12.883 -16.975 -34.864 1.00 91.19 534 TRP A CA 1
ATOM 4182 C C . TRP A 1 534 ? 13.107 -15.897 -35.921 1.00 91.19 534 TRP A C 1
ATOM 4184 O O . TRP A 1 534 ? 12.550 -14.807 -35.789 1.00 91.19 534 TRP A O 1
ATOM 4194 N N . HIS A 1 535 ? 13.857 -16.191 -36.984 1.00 90.75 535 HIS A N 1
ATOM 4195 C CA . HIS A 1 535 ? 14.007 -15.292 -38.130 1.00 90.75 535 HIS A CA 1
ATOM 4196 C C . HIS A 1 535 ? 12.663 -14.976 -38.781 1.00 90.75 535 HIS A C 1
ATOM 4198 O O . HIS A 1 535 ? 12.381 -13.812 -39.053 1.00 90.75 535 HIS A O 1
ATOM 4204 N N . LEU A 1 536 ? 11.796 -15.975 -38.958 1.00 90.75 536 LEU A N 1
ATOM 4205 C CA . LEU A 1 536 ? 10.455 -15.774 -39.506 1.00 90.75 536 LEU A CA 1
ATOM 4206 C C . LEU A 1 536 ? 9.590 -14.889 -38.606 1.00 90.75 536 LEU A C 1
ATOM 4208 O O . LEU A 1 536 ? 8.925 -13.991 -39.114 1.00 90.75 536 LEU A O 1
ATOM 4212 N N . LYS A 1 537 ? 9.627 -15.077 -37.280 1.00 92.88 537 LYS A N 1
ATOM 4213 C CA . LYS A 1 537 ? 8.894 -14.209 -36.339 1.00 92.88 537 LYS A CA 1
ATOM 4214 C C . LYS A 1 537 ? 9.364 -12.755 -36.410 1.00 92.88 537 LYS A C 1
ATOM 4216 O O . LYS A 1 537 ? 8.533 -11.852 -36.447 1.00 92.88 537 LYS A O 1
ATOM 4221 N N . VAL A 1 538 ? 10.677 -12.526 -36.483 1.00 92.62 538 VAL A N 1
ATOM 4222 C CA . VAL A 1 538 ? 11.237 -11.173 -36.638 1.00 92.62 538 VAL A CA 1
ATOM 4223 C C . VAL A 1 538 ? 10.851 -10.575 -37.991 1.00 92.62 538 VAL A C 1
ATOM 4225 O O . VAL A 1 538 ? 10.359 -9.454 -38.031 1.00 92.62 538 VAL A O 1
ATOM 4228 N N . LEU A 1 539 ? 10.997 -11.317 -39.095 1.00 92.44 539 LEU A N 1
ATOM 4229 C CA . LEU A 1 539 ? 10.610 -10.844 -40.430 1.00 92.44 539 LEU A CA 1
ATOM 4230 C C . LEU A 1 539 ? 9.104 -10.580 -40.552 1.00 92.44 539 LEU A C 1
ATOM 4232 O O . LEU A 1 539 ? 8.714 -9.649 -41.249 1.00 92.44 539 LEU A O 1
ATOM 4236 N N . THR A 1 540 ? 8.267 -11.353 -39.856 1.00 93.12 540 THR A N 1
ATOM 4237 C CA . THR A 1 540 ? 6.818 -11.108 -39.783 1.00 93.12 540 THR A CA 1
ATOM 4238 C C . THR A 1 540 ? 6.555 -9.743 -39.164 1.00 93.12 540 THR A C 1
ATOM 4240 O O . THR A 1 540 ? 5.857 -8.929 -39.758 1.00 93.12 540 THR A O 1
ATOM 4243 N N . ARG A 1 541 ? 7.201 -9.444 -38.031 1.00 93.81 541 ARG A N 1
ATOM 4244 C CA . ARG A 1 541 ? 7.091 -8.128 -37.400 1.00 93.81 541 ARG A CA 1
ATOM 4245 C C . ARG A 1 541 ? 7.627 -7.003 -38.292 1.00 93.81 541 ARG A C 1
ATOM 4247 O O . ARG A 1 541 ? 7.012 -5.947 -38.374 1.00 93.81 541 ARG A O 1
ATOM 4254 N N . VAL A 1 542 ? 8.745 -7.226 -38.987 1.00 92.56 542 VAL A N 1
ATOM 4255 C CA . VAL A 1 542 ? 9.308 -6.275 -39.966 1.00 92.56 542 VAL A CA 1
ATOM 4256 C C . VAL A 1 542 ? 8.328 -5.997 -41.115 1.00 92.56 542 VAL A C 1
ATOM 4258 O O . VAL A 1 542 ? 8.307 -4.886 -41.635 1.00 92.56 542 VAL A O 1
ATOM 4261 N N . ALA A 1 543 ? 7.528 -6.983 -41.527 1.00 91.12 543 ALA A N 1
ATOM 4262 C CA . ALA A 1 543 ? 6.555 -6.836 -42.608 1.00 91.12 543 ALA A CA 1
ATOM 4263 C C . ALA A 1 543 ? 5.335 -5.979 -42.232 1.00 91.12 543 ALA A C 1
ATOM 4265 O O . ALA A 1 543 ? 4.675 -5.451 -43.125 1.00 91.12 543 ALA A O 1
ATOM 4266 N N . GLU A 1 544 ? 5.053 -5.809 -40.938 1.00 91.75 544 GLU A N 1
ATOM 4267 C CA . GLU A 1 544 ? 4.004 -4.903 -40.453 1.00 91.75 544 GLU A CA 1
ATOM 4268 C C . GLU A 1 544 ? 4.381 -3.423 -40.667 1.00 91.75 544 GLU A C 1
ATOM 4270 O O . GLU A 1 544 ? 3.501 -2.572 -40.801 1.00 91.75 544 GLU A O 1
ATOM 4275 N N . GLU A 1 545 ? 5.680 -3.113 -40.777 1.00 90.25 545 GLU A N 1
ATOM 4276 C CA . GLU A 1 545 ? 6.178 -1.756 -41.016 1.00 90.25 545 GLU A CA 1
ATOM 4277 C C . GLU A 1 545 ? 6.137 -1.379 -42.500 1.00 90.25 545 GLU A C 1
ATOM 4279 O O . GLU A 1 545 ? 6.890 -1.900 -43.329 1.00 90.25 545 GLU A O 1
ATOM 4284 N N . ARG A 1 546 ? 5.310 -0.385 -42.841 1.00 86.75 546 ARG A N 1
ATOM 4285 C CA . ARG A 1 546 ? 5.133 0.083 -44.230 1.00 86.75 546 ARG A CA 1
ATOM 4286 C C . ARG A 1 546 ? 6.389 0.721 -44.827 1.00 86.75 546 ARG A C 1
ATOM 4288 O O . ARG A 1 546 ? 6.558 0.719 -46.043 1.00 86.75 546 ARG A O 1
ATOM 4295 N N . GLU A 1 547 ? 7.268 1.260 -43.987 1.00 87.62 547 GLU A N 1
ATOM 4296 C CA . GLU A 1 547 ? 8.489 1.960 -44.405 1.00 87.62 547 GLU A CA 1
ATOM 4297 C C . GLU A 1 547 ? 9.651 1.022 -44.775 1.00 87.62 547 GLU A C 1
ATOM 4299 O O . GLU A 1 547 ? 10.705 1.477 -45.237 1.00 87.62 547 GLU A O 1
ATOM 4304 N N . ILE A 1 548 ? 9.507 -0.290 -44.554 1.00 89.69 548 ILE A N 1
ATOM 4305 C CA . ILE A 1 548 ? 10.568 -1.271 -44.797 1.00 89.69 548 ILE A CA 1
ATOM 4306 C C . ILE A 1 548 ? 10.262 -2.076 -46.068 1.00 89.69 548 ILE A C 1
ATOM 4308 O O . ILE A 1 548 ? 9.255 -2.773 -46.174 1.00 89.69 548 ILE A O 1
ATOM 4312 N N . CYS A 1 549 ? 11.169 -2.015 -47.049 1.00 89.06 549 CYS A N 1
ATOM 4313 C CA . CYS A 1 549 ? 11.042 -2.759 -48.304 1.00 89.06 549 CYS A CA 1
ATOM 4314 C C . CYS A 1 549 ? 11.209 -4.272 -48.083 1.00 89.06 549 CYS A C 1
ATOM 4316 O O . CYS A 1 549 ? 12.230 -4.723 -47.565 1.00 89.06 549 CYS A O 1
ATOM 4318 N N . GLN A 1 550 ? 10.245 -5.073 -48.546 1.00 89.94 550 GLN A N 1
ATOM 4319 C CA . GLN A 1 550 ? 10.216 -6.526 -48.315 1.00 89.94 550 GLN A CA 1
ATOM 4320 C C . GLN A 1 550 ? 10.937 -7.364 -49.383 1.00 89.94 550 GLN A C 1
ATOM 4322 O O . GLN A 1 550 ? 11.029 -8.582 -49.241 1.00 89.94 550 GLN A O 1
ATOM 4327 N N . HIS A 1 551 ? 11.498 -6.747 -50.429 1.00 87.62 551 HIS A N 1
ATOM 4328 C CA . HIS A 1 551 ? 12.182 -7.469 -51.512 1.00 87.62 551 HIS A CA 1
ATOM 4329 C C . HIS A 1 551 ? 13.305 -8.383 -50.990 1.00 87.62 551 HIS A C 1
ATOM 4331 O O . HIS A 1 551 ? 13.427 -9.534 -51.407 1.00 87.62 551 HIS A O 1
ATOM 4337 N N . CYS A 1 552 ? 14.100 -7.899 -50.031 1.00 85.75 552 CYS A N 1
ATOM 4338 C CA . CYS A 1 552 ? 15.173 -8.683 -49.419 1.00 85.75 552 CYS A CA 1
ATOM 4339 C C . CYS A 1 552 ? 14.630 -9.853 -48.581 1.00 85.75 552 CYS A C 1
ATOM 4341 O O . CYS A 1 552 ? 15.175 -10.952 -48.662 1.00 85.75 552 CYS A O 1
ATOM 4343 N N . SER A 1 553 ? 13.540 -9.644 -47.829 1.00 87.25 553 SER A N 1
ATOM 4344 C CA . SER A 1 553 ? 12.861 -10.704 -47.064 1.00 87.25 553 SER A CA 1
ATOM 4345 C C . SER A 1 553 ? 12.376 -11.824 -47.989 1.00 87.25 553 SER A C 1
ATOM 4347 O O . SER A 1 553 ? 12.635 -12.997 -47.733 1.00 87.25 553 SER A O 1
ATOM 4349 N N . LEU A 1 554 ? 11.722 -11.467 -49.101 1.00 87.25 554 LEU A N 1
ATOM 4350 C CA . LEU A 1 554 ? 11.208 -12.425 -50.085 1.00 87.25 554 LEU A CA 1
ATOM 4351 C C . LEU A 1 554 ? 12.337 -13.181 -50.798 1.00 87.25 554 LEU A C 1
ATOM 4353 O O . LEU A 1 554 ? 12.249 -14.397 -50.968 1.00 87.25 554 LEU A O 1
ATOM 4357 N N . GLY A 1 555 ? 13.423 -12.489 -51.160 1.00 85.06 555 GLY A N 1
ATOM 4358 C CA . GLY A 1 555 ? 14.612 -13.116 -51.741 1.00 85.06 555 GLY A CA 1
ATOM 4359 C C . GLY A 1 555 ? 15.265 -14.133 -50.797 1.00 85.06 555 GLY A C 1
ATOM 4360 O O . GLY A 1 555 ? 15.639 -15.226 -51.227 1.00 85.06 555 GLY A O 1
ATOM 4361 N N . PHE A 1 556 ? 15.335 -13.820 -49.500 1.00 85.75 556 PHE A N 1
ATOM 4362 C CA . PHE A 1 556 ? 15.810 -14.755 -48.479 1.00 85.75 556 PHE A CA 1
ATOM 4363 C C . PHE A 1 556 ? 14.905 -15.989 -48.368 1.00 85.75 556 PHE A C 1
ATOM 4365 O O . PHE A 1 556 ? 15.408 -17.108 -48.444 1.00 85.75 556 PHE A O 1
ATOM 4372 N N . LEU A 1 557 ? 13.581 -15.813 -48.278 1.00 85.31 557 LEU A N 1
ATOM 4373 C CA . LEU A 1 557 ? 12.628 -16.932 -48.216 1.00 85.31 557 LEU A CA 1
ATOM 4374 C C . LEU A 1 557 ? 12.722 -17.840 -49.450 1.00 85.31 557 LEU A C 1
ATOM 4376 O O . LEU A 1 557 ? 12.783 -19.062 -49.315 1.00 85.31 557 LEU A O 1
ATOM 4380 N N . SER A 1 558 ? 12.814 -17.251 -50.647 1.00 83.75 558 SER A N 1
ATOM 4381 C CA . SER A 1 558 ? 13.028 -17.998 -51.891 1.00 83.75 558 SER A CA 1
ATOM 4382 C C . SER A 1 558 ? 14.325 -18.809 -51.843 1.00 83.75 558 SER A C 1
ATOM 4384 O O . SER A 1 558 ? 14.356 -19.958 -52.281 1.00 83.75 558 SER A O 1
ATOM 4386 N N . SER A 1 559 ? 15.394 -18.237 -51.286 1.00 81.69 559 SER A N 1
ATOM 4387 C CA . SER A 1 559 ? 16.693 -18.908 -51.165 1.00 81.69 559 SER A CA 1
ATOM 4388 C C . SER A 1 559 ? 16.651 -20.052 -50.146 1.00 81.69 559 SER A C 1
ATOM 4390 O O . SER A 1 559 ? 17.182 -21.126 -50.416 1.00 81.69 559 SER A O 1
ATOM 4392 N N . VAL A 1 560 ? 15.959 -19.881 -49.015 1.00 81.44 560 VAL A N 1
ATOM 4393 C CA . VAL A 1 560 ? 15.753 -20.951 -48.023 1.00 81.44 560 VAL A CA 1
ATOM 4394 C C . VAL A 1 560 ? 14.996 -22.132 -48.639 1.00 81.44 560 VAL A C 1
ATOM 4396 O O . VAL A 1 560 ? 15.396 -23.273 -48.440 1.00 81.44 560 VAL A O 1
ATOM 4399 N N . ILE A 1 561 ? 13.957 -21.880 -49.437 1.00 78.00 561 ILE A N 1
ATOM 4400 C CA . ILE A 1 561 ? 13.173 -22.945 -50.086 1.00 78.00 561 ILE A CA 1
ATOM 4401 C C . ILE A 1 561 ? 13.993 -23.682 -51.157 1.00 78.00 561 ILE A C 1
ATOM 4403 O O . ILE A 1 561 ? 13.902 -24.900 -51.271 1.00 78.00 561 ILE A O 1
ATOM 4407 N N . THR A 1 562 ? 14.787 -22.956 -51.949 1.00 74.69 562 THR A N 1
ATOM 4408 C CA . THR A 1 562 ? 15.443 -23.508 -53.151 1.00 74.69 562 THR A CA 1
ATOM 4409 C C . THR A 1 562 ? 16.855 -24.041 -52.922 1.00 74.69 562 THR A C 1
ATOM 4411 O O . THR A 1 562 ? 17.296 -24.907 -53.674 1.00 74.69 562 THR A O 1
ATOM 4414 N N . THR A 1 563 ? 17.580 -23.535 -51.920 1.00 66.31 563 THR A N 1
ATOM 4415 C CA . THR A 1 563 ? 19.027 -23.797 -51.764 1.00 66.31 563 THR A CA 1
ATOM 4416 C C . THR A 1 563 ? 19.446 -24.285 -50.378 1.00 66.31 563 THR A C 1
ATOM 4418 O O . THR A 1 563 ? 20.578 -24.740 -50.221 1.00 66.31 563 THR A O 1
ATOM 4421 N N . SER A 1 564 ? 18.571 -24.227 -49.367 1.00 65.50 564 SER A N 1
ATOM 4422 C CA . SER A 1 564 ? 18.907 -24.702 -48.019 1.00 65.50 564 SER A CA 1
ATOM 4423 C C . SER A 1 564 ? 18.799 -26.229 -47.914 1.00 65.50 564 SER A C 1
ATOM 4425 O O . SER A 1 564 ? 17.836 -26.804 -48.429 1.00 65.50 564 SER A O 1
ATOM 4427 N N . PRO A 1 565 ? 19.697 -26.901 -47.166 1.00 61.25 565 PRO A N 1
ATOM 4428 C CA . PRO A 1 565 ? 19.549 -28.320 -46.832 1.00 61.25 565 PRO A CA 1
ATOM 4429 C C . PRO A 1 565 ? 18.229 -28.632 -46.101 1.00 61.25 565 PRO A C 1
ATOM 4431 O O . PRO A 1 565 ? 17.705 -29.733 -46.252 1.00 61.25 565 PRO A O 1
ATOM 4434 N N . LEU A 1 566 ? 17.651 -27.662 -45.376 1.00 60.28 566 LEU A N 1
ATOM 4435 C CA . LEU A 1 566 ? 16.334 -27.787 -44.733 1.00 60.28 566 LEU A CA 1
ATOM 4436 C C . LEU A 1 566 ? 15.188 -27.849 -45.758 1.00 60.28 566 LEU A C 1
ATOM 4438 O O . LEU A 1 566 ? 14.230 -28.594 -45.569 1.00 60.28 566 LEU A O 1
ATOM 4442 N N . GLY A 1 567 ? 15.305 -27.108 -46.867 1.00 56.75 567 GLY A N 1
ATOM 4443 C CA . GLY A 1 567 ? 14.302 -27.100 -47.934 1.00 56.75 567 GLY A CA 1
ATOM 4444 C C . GLY A 1 567 ? 14.355 -28.313 -48.850 1.00 56.75 567 GLY A C 1
ATOM 4445 O O . GLY A 1 567 ? 13.314 -28.793 -49.292 1.00 56.75 567 GLY A O 1
ATOM 4446 N N . VAL A 1 568 ? 15.553 -28.860 -49.065 1.00 56.25 568 VAL A N 1
ATOM 4447 C CA . VAL A 1 568 ? 15.762 -30.074 -49.868 1.00 56.25 568 VAL A CA 1
ATOM 4448 C C . VAL A 1 568 ? 15.428 -31.348 -49.074 1.00 56.25 568 VAL A C 1
ATOM 4450 O O . VAL A 1 568 ? 14.999 -32.335 -49.665 1.00 56.25 568 VAL A O 1
ATOM 4453 N N . GLY A 1 569 ? 15.583 -31.330 -47.742 1.00 57.94 569 GLY A N 1
ATOM 4454 C CA . GLY A 1 569 ? 15.283 -32.463 -46.855 1.00 57.94 569 GLY A CA 1
ATOM 4455 C C . GLY A 1 569 ? 13.795 -32.682 -46.545 1.00 57.94 569 GLY A C 1
ATOM 4456 O O . GLY A 1 569 ? 13.419 -33.786 -46.162 1.00 57.94 569 GLY A O 1
ATOM 4457 N N . GLY A 1 570 ? 12.942 -31.665 -46.724 1.00 56.19 570 GLY A N 1
ATOM 4458 C CA . GLY A 1 570 ? 11.479 -31.778 -46.616 1.00 56.19 570 GLY A CA 1
ATOM 4459 C C . GLY A 1 570 ? 10.905 -31.976 -45.205 1.00 56.19 570 GLY A C 1
ATOM 4460 O O . GLY A 1 570 ? 9.682 -32.038 -45.066 1.00 56.19 570 GLY A O 1
ATOM 4461 N N . ASP A 1 571 ? 11.737 -32.047 -44.164 1.00 56.53 571 ASP A N 1
ATOM 4462 C CA . ASP A 1 571 ? 11.290 -32.234 -42.781 1.00 56.53 571 ASP A CA 1
ATOM 4463 C C . ASP A 1 571 ? 11.108 -30.876 -42.083 1.00 56.53 571 ASP A C 1
ATOM 4465 O O . ASP A 1 571 ? 12.006 -30.341 -41.435 1.00 56.53 571 ASP A O 1
ATOM 4469 N N . TRP A 1 572 ? 9.936 -30.277 -42.308 1.00 63.09 572 TRP A N 1
ATOM 4470 C CA . TRP A 1 572 ? 9.537 -28.963 -41.782 1.00 63.09 572 TRP A CA 1
ATOM 4471 C C . TRP A 1 572 ? 8.698 -29.047 -40.494 1.00 63.09 572 TRP A C 1
ATOM 4473 O O . TRP A 1 572 ? 8.033 -28.070 -40.142 1.00 63.09 572 TRP A O 1
ATOM 4483 N N . ARG A 1 573 ? 8.645 -30.221 -39.853 1.00 51.41 573 ARG A N 1
ATOM 4484 C CA . ARG A 1 573 ? 7.814 -30.461 -38.665 1.00 51.41 573 ARG A CA 1
ATOM 4485 C C . ARG A 1 573 ? 8.381 -29.857 -37.389 1.00 51.41 573 ARG A C 1
ATOM 4487 O O . ARG A 1 573 ? 9.615 -29.898 -37.196 1.00 51.41 573 ARG A O 1
#

Organism: Nothobranchius kuhntae (NCBI:txid321403)

pLDDT: mean 84.08, std 14.55, range [34.12, 97.0]

Radius of gyration: 32.44 Å; chains: 1; bounding box: 64×68×91 Å

InterPro domains:
  IPR038741 AP-5 complex subunit beta-1 [PTHR34033] (4-572)
  IPR048978 AP-5 complex subunit beta-1, N-terminal domain [PF21587] (31-100)
  IPR048979 AP5B1, middle domain [PF21588] (254-573)

Foldseek 3Di:
DPPPLVVLLVVCVVPVVVSCVVPPLQRLLVVLLVLLPDPPDDLVSNLSSLVCLLPPLCVNQVALVSLLVSLVSLVVSLVVDDPVSLVSNLSSLSSSLSSCLSHCNLVVVHPSVLVSLVVLVCLLPPCVCVDDDVSSLVNNLSSLVSLQSSCLSPPQQCLLCLQVLVVSLVPDPDLCNLSSLLSNLSNLLSNLLVLLVDPPRAQVNNVCSNVRHDRSDPPDDVPPPPDDPVVVVVSVVLVDDDPDQRRAHHHALPNVSVLVVLLVSLVCLVVHDLQSSLSSLSSSLSSCLRYVSDQLCSCQVVLVVLLVDLDQSSLVSNQSSCLRQPVSRDDPVSLLSNLLVLLCSLPPPPDDPVRNVSSLVCQQVRRHPDDPPDPPPDSAGDPSCALVSLVSLQADPPDALNSNLSSLLVLLNNVVVVPLPPDPSLVSLLVRLVVLLVCVLVPHDPRSLLSSLSSVLSNCLRNLVVVVSLVVVLLSVLVSCLSPVVCLVSLLVSLVVCCVNPVVRCSSLVSLLSNLVSLLPDDLAPDDLVSVVSSVVSVVSNVVDPVHDCPSVVVSVVCNLPPHPCNVVPPND

Secondary structure (DSSP, 8-state):
----HHHHHHHHHT-HHHHHHHS-HHHHHHHHHHHHH-TTS-HHHHHHHHHHHHH-HHHH--SHHHHHHHHHHHHHHHHHS-TT-HHHHHHHHHHHHHHHHHSTTTTTT-HHHHHHHHHHHHHHT--TTTTT-HHHHHHHHHHHHHHHHHHHHSTTTTGGGHHHHHHHHHH--STTHHHHHHHHHHHHHHHHHHHHHSTT--HHHHHHHHT---SS-----SSTT---TTHHHHHHHTTTT----------TT--HHHHHHHHHHHHHGGGS-HHHHHHHHHHHHHHHHH-TTS-GGGGHHHHHHHTT---HHHHHHHHHHHHHHGGGT--HHHHHHHHHHHHHHTT-TTS-HHHHHHHHHHHHT------TTS-TTS-PPPTT--HHHHGGG---TTS-HHHHHHHHHHHHHHHHHH-SS--HHHHHHHHHHHHHHHHHHTT--HHHHHHHHHHHHHHHHHHTT-HHHHHHHHHHHHHHHHH-GGGHHHHHHHHHHHHHH-TT-THHHHHHHHHHHHHHTS-GGG--HHHHHHHHHHHHHHHH-TTS--HHHHHHHHHHHHH-HHHHH----

Sequence (573 aa):
MAENWYGRMRRFSGGPTRFLSETNVEVFLTELLRELRDDRATFNLKVLLLSPLCEYPDLLCSSDSVGQETALDLMSVFAQCPRKSTQFRSHLLVALTCVLICTSCVRSRSHVALDFLDLLFQVAQDVSDVHNDDTSRSLRATACDCLQEMETCCPGLLSQRLELLSGLRQQETSRLHQVYAGLQIVVLKNAVYQLTQEPGAGAEHLKCLLGGNTSFAWEVDQDAFQTDSKDSAMLSSLIQGSMGMMPTLHTGPDCKELRSVLSSLLEESYLFTPLCQAALLHRLTEVVAMVPGIPPTIFRAQLLRLLGTSEVCLFHATLLMKCAFTDSLFSAEDETFLLKRLLVLSQHPLLSIPEKLFYMDCILHFPENRPISCSDSDEALPVLLTPQLASTLLPTVFNDSATMLARLHLQSLVYLEEGVEESRGLVYLYDHLTSMLNIVESGGSREIVVTFFRAAFLFLLYFSQVHSYCLDLSEQLCRLYLRHTRLAPHLINLANQTQERLPECTWAIGLLRGLQKGITKALLGQLSLQDLSWHLKVLTRVAEEREICQHCSLGFLSSVITTSPLGVGGDWR